Protein AF-A0A4S4MYC1-F1 (afdb_monomer_lite)

pLDDT: mean 86.81, std 14.13, range [28.02, 98.94]

Secondary structure (DSSP, 8-state):
-EEEEEETTT-SS-EEEE--TT-SS-EE--THHHHHTT--SSPPEEEEEES-EEEEEES-EEES-SS---B-TT-EEEEEES-EEE---SSS---TT--SEEE-SEEEEEES-EEEESSEEEEE-TT-EEEEEEEEEEEETTEEEEEEESGGG-B---EEEEEEEEEEES-SEEEEEEEETT-B-EEEEEEEEEEEEES-SEEEEEEEEE--TTTSSPP--S-----EEEEEEEEEEEEEE--SS--TTS-SSSSS--PPTT--S-EEEEEE--TTSEEEEEEEEEEEEETT-PPPEEES-TT-S--------EEEEEEETTS-EEEEEE-TT-BHHHHHHHHHHHH---GGGEEEEETTEEPPTTSBTGGGT--TT-EEEEEE--------HHHHHHHHHHHHS-EEETTT--EE-TT-SS---GGGTT---EEEPPPP-

Structure (mmCIF, N/CA/C/O backbone):
data_AF-A0A4S4MYC1-F1
#
_entry.id   AF-A0A4S4MYC1-F1
#
loop_
_atom_site.group_PDB
_atom_site.id
_atom_site.type_symbol
_atom_site.label_atom_id
_atom_site.label_alt_id
_atom_site.label_comp_id
_atom_site.label_asym_id
_atom_site.label_entity_id
_atom_site.label_seq_id
_atom_site.pdbx_PDB_ins_code
_atom_site.Cartn_x
_atom_site.Cartn_y
_atom_site.Cartn_z
_atom_site.occupancy
_atom_site.B_iso_or_equiv
_atom_site.auth_seq_id
_atom_site.auth_comp_id
_atom_site.auth_asym_id
_atom_site.auth_atom_id
_atom_site.pdbx_PDB_model_num
ATOM 1 N N . MET A 1 1 ? 17.178 11.553 -14.081 1.00 64.69 1 MET A N 1
ATOM 2 C CA . MET A 1 1 ? 18.090 10.997 -15.110 1.00 64.69 1 MET A CA 1
ATOM 3 C C . MET A 1 1 ? 18.003 9.480 -15.020 1.00 64.69 1 MET A C 1
ATOM 5 O O . MET A 1 1 ? 17.957 8.999 -13.897 1.00 64.69 1 MET A O 1
ATOM 9 N N . TYR A 1 2 ? 17.915 8.751 -16.135 1.00 66.12 2 TYR A N 1
ATOM 10 C CA . TYR A 1 2 ? 17.853 7.280 -16.142 1.00 66.12 2 TYR A CA 1
ATOM 11 C C . TYR A 1 2 ? 19.213 6.680 -16.518 1.00 66.12 2 TYR A C 1
ATOM 13 O O . TYR A 1 2 ? 19.931 7.269 -17.325 1.00 66.12 2 TYR A O 1
ATOM 21 N N . LEU A 1 3 ? 19.554 5.517 -15.956 1.00 66.62 3 LEU A N 1
ATOM 22 C CA . LEU A 1 3 ? 20.748 4.747 -16.321 1.00 66.62 3 LEU A CA 1
ATOM 23 C C . LEU A 1 3 ? 20.634 4.192 -17.747 1.00 66.62 3 LEU A C 1
ATOM 25 O O . LEU A 1 3 ? 21.629 4.132 -18.462 1.00 66.62 3 LEU A O 1
ATOM 29 N N . ALA A 1 4 ? 19.422 3.828 -18.176 1.00 72.06 4 ALA A N 1
ATOM 30 C CA . ALA A 1 4 ? 19.108 3.630 -19.587 1.00 72.06 4 ALA A CA 1
ATOM 31 C C . ALA A 1 4 ? 17.648 3.996 -19.872 1.00 72.06 4 ALA A C 1
ATOM 33 O O . ALA A 1 4 ? 16.753 3.701 -19.078 1.00 72.06 4 ALA A O 1
ATOM 34 N N . GLU A 1 5 ? 17.404 4.605 -21.028 1.00 74.62 5 GLU A N 1
ATOM 35 C CA . GLU A 1 5 ? 16.067 4.977 -21.481 1.00 74.62 5 GLU A CA 1
ATOM 36 C C . GLU A 1 5 ? 15.824 4.424 -22.885 1.00 74.62 5 GLU A C 1
ATOM 38 O O . GLU A 1 5 ? 16.562 4.717 -23.824 1.00 74.62 5 GLU A O 1
ATOM 43 N N . LEU A 1 6 ? 14.774 3.617 -23.017 1.00 73.56 6 LEU A N 1
ATOM 44 C CA . LEU A 1 6 ? 14.240 3.121 -24.278 1.00 73.56 6 LEU A CA 1
ATOM 45 C C . LEU A 1 6 ? 12.907 3.818 -24.530 1.00 73.56 6 LEU A C 1
ATOM 47 O O . LEU A 1 6 ? 11.982 3.743 -23.718 1.00 73.56 6 LEU A O 1
ATOM 51 N N . SER A 1 7 ? 12.797 4.488 -25.675 1.00 74.06 7 SER A N 1
ATOM 52 C CA . SER A 1 7 ? 11.582 5.201 -26.069 1.00 74.06 7 SER A CA 1
ATOM 53 C C . SER A 1 7 ? 11.139 4.852 -27.488 1.00 74.06 7 SER A C 1
ATOM 55 O O . SER A 1 7 ? 11.907 4.328 -28.298 1.00 74.06 7 SER A O 1
ATOM 57 N N . ARG A 1 8 ? 9.883 5.171 -27.821 1.00 60.00 8 ARG A N 1
ATOM 58 C CA . ARG A 1 8 ? 9.289 4.907 -29.146 1.00 60.00 8 ARG A CA 1
ATOM 59 C C . ARG A 1 8 ? 10.082 5.483 -30.327 1.00 60.00 8 ARG A C 1
ATOM 61 O O . ARG A 1 8 ? 10.012 4.944 -31.425 1.00 60.00 8 ARG A O 1
ATOM 68 N N . SER A 1 9 ? 10.817 6.580 -30.140 1.00 62.38 9 SER A N 1
ATOM 69 C CA . SER A 1 9 ? 11.665 7.137 -31.205 1.00 62.38 9 SER A CA 1
ATOM 70 C C . SER A 1 9 ? 12.872 6.245 -31.517 1.00 62.38 9 SER A C 1
ATOM 72 O O . SER A 1 9 ? 13.378 6.284 -32.637 1.00 62.38 9 SER A O 1
ATOM 74 N N . MET A 1 10 ? 13.295 5.421 -30.554 1.00 58.19 10 MET A N 1
ATOM 75 C CA . MET A 1 10 ? 14.433 4.505 -30.656 1.00 58.19 10 MET A CA 1
ATOM 76 C C . MET A 1 10 ? 14.022 3.108 -31.140 1.00 58.19 10 MET A C 1
ATOM 78 O O . MET A 1 10 ? 14.807 2.432 -31.798 1.00 58.19 10 MET A O 1
ATOM 82 N N . VAL A 1 11 ? 12.785 2.684 -30.861 1.00 59.53 11 VAL A N 1
ATOM 83 C CA . VAL A 1 11 ? 12.263 1.354 -31.210 1.00 59.53 11 VAL A CA 1
ATOM 84 C C . VAL A 1 11 ? 11.006 1.503 -32.067 1.00 59.53 11 VAL A C 1
ATOM 86 O O . VAL A 1 11 ? 9.940 1.866 -31.572 1.00 59.53 11 VAL A O 1
ATOM 89 N N . LYS A 1 12 ? 11.126 1.225 -33.374 1.00 50.72 12 LYS A N 1
ATOM 90 C CA . LYS A 1 12 ? 10.026 1.396 -34.342 1.00 50.72 12 LYS A CA 1
ATOM 91 C C . LYS A 1 12 ? 9.040 0.213 -34.395 1.00 50.72 12 LYS A C 1
ATOM 93 O O . LYS A 1 12 ? 7.931 0.418 -34.880 1.00 50.72 12 LYS A O 1
ATOM 98 N N . ILE A 1 13 ? 9.412 -0.989 -33.925 1.00 60.53 13 ILE A N 1
ATOM 99 C CA . ILE A 1 13 ? 8.603 -2.236 -33.935 1.00 60.53 13 ILE A CA 1
ATOM 100 C C . ILE A 1 13 ? 9.058 -3.154 -32.771 1.00 60.53 13 ILE A C 1
ATOM 102 O O . ILE A 1 13 ? 10.199 -3.011 -32.340 1.00 60.53 13 ILE A O 1
ATOM 106 N N . ASN A 1 14 ? 8.178 -4.054 -32.288 1.00 64.75 14 ASN A N 1
ATOM 107 C CA . ASN A 1 14 ? 8.372 -5.161 -31.321 1.00 64.75 14 ASN A CA 1
ATOM 108 C C . ASN A 1 14 ? 9.807 -5.340 -30.786 1.00 64.75 14 ASN A C 1
ATOM 110 O O . ASN A 1 14 ? 10.698 -5.735 -31.540 1.00 64.75 14 ASN A O 1
ATOM 114 N N . PHE A 1 15 ? 10.015 -5.160 -29.477 1.00 78.69 15 PHE A N 1
ATOM 115 C CA . PHE A 1 15 ? 11.321 -5.411 -28.853 1.00 78.69 15 PHE A CA 1
ATOM 116 C C . PHE A 1 15 ? 11.326 -6.647 -27.953 1.00 78.69 15 PHE A C 1
ATOM 118 O O . PHE A 1 15 ? 10.314 -7.042 -27.378 1.00 78.69 15 PHE A O 1
ATOM 125 N N . THR A 1 16 ? 12.502 -7.245 -27.797 1.00 76.75 16 THR A N 1
ATOM 126 C CA . THR A 1 16 ? 12.794 -8.195 -26.724 1.00 76.75 16 THR A CA 1
ATOM 127 C C . THR A 1 16 ? 14.090 -7.755 -26.071 1.00 76.75 16 THR A C 1
ATOM 129 O O . THR A 1 16 ? 15.128 -7.725 -26.729 1.00 76.75 16 THR A O 1
ATOM 132 N N . LEU A 1 17 ? 14.022 -7.395 -24.793 1.00 79.25 17 LEU A N 1
ATOM 133 C CA . LEU A 1 17 ? 15.192 -7.177 -23.958 1.00 79.25 17 LEU A CA 1
ATOM 134 C C . LEU A 1 17 ? 15.398 -8.416 -23.089 1.00 79.25 17 LEU A C 1
ATOM 136 O O . LEU A 1 17 ? 14.476 -8.847 -22.393 1.00 79.25 17 LEU A O 1
ATOM 140 N N . LEU A 1 18 ? 16.602 -8.978 -23.155 1.00 78.00 18 LEU A N 1
ATOM 141 C CA . LEU A 1 18 ? 17.027 -10.094 -22.324 1.00 78.00 18 LEU A CA 1
ATOM 142 C C . LEU A 1 18 ? 18.483 -9.919 -21.906 1.00 78.00 18 LEU A C 1
ATOM 144 O O . LEU A 1 18 ? 19.284 -9.361 -22.659 1.00 78.00 18 LEU A O 1
ATOM 148 N N . MET A 1 19 ? 18.828 -10.425 -20.727 1.00 72.06 19 MET A N 1
ATOM 149 C CA . MET A 1 19 ? 20.216 -10.546 -20.292 1.00 72.06 19 MET A CA 1
ATOM 150 C C . MET A 1 19 ? 20.695 -11.980 -20.544 1.00 72.06 19 MET A C 1
ATOM 152 O O . MET A 1 19 ? 19.936 -12.929 -20.349 1.00 72.06 19 MET A O 1
ATOM 156 N N . CYS A 1 20 ? 21.933 -12.148 -21.020 1.00 64.06 20 CYS A N 1
ATOM 157 C CA . CYS A 1 20 ? 22.445 -13.471 -21.379 1.00 64.06 20 CYS A CA 1
ATOM 158 C C . CYS A 1 20 ? 22.427 -14.410 -20.161 1.00 64.06 20 CYS A C 1
ATOM 160 O O . CYS A 1 20 ? 22.874 -14.045 -19.072 1.00 64.06 20 CYS A O 1
ATOM 162 N N . THR A 1 21 ? 21.879 -15.613 -20.332 1.00 58.72 21 THR A N 1
ATOM 163 C CA . THR A 1 21 ? 21.645 -16.567 -19.236 1.00 58.72 21 THR A CA 1
ATOM 164 C C . THR A 1 21 ? 22.931 -17.190 -18.688 1.00 58.72 21 THR A C 1
ATOM 166 O O . THR A 1 21 ? 22.911 -17.747 -17.592 1.00 58.72 21 THR A O 1
ATOM 169 N N . ASP A 1 22 ? 24.030 -17.101 -19.442 1.00 56.00 22 ASP A N 1
ATOM 170 C CA . ASP A 1 22 ? 25.369 -17.593 -19.093 1.00 56.00 22 ASP A CA 1
ATOM 171 C C . ASP A 1 22 ? 26.165 -16.628 -18.194 1.00 56.00 22 ASP A C 1
ATOM 173 O O . ASP A 1 22 ? 27.115 -17.045 -17.529 1.00 56.00 22 ASP A O 1
ATOM 177 N N . LEU A 1 23 ? 25.754 -15.359 -18.109 1.00 55.72 23 LEU A N 1
ATOM 178 C CA . LEU A 1 23 ? 26.342 -14.389 -17.198 1.00 55.72 23 LEU A CA 1
ATOM 179 C C . LEU A 1 23 ? 25.822 -14.664 -15.783 1.00 55.72 23 LEU A C 1
ATOM 181 O O . LEU A 1 23 ? 24.661 -14.422 -15.425 1.00 55.72 23 LEU A O 1
ATOM 185 N N . THR A 1 24 ? 26.717 -15.194 -14.952 1.00 57.38 24 THR A N 1
ATOM 186 C CA . THR A 1 24 ? 26.489 -15.399 -13.516 1.00 57.38 24 THR A CA 1
ATOM 187 C C . THR A 1 24 ? 26.269 -14.071 -12.786 1.00 57.38 24 THR A C 1
ATOM 189 O O . THR A 1 24 ? 25.563 -14.033 -11.778 1.00 57.38 24 THR A O 1
ATOM 192 N N . THR A 1 25 ? 26.803 -12.973 -13.323 1.00 66.00 25 THR A N 1
ATOM 193 C CA . THR A 1 25 ? 26.714 -11.618 -12.771 1.00 66.00 25 THR A CA 1
ATOM 194 C C . THR A 1 25 ? 25.673 -10.789 -13.525 1.00 66.00 25 THR A C 1
ATOM 196 O O . THR A 1 25 ? 25.740 -10.665 -14.746 1.00 66.00 25 THR A O 1
ATOM 199 N N . GLY A 1 26 ? 24.698 -10.226 -12.803 1.00 78.75 26 GLY A N 1
ATOM 200 C CA . GLY A 1 26 ? 23.723 -9.287 -13.374 1.00 78.75 26 GLY A CA 1
ATOM 201 C C . GLY A 1 26 ? 24.278 -7.876 -13.543 1.00 78.75 26 GLY A C 1
ATOM 202 O O . GLY A 1 26 ? 25.455 -7.636 -13.298 1.00 78.75 26 GLY A O 1
ATOM 203 N N . THR A 1 27 ? 23.424 -6.930 -13.932 1.00 87.06 27 THR A N 1
ATOM 204 C CA . THR A 1 27 ? 23.790 -5.505 -13.946 1.00 87.06 27 THR A CA 1
ATOM 205 C C . THR A 1 27 ? 23.850 -4.980 -12.513 1.00 87.06 27 THR A C 1
ATOM 207 O O . THR A 1 27 ? 22.863 -5.107 -11.796 1.00 87.06 27 THR A O 1
ATOM 210 N N . ASP A 1 28 ? 24.973 -4.394 -12.096 1.00 89.19 28 ASP A N 1
ATOM 211 C CA . ASP A 1 28 ? 25.091 -3.679 -10.817 1.00 89.19 28 ASP A CA 1
ATOM 212 C C . ASP A 1 28 ? 24.830 -2.181 -11.034 1.00 89.19 28 ASP A C 1
ATOM 214 O O . ASP A 1 28 ? 25.480 -1.540 -11.861 1.00 89.19 28 ASP A O 1
ATOM 218 N N . GLY A 1 29 ? 23.851 -1.632 -10.317 1.00 90.62 29 GLY A N 1
ATOM 219 C CA . GLY A 1 29 ? 23.489 -0.219 -10.353 1.00 90.62 29 GLY A CA 1
ATOM 220 C C . GLY A 1 29 ? 24.380 0.670 -9.486 1.00 90.62 29 GLY A C 1
ATOM 221 O O . GLY A 1 29 ? 24.289 1.888 -9.602 1.00 90.62 29 GLY A O 1
ATOM 222 N N . LEU A 1 30 ? 25.239 0.098 -8.634 1.00 91.94 30 LEU A N 1
ATOM 223 C CA . LEU A 1 30 ? 26.107 0.815 -7.693 1.00 91.94 30 LEU A CA 1
ATOM 224 C C . LEU A 1 30 ? 25.335 1.682 -6.676 1.00 91.94 30 LEU A C 1
ATOM 226 O O . LEU A 1 30 ? 25.828 2.702 -6.193 1.00 91.94 30 LEU A O 1
ATOM 230 N N . GLY A 1 31 ? 24.124 1.254 -6.307 1.00 93.75 31 GLY A N 1
ATOM 231 C CA . GLY A 1 31 ? 23.233 1.949 -5.372 1.00 93.75 31 GLY A CA 1
ATOM 232 C C . GLY A 1 31 ? 23.787 2.100 -3.955 1.00 93.75 31 GLY A C 1
ATOM 233 O O . GLY A 1 31 ? 23.426 3.051 -3.268 1.00 93.75 31 GLY A O 1
ATOM 234 N N . GLN A 1 32 ? 24.726 1.240 -3.544 1.00 94.12 32 GLN A N 1
ATOM 235 C CA . GLN A 1 32 ? 25.288 1.230 -2.187 1.00 94.12 32 GLN A CA 1
ATOM 236 C C . GLN A 1 32 ? 25.779 2.608 -1.728 1.00 94.12 32 GLN A C 1
ATOM 238 O O . GLN A 1 32 ? 25.421 3.057 -0.644 1.00 94.12 32 GLN A O 1
ATOM 243 N N . ALA A 1 33 ? 26.553 3.297 -2.571 1.00 93.81 33 ALA A N 1
ATOM 244 C CA . ALA A 1 33 ? 27.123 4.598 -2.229 1.00 93.81 33 ALA A CA 1
ATOM 245 C C . ALA A 1 33 ? 26.042 5.668 -1.985 1.00 93.81 33 ALA A C 1
ATOM 247 O O . ALA A 1 33 ? 26.220 6.552 -1.150 1.00 93.81 33 ALA A O 1
ATOM 248 N N . TRP A 1 34 ? 24.909 5.575 -2.687 1.00 94.31 34 TRP A N 1
ATOM 249 C CA . TRP A 1 34 ? 23.787 6.503 -2.539 1.00 94.31 34 TRP A CA 1
ATOM 250 C C . TRP A 1 34 ? 23.008 6.249 -1.253 1.00 94.31 34 TRP A C 1
ATOM 252 O O . TRP A 1 34 ? 22.639 7.199 -0.561 1.00 94.31 34 TRP A O 1
ATOM 262 N N . TRP A 1 35 ? 22.786 4.976 -0.925 1.00 93.88 35 TRP A N 1
ATOM 263 C CA . TRP A 1 35 ? 22.102 4.573 0.301 1.00 93.88 35 TRP A CA 1
ATOM 264 C C . TRP A 1 35 ? 22.931 4.921 1.540 1.00 93.88 35 TRP A C 1
ATOM 266 O O . TRP A 1 35 ? 22.396 5.481 2.492 1.00 93.88 35 TRP A O 1
ATOM 276 N N . ASP A 1 36 ? 24.246 4.681 1.501 1.00 94.31 36 ASP A N 1
ATOM 277 C CA . ASP A 1 36 ? 25.169 5.031 2.591 1.00 94.31 36 ASP A CA 1
ATOM 278 C C . ASP A 1 36 ? 25.206 6.541 2.843 1.00 94.31 36 ASP A C 1
ATOM 280 O O . ASP A 1 36 ? 25.230 6.988 3.988 1.00 94.31 36 ASP A O 1
ATOM 284 N N . ALA A 1 37 ? 25.146 7.338 1.775 1.00 93.31 37 ALA A N 1
ATOM 285 C CA . ALA A 1 37 ? 25.065 8.791 1.865 1.00 93.31 37 ALA A CA 1
ATOM 286 C C . ALA A 1 37 ? 23.662 9.312 2.238 1.00 93.31 37 ALA A C 1
ATOM 288 O O . ALA A 1 37 ? 23.501 10.518 2.418 1.00 93.31 37 ALA A O 1
ATOM 289 N N . SER A 1 38 ? 22.642 8.444 2.309 1.00 89.81 38 SER A N 1
ATOM 290 C CA . SER A 1 38 ? 21.225 8.826 2.443 1.00 89.81 38 SER A CA 1
ATOM 291 C C . SER A 1 38 ? 20.786 9.894 1.423 1.00 89.81 38 SER A C 1
ATOM 293 O O . SER A 1 38 ? 19.931 10.734 1.704 1.00 89.81 38 SER A O 1
ATOM 295 N N . GLN A 1 39 ? 21.380 9.883 0.223 1.00 89.31 39 GLN A N 1
ATOM 296 C CA . GLN A 1 39 ? 21.126 10.883 -0.811 1.00 89.31 39 GLN A CA 1
ATOM 297 C C . GLN A 1 39 ? 19.890 10.502 -1.632 1.00 89.31 39 GLN A C 1
ATOM 299 O O . GLN A 1 39 ? 19.943 9.621 -2.491 1.00 89.31 39 GLN A O 1
ATOM 304 N N . GLN A 1 40 ? 18.783 11.201 -1.391 1.00 85.00 40 GLN A N 1
ATOM 305 C CA . GLN A 1 40 ? 17.510 10.971 -2.085 1.00 85.00 40 GLN A CA 1
ATOM 306 C C . GLN A 1 40 ? 17.267 11.953 -3.242 1.00 85.00 40 GLN A C 1
ATOM 308 O O . GLN A 1 40 ? 16.420 11.701 -4.098 1.00 85.00 40 GLN A O 1
ATOM 313 N N . VAL A 1 41 ? 18.023 13.052 -3.302 1.00 85.94 41 VAL A N 1
ATOM 314 C CA . VAL A 1 41 ? 17.861 14.124 -4.291 1.00 85.94 41 VAL A CA 1
ATOM 315 C C . VAL A 1 41 ? 18.827 13.919 -5.459 1.00 85.94 41 VAL A C 1
ATOM 317 O O . VAL A 1 41 ? 19.983 13.544 -5.272 1.00 85.94 41 VAL A O 1
ATOM 320 N N . ASN A 1 42 ? 18.364 14.198 -6.683 1.00 86.06 42 ASN A N 1
ATOM 321 C CA . ASN A 1 42 ? 19.170 14.177 -7.915 1.00 86.06 42 ASN A CA 1
ATOM 322 C C . ASN A 1 42 ? 19.900 12.851 -8.210 1.00 86.06 42 ASN A C 1
ATOM 324 O O . ASN A 1 42 ? 20.898 12.837 -8.932 1.00 86.06 42 ASN A O 1
ATOM 328 N N . ARG A 1 43 ? 19.399 11.727 -7.695 1.00 88.19 43 ARG A N 1
ATOM 329 C CA . ARG A 1 43 ? 19.956 10.404 -7.986 1.00 88.19 43 ARG A CA 1
ATOM 330 C C . ARG A 1 43 ? 19.450 9.838 -9.322 1.00 88.19 43 ARG A C 1
ATOM 332 O O . ARG A 1 43 ? 18.311 10.114 -9.710 1.00 88.19 43 ARG A O 1
ATOM 339 N N . PRO A 1 44 ? 20.261 9.047 -10.046 1.00 89.06 44 PRO A N 1
ATOM 340 C CA . PRO A 1 44 ? 19.783 8.324 -11.216 1.00 89.06 44 PRO A CA 1
ATOM 341 C C . PRO A 1 44 ? 18.703 7.290 -10.867 1.00 89.06 44 PRO A C 1
ATOM 343 O O . PRO A 1 44 ? 18.793 6.591 -9.860 1.00 89.06 44 PRO A O 1
ATOM 346 N N . HIS A 1 45 ? 17.714 7.157 -11.742 1.00 88.25 45 HIS A N 1
ATOM 347 C CA . HIS A 1 45 ? 16.801 6.014 -11.783 1.00 88.25 45 HIS A CA 1
ATOM 348 C C . HIS A 1 45 ? 17.371 4.943 -12.720 1.00 88.25 45 HIS A C 1
ATOM 350 O O . HIS A 1 45 ? 18.242 5.240 -13.533 1.00 88.25 45 HIS A O 1
ATOM 356 N N . GLY A 1 46 ? 16.897 3.704 -12.628 1.00 86.12 46 GLY A N 1
ATOM 357 C CA . GLY A 1 46 ? 17.333 2.599 -13.478 1.00 86.12 46 GLY A CA 1
ATOM 358 C C . GLY A 1 46 ? 16.816 2.689 -14.909 1.00 86.12 46 GLY A C 1
ATOM 359 O O . GLY A 1 46 ? 17.090 3.646 -15.633 1.00 86.12 46 GLY A O 1
ATOM 360 N N . TRP A 1 47 ? 16.103 1.651 -15.342 1.00 90.31 47 TRP A N 1
ATOM 361 C CA . TRP A 1 47 ? 15.614 1.537 -16.716 1.00 90.31 47 TRP A CA 1
ATOM 362 C C . TRP A 1 47 ? 14.220 2.128 -16.904 1.00 90.31 47 TRP A C 1
ATOM 364 O O . TRP A 1 47 ? 13.305 1.826 -16.140 1.00 90.31 47 TRP A O 1
ATOM 374 N N . ALA A 1 48 ? 14.052 2.917 -17.962 1.00 91.19 48 ALA A N 1
ATOM 375 C CA . ALA A 1 48 ? 12.757 3.412 -18.408 1.00 91.19 48 ALA A CA 1
ATOM 376 C C . ALA A 1 48 ? 12.414 2.874 -19.801 1.00 91.19 48 ALA A C 1
ATOM 378 O O . ALA A 1 48 ? 13.207 2.966 -20.736 1.00 91.19 48 ALA A O 1
ATOM 379 N N . PHE A 1 49 ? 11.202 2.348 -19.928 1.00 91.19 49 PHE A N 1
ATOM 380 C CA . PHE A 1 49 ? 10.566 1.856 -21.144 1.00 91.19 49 PHE A CA 1
ATOM 381 C C . PHE A 1 49 ? 9.348 2.734 -21.417 1.00 91.19 49 PHE A C 1
ATOM 383 O O . PHE A 1 49 ? 8.213 2.394 -21.079 1.00 91.19 49 PHE A O 1
ATOM 390 N N . SER A 1 50 ? 9.592 3.903 -21.998 1.00 90.00 50 SER A N 1
ATOM 391 C CA . SER A 1 50 ? 8.583 4.949 -22.140 1.00 90.00 50 SER A CA 1
ATOM 392 C C . SER A 1 50 ? 7.898 4.879 -23.502 1.00 90.00 50 SER A C 1
ATOM 394 O O . SER A 1 50 ? 8.546 4.977 -24.549 1.00 90.00 50 SER A O 1
ATOM 396 N N . LYS A 1 51 ? 6.563 4.804 -23.502 1.00 92.12 51 LYS A N 1
ATOM 397 C CA . LYS A 1 51 ? 5.723 4.829 -24.717 1.00 92.12 51 LYS A CA 1
ATOM 398 C C . LYS A 1 51 ? 6.028 3.704 -25.710 1.00 92.12 51 LYS A C 1
ATOM 400 O O . LYS A 1 51 ? 5.863 3.877 -26.920 1.00 92.12 51 LYS A O 1
ATOM 405 N N . ILE A 1 52 ? 6.484 2.560 -25.217 1.00 90.06 52 ILE A N 1
ATOM 406 C CA . ILE A 1 52 ? 6.753 1.389 -26.040 1.00 90.06 52 ILE A CA 1
ATOM 407 C C . ILE A 1 52 ? 5.445 0.665 -26.346 1.00 90.06 52 ILE A C 1
ATOM 409 O O . ILE A 1 52 ? 4.613 0.485 -25.466 1.00 90.06 52 ILE A O 1
ATOM 413 N N . ASN A 1 53 ? 5.257 0.237 -27.591 1.00 91.94 53 ASN A N 1
ATOM 414 C CA . ASN A 1 53 ? 4.133 -0.605 -27.982 1.00 91.94 53 ASN A CA 1
ATOM 415 C C . ASN A 1 53 ? 4.671 -1.962 -28.425 1.00 91.94 53 ASN A C 1
ATOM 417 O O . ASN A 1 53 ? 5.520 -1.997 -29.315 1.00 91.94 53 ASN A O 1
ATOM 421 N N . ASN A 1 54 ? 4.147 -3.029 -27.827 1.00 93.31 54 ASN A N 1
ATOM 422 C CA . ASN A 1 54 ? 4.558 -4.415 -28.011 1.00 93.31 54 ASN A CA 1
ATOM 423 C C . ASN A 1 54 ? 6.007 -4.681 -27.591 1.00 93.31 54 ASN A C 1
ATOM 425 O O . ASN A 1 54 ? 6.969 -4.252 -28.237 1.00 93.31 54 ASN A O 1
ATOM 429 N N . GLY A 1 55 ? 6.184 -5.491 -26.554 1.00 91.81 55 GLY A N 1
ATOM 430 C CA . GLY A 1 55 ? 7.523 -5.941 -26.221 1.00 91.81 55 GLY A CA 1
ATOM 431 C C . GLY A 1 55 ? 7.626 -6.897 -25.058 1.00 91.81 55 GLY A C 1
ATOM 432 O O . GLY A 1 55 ? 6.664 -7.157 -24.339 1.00 91.81 55 GLY A O 1
ATOM 433 N N . VAL A 1 56 ? 8.835 -7.422 -24.904 1.00 94.94 56 VAL A N 1
ATOM 434 C CA . VAL A 1 56 ? 9.182 -8.407 -23.888 1.00 94.94 56 VAL A CA 1
ATOM 435 C C . VAL A 1 56 ? 10.388 -7.922 -23.093 1.00 94.94 56 VAL A C 1
ATOM 437 O O . VAL A 1 56 ? 11.395 -7.527 -23.681 1.00 94.94 56 VAL A O 1
ATOM 440 N N . ILE A 1 57 ? 10.297 -7.985 -21.766 1.00 93.94 57 ILE A N 1
ATOM 441 C CA . ILE A 1 57 ? 11.407 -7.741 -20.838 1.00 93.94 57 ILE A CA 1
ATOM 442 C C . ILE A 1 57 ? 11.578 -9.005 -20.005 1.00 93.94 57 ILE A C 1
ATOM 444 O O . ILE A 1 57 ? 10.715 -9.316 -19.183 1.00 93.94 57 ILE A O 1
ATOM 448 N N . ARG A 1 58 ? 12.658 -9.756 -20.219 1.00 94.50 58 ARG A N 1
ATOM 449 C CA . ARG A 1 58 ? 12.813 -11.042 -19.541 1.00 94.50 58 ARG A CA 1
ATOM 450 C C . ARG A 1 58 ? 14.217 -11.368 -19.091 1.00 94.50 58 ARG A C 1
ATOM 452 O O . ARG A 1 58 ? 15.185 -10.894 -19.674 1.00 94.50 58 ARG A O 1
ATOM 459 N N . ASP A 1 59 ? 14.306 -12.228 -18.081 1.00 93.06 59 ASP A N 1
ATOM 460 C CA . ASP A 1 59 ? 15.566 -12.792 -17.586 1.00 93.06 59 ASP A CA 1
ATOM 461 C C . ASP A 1 59 ? 16.584 -11.715 -17.141 1.00 93.06 59 ASP A C 1
ATOM 463 O O . ASP A 1 59 ? 17.793 -11.953 -17.077 1.00 93.06 59 ASP A O 1
ATOM 467 N N . MET A 1 60 ? 16.105 -10.506 -16.823 1.00 91.75 60 MET A N 1
ATOM 468 C CA . MET A 1 60 ? 16.946 -9.403 -16.369 1.00 91.75 60 MET A CA 1
ATOM 469 C C . MET A 1 60 ? 17.334 -9.620 -14.908 1.00 91.75 60 MET A C 1
ATOM 471 O O . MET A 1 60 ? 16.479 -9.921 -14.078 1.00 91.75 60 MET A O 1
ATOM 475 N N . LYS A 1 61 ? 18.610 -9.415 -14.562 1.00 92.12 61 LYS A N 1
ATOM 476 C CA . LYS A 1 61 ? 19.076 -9.430 -13.166 1.00 92.12 61 LYS A CA 1
ATOM 477 C C . LYS A 1 61 ? 19.697 -8.079 -12.832 1.00 92.12 61 LYS A C 1
ATOM 479 O O . LYS A 1 61 ? 20.713 -7.717 -13.425 1.00 92.12 61 LYS A O 1
ATOM 484 N N . LEU A 1 62 ? 19.092 -7.359 -11.895 1.00 92.81 62 LEU A N 1
ATOM 485 C CA . LEU A 1 62 ? 19.519 -6.039 -11.444 1.00 92.81 62 LEU A CA 1
ATOM 486 C C . LEU A 1 62 ? 19.921 -6.095 -9.968 1.00 92.81 62 LEU A C 1
ATOM 488 O O . LEU A 1 62 ? 19.108 -6.418 -9.105 1.00 92.81 62 LEU A O 1
ATOM 492 N N . TRP A 1 63 ? 21.175 -5.764 -9.689 1.00 93.06 63 TRP A N 1
ATOM 493 C CA . TRP A 1 63 ? 21.759 -5.698 -8.355 1.00 93.06 63 TRP A CA 1
ATOM 494 C C . TRP A 1 63 ? 21.954 -4.244 -7.955 1.00 93.06 63 TRP A C 1
ATOM 496 O O . TRP A 1 63 ? 22.362 -3.424 -8.770 1.00 93.06 63 TRP A O 1
ATOM 506 N N . LYS A 1 64 ? 21.657 -3.929 -6.696 1.00 93.06 64 LYS A N 1
ATOM 507 C CA . LYS A 1 64 ? 21.860 -2.617 -6.074 1.00 93.06 64 LYS A CA 1
ATOM 508 C C . LYS A 1 64 ? 21.425 -1.432 -6.952 1.00 93.06 64 LYS A C 1
ATOM 510 O O . LYS A 1 64 ? 22.245 -0.565 -7.254 1.00 93.06 64 LYS A O 1
ATOM 515 N N . PRO A 1 65 ? 20.155 -1.367 -7.385 1.00 94.75 65 PRO A N 1
ATOM 516 C CA . PRO A 1 65 ? 19.662 -0.197 -8.099 1.00 94.75 65 PRO A CA 1
ATOM 517 C C . PRO A 1 65 ? 19.751 1.075 -7.246 1.00 94.75 65 PRO A C 1
ATOM 519 O O . PRO A 1 65 ? 19.540 1.046 -6.038 1.00 94.75 65 PRO A O 1
ATOM 522 N N . ILE A 1 66 ? 20.025 2.216 -7.875 1.00 93.94 66 ILE A N 1
ATOM 523 C CA . ILE A 1 66 ? 20.168 3.496 -7.161 1.00 93.94 66 ILE A CA 1
ATOM 524 C C . ILE A 1 66 ? 18.815 4.018 -6.643 1.00 93.94 66 ILE A C 1
ATOM 526 O O . ILE A 1 66 ? 18.729 4.551 -5.535 1.00 93.94 66 ILE A O 1
ATOM 530 N N . GLY A 1 67 ? 17.762 3.868 -7.443 1.00 91.94 67 GLY A N 1
ATOM 531 C CA . GLY A 1 67 ? 16.395 4.294 -7.146 1.00 91.94 67 GLY A CA 1
ATOM 532 C C . GLY A 1 67 ? 15.405 3.466 -7.963 1.00 91.94 67 GLY A C 1
ATOM 533 O O . GLY A 1 67 ? 15.707 2.315 -8.263 1.00 91.94 67 GLY A O 1
ATOM 534 N N . TRP A 1 68 ? 14.262 4.041 -8.347 1.00 89.69 68 TRP A N 1
ATOM 535 C CA . TRP A 1 68 ? 13.224 3.379 -9.159 1.00 89.69 68 TRP A CA 1
ATOM 536 C C . TRP A 1 68 ? 13.753 2.758 -10.449 1.00 89.69 68 TRP A C 1
ATOM 538 O O . TRP A 1 68 ? 14.609 3.350 -11.108 1.00 89.69 68 TRP A O 1
ATOM 548 N N . ASN A 1 69 ? 13.201 1.613 -10.855 1.00 91.44 69 ASN A N 1
ATOM 549 C CA . ASN A 1 69 ? 13.608 0.895 -12.065 1.00 91.44 69 ASN A CA 1
ATOM 550 C C . ASN A 1 69 ? 12.390 0.395 -12.849 1.00 91.44 69 ASN A C 1
ATOM 552 O O . ASN A 1 69 ? 11.263 0.425 -12.367 1.00 91.44 69 ASN A O 1
ATOM 556 N N . PHE A 1 70 ? 12.638 -0.051 -14.082 1.00 94.00 70 PHE A N 1
ATOM 557 C CA . PHE A 1 70 ? 11.636 -0.610 -14.993 1.00 94.00 70 PHE A CA 1
ATOM 558 C C . PHE A 1 70 ? 10.339 0.213 -15.068 1.00 94.00 70 PHE A C 1
ATOM 560 O O . PHE A 1 70 ? 9.231 -0.314 -14.949 1.00 94.00 70 PHE A O 1
ATOM 567 N N . ALA A 1 71 ? 10.477 1.523 -15.279 1.00 94.56 71 ALA A N 1
ATOM 568 C CA . ALA A 1 71 ? 9.334 2.404 -15.482 1.00 94.56 71 ALA A CA 1
ATOM 569 C C . ALA A 1 71 ? 8.717 2.159 -16.864 1.00 94.56 71 ALA A C 1
ATOM 571 O O . ALA A 1 71 ? 9.439 2.154 -17.855 1.00 94.56 71 ALA A O 1
ATOM 572 N N . THR A 1 72 ? 7.396 1.981 -16.957 1.00 95.19 72 THR A N 1
ATOM 573 C CA . THR A 1 72 ? 6.714 1.648 -18.229 1.00 95.19 72 THR A CA 1
ATOM 574 C C . THR A 1 72 ? 5.705 2.706 -18.693 1.00 95.19 72 THR A C 1
ATOM 576 O O . THR A 1 72 ? 4.734 2.408 -19.391 1.00 95.19 72 THR A O 1
ATOM 579 N N . SER A 1 73 ? 5.908 3.965 -18.306 1.00 93.56 73 SER A N 1
ATOM 580 C CA . SER A 1 73 ? 4.955 5.056 -18.542 1.00 93.56 73 SER A CA 1
ATOM 581 C C . SER A 1 73 ? 4.541 5.196 -20.011 1.00 93.56 73 SER A C 1
ATOM 583 O O . SER A 1 73 ? 5.370 5.348 -20.914 1.00 93.56 73 SER A O 1
ATOM 585 N N . GLY A 1 74 ? 3.230 5.167 -20.255 1.00 93.88 74 GLY A N 1
ATOM 586 C CA . GLY A 1 74 ? 2.617 5.275 -21.579 1.00 93.88 74 GLY A CA 1
ATOM 587 C C . GLY A 1 74 ? 2.844 4.073 -22.500 1.00 93.88 74 GLY A C 1
ATOM 588 O O . GLY A 1 74 ? 2.499 4.157 -23.679 1.00 93.88 74 GLY A O 1
ATOM 589 N N . SER A 1 75 ? 3.448 2.989 -22.012 1.00 95.50 75 SER A N 1
ATOM 590 C CA . SER A 1 75 ? 3.683 1.785 -22.808 1.00 95.50 75 SER A CA 1
ATOM 591 C C . SER A 1 75 ? 2.433 0.910 -22.916 1.00 95.50 75 SER A C 1
ATOM 593 O O . SER A 1 75 ? 1.470 1.067 -22.168 1.00 95.50 75 SER A O 1
ATOM 595 N N . SER A 1 76 ? 2.423 -0.013 -23.873 1.00 96.69 76 SER A N 1
ATOM 596 C CA . SER A 1 76 ? 1.322 -0.952 -24.059 1.00 96.69 76 SER A CA 1
ATOM 597 C C . SER A 1 76 ? 1.777 -2.305 -24.586 1.00 96.69 76 SER A C 1
ATOM 599 O O . SER A 1 76 ? 2.779 -2.385 -25.301 1.00 96.69 76 SER A O 1
ATOM 601 N N . ASN A 1 77 ? 1.020 -3.353 -24.251 1.00 97.38 77 ASN A N 1
ATOM 602 C CA . ASN A 1 77 ? 1.237 -4.725 -24.723 1.00 97.38 77 ASN A CA 1
ATOM 603 C C . ASN A 1 77 ? 2.635 -5.247 -24.350 1.00 97.38 77 ASN A C 1
ATOM 605 O O . ASN A 1 77 ? 3.408 -5.687 -25.206 1.00 97.38 77 ASN A O 1
ATOM 609 N N . LEU A 1 78 ? 2.982 -5.140 -23.067 1.00 97.50 78 LEU A N 1
ATOM 610 C CA . LEU A 1 78 ? 4.272 -5.594 -22.555 1.00 97.50 78 LEU A CA 1
ATOM 611 C C . LEU A 1 78 ? 4.131 -6.904 -21.782 1.00 97.50 78 LEU A C 1
ATOM 613 O O . LEU A 1 78 ? 3.219 -7.057 -20.970 1.00 97.50 78 LEU A O 1
ATOM 617 N N . HIS A 1 79 ? 5.079 -7.814 -21.992 1.00 98.00 79 HIS A N 1
ATOM 618 C CA . HIS A 1 79 ? 5.241 -9.013 -21.179 1.00 98.00 79 HIS A CA 1
ATOM 619 C C . HIS A 1 79 ? 6.589 -8.974 -20.445 1.00 98.00 79 HIS A C 1
ATOM 621 O O . HIS A 1 79 ? 7.649 -8.988 -21.070 1.00 98.00 79 HIS A O 1
ATOM 627 N N . ILE A 1 80 ? 6.550 -8.895 -19.117 1.00 98.06 80 ILE A N 1
ATOM 628 C CA . ILE A 1 80 ? 7.706 -8.712 -18.241 1.00 98.06 80 ILE A CA 1
ATOM 629 C C . ILE A 1 80 ? 7.857 -9.935 -17.329 1.00 98.06 80 ILE A C 1
ATOM 631 O O . ILE A 1 80 ? 7.081 -10.094 -16.387 1.00 98.06 80 ILE A O 1
ATOM 635 N N . PHE A 1 81 ? 8.839 -10.807 -17.570 1.00 98.19 81 PHE A N 1
ATOM 636 C CA . PHE A 1 81 ? 8.907 -12.070 -16.827 1.00 98.19 81 PHE A CA 1
ATOM 637 C C . PHE A 1 81 ? 10.299 -12.608 -16.505 1.00 98.19 81 PHE A C 1
ATOM 639 O O . PHE A 1 81 ? 11.272 -12.289 -17.175 1.00 98.19 81 PHE A O 1
ATOM 646 N N . ASN A 1 82 ? 10.397 -13.460 -15.482 1.00 97.00 82 ASN A N 1
ATOM 647 C CA . ASN A 1 82 ? 11.655 -14.076 -15.030 1.00 97.00 82 ASN A CA 1
ATOM 648 C C . ASN A 1 82 ? 12.750 -13.068 -14.637 1.00 97.00 82 ASN A C 1
ATOM 650 O O . ASN A 1 82 ? 13.943 -13.359 -14.735 1.00 97.00 82 ASN A O 1
ATOM 654 N N . ASN A 1 83 ? 12.377 -11.865 -14.210 1.00 96.31 83 ASN A N 1
ATOM 655 C CA . ASN A 1 83 ? 13.348 -10.853 -13.814 1.00 96.31 83 ASN A CA 1
ATOM 656 C C . ASN A 1 83 ? 13.636 -10.939 -12.311 1.00 96.31 83 ASN A C 1
ATOM 658 O O . ASN A 1 83 ? 12.765 -11.281 -11.511 1.00 96.31 83 ASN A O 1
ATOM 662 N N . LYS A 1 84 ? 14.859 -10.581 -11.919 1.00 95.62 84 LYS A N 1
ATOM 663 C CA . LYS A 1 84 ? 15.298 -10.500 -10.528 1.00 95.62 84 LYS A CA 1
ATOM 664 C C . LYS A 1 84 ? 15.860 -9.116 -10.221 1.00 95.62 84 LYS A C 1
ATOM 666 O O . LYS A 1 84 ? 16.800 -8.675 -10.877 1.00 95.62 84 LYS A O 1
ATOM 671 N N . ILE A 1 85 ? 15.319 -8.457 -9.203 1.00 96.38 85 ILE A N 1
ATOM 672 C CA . ILE A 1 85 ? 15.785 -7.161 -8.700 1.00 96.38 85 ILE A CA 1
ATOM 673 C C . ILE A 1 85 ? 16.182 -7.345 -7.240 1.00 96.38 85 ILE A C 1
ATOM 675 O O . ILE A 1 85 ? 15.391 -7.864 -6.458 1.00 96.38 85 ILE A O 1
ATOM 679 N N . VAL A 1 86 ? 17.399 -6.939 -6.878 1.00 95.81 86 VAL A N 1
ATOM 680 C CA . VAL A 1 86 ? 17.913 -7.063 -5.510 1.00 95.81 86 VAL A CA 1
ATOM 681 C C . VAL A 1 86 ? 18.583 -5.766 -5.073 1.00 95.81 86 VAL A C 1
ATOM 683 O O . VAL A 1 86 ? 19.725 -5.479 -5.433 1.00 95.81 86 VAL A O 1
ATOM 686 N N . ALA A 1 87 ? 17.878 -5.000 -4.251 1.00 95.38 87 ALA A N 1
ATOM 687 C CA . ALA A 1 87 ? 18.370 -3.848 -3.515 1.00 95.38 87 ALA A CA 1
ATOM 688 C C . ALA A 1 87 ? 18.597 -4.231 -2.045 1.00 95.38 87 ALA A C 1
ATOM 690 O O . ALA A 1 87 ? 17.811 -3.889 -1.170 1.00 95.38 87 ALA A O 1
ATOM 691 N N . VAL A 1 88 ? 19.683 -4.962 -1.781 1.00 93.12 88 VAL A N 1
ATOM 692 C CA . VAL A 1 88 ? 20.115 -5.325 -0.423 1.00 93.12 88 VAL A CA 1
ATOM 693 C C . VAL A 1 88 ? 21.415 -4.603 -0.103 1.00 93.12 88 VAL A C 1
ATOM 695 O O . VAL A 1 88 ? 22.397 -4.702 -0.847 1.00 93.12 88 VAL A O 1
ATOM 698 N N . SER A 1 89 ? 21.411 -3.867 1.006 1.00 93.00 89 SER A N 1
ATOM 699 C CA . SER A 1 89 ? 22.580 -3.138 1.488 1.00 93.00 89 SER A CA 1
ATOM 700 C C . SER A 1 89 ? 23.579 -4.064 2.171 1.00 93.00 89 SER A C 1
ATOM 702 O O . SER A 1 89 ? 23.210 -4.963 2.921 1.00 93.00 89 SER A O 1
ATOM 704 N N . THR A 1 90 ? 24.867 -3.818 1.938 1.00 94.19 90 THR A N 1
ATOM 705 C CA . THR A 1 90 ? 25.967 -4.527 2.613 1.00 94.19 90 THR A CA 1
ATOM 706 C C . THR A 1 90 ? 26.464 -3.816 3.876 1.00 94.19 90 THR A C 1
ATOM 708 O O . THR A 1 90 ? 27.356 -4.324 4.546 1.00 94.19 90 THR A O 1
ATOM 711 N N . THR A 1 91 ? 25.915 -2.643 4.199 1.00 93.31 91 THR A N 1
ATOM 712 C CA . THR A 1 91 ? 26.327 -1.778 5.326 1.00 93.31 91 THR A CA 1
ATOM 713 C C . THR A 1 91 ? 25.171 -1.480 6.288 1.00 93.31 91 THR A C 1
ATOM 715 O O . THR A 1 91 ? 25.314 -0.648 7.180 1.00 93.31 91 THR A O 1
ATOM 718 N N . ASN A 1 92 ? 24.022 -2.145 6.112 1.00 87.25 92 ASN A N 1
ATOM 719 C CA . ASN A 1 92 ? 22.752 -1.871 6.797 1.00 87.25 92 ASN A CA 1
ATOM 720 C C . ASN A 1 92 ? 22.128 -0.493 6.492 1.00 87.25 92 ASN A C 1
ATOM 722 O O . ASN A 1 92 ? 21.186 -0.093 7.171 1.00 87.25 92 ASN A O 1
ATOM 726 N N . SER A 1 93 ? 22.608 0.237 5.477 1.00 91.69 93 SER A N 1
ATOM 727 C CA . SER A 1 93 ? 21.895 1.416 4.964 1.00 91.69 93 SER A CA 1
ATOM 728 C C . SER A 1 93 ? 20.569 1.023 4.304 1.00 91.69 93 SER A C 1
ATOM 730 O O . SER A 1 93 ? 20.460 -0.035 3.685 1.00 91.69 93 SER A O 1
ATOM 732 N N . PHE A 1 94 ? 19.545 1.868 4.431 1.00 90.19 94 PHE A N 1
ATOM 733 C CA . PHE A 1 94 ? 18.231 1.571 3.865 1.00 90.19 94 PHE A CA 1
ATOM 734 C C . PHE A 1 94 ? 18.180 1.931 2.364 1.00 90.19 94 PHE A C 1
ATOM 736 O O . PHE A 1 94 ? 18.552 3.046 1.986 1.00 90.19 94 PHE A O 1
ATOM 743 N N . PRO A 1 95 ? 17.718 1.028 1.482 1.00 92.00 95 PRO A N 1
ATOM 744 C CA . PRO A 1 95 ? 17.656 1.265 0.042 1.00 92.00 95 PRO A CA 1
ATOM 745 C C . PRO A 1 95 ? 16.400 2.066 -0.352 1.00 92.00 95 PRO A C 1
ATOM 747 O O . PRO A 1 95 ? 15.493 1.551 -1.007 1.00 92.00 95 PRO A O 1
ATOM 750 N N . PHE A 1 96 ? 16.348 3.344 0.042 1.00 89.62 96 PHE A N 1
ATOM 751 C CA . PHE A 1 96 ? 15.189 4.235 -0.146 1.00 89.62 96 PHE A CA 1
ATOM 752 C C . PHE A 1 96 ? 14.700 4.280 -1.600 1.00 89.62 96 PHE A C 1
ATOM 754 O O . PHE A 1 96 ? 15.515 4.458 -2.501 1.00 89.62 96 PHE A O 1
ATOM 761 N N . ASN A 1 97 ? 13.387 4.217 -1.842 1.00 91.38 97 ASN A N 1
ATOM 762 C CA . ASN A 1 97 ? 12.747 4.346 -3.164 1.00 91.38 97 ASN A CA 1
ATOM 763 C C . ASN A 1 97 ? 13.440 3.559 -4.284 1.00 91.38 97 ASN A C 1
ATOM 765 O O . ASN A 1 97 ? 13.807 4.092 -5.334 1.00 91.38 97 ASN A O 1
ATOM 769 N N . THR A 1 98 ? 13.676 2.278 -4.021 1.00 94.81 98 THR A N 1
ATOM 770 C CA . THR A 1 98 ? 14.225 1.314 -4.979 1.00 94.81 98 THR A CA 1
ATOM 771 C C . THR A 1 98 ? 13.118 0.466 -5.602 1.00 94.81 98 THR A C 1
ATOM 773 O O . THR A 1 98 ? 13.255 -0.751 -5.714 1.00 94.81 98 THR A O 1
ATOM 776 N N . ASP A 1 99 ? 12.009 1.102 -5.996 1.00 95.81 99 ASP A N 1
ATOM 777 C CA . ASP A 1 99 ? 10.852 0.463 -6.630 1.00 95.81 99 ASP A CA 1
ATOM 778 C C . ASP A 1 99 ? 11.280 -0.554 -7.699 1.00 95.81 99 ASP A C 1
ATOM 780 O O . ASP A 1 99 ? 12.175 -0.290 -8.520 1.00 95.81 99 ASP A O 1
ATOM 784 N N . GLY A 1 100 ? 10.643 -1.726 -7.663 1.00 96.75 100 GLY A N 1
ATOM 785 C CA . GLY A 1 100 ? 10.931 -2.835 -8.563 1.00 96.75 100 GLY A CA 1
ATOM 786 C C . GLY A 1 100 ? 10.461 -2.533 -9.979 1.00 96.75 100 GLY A C 1
ATOM 787 O O . GLY A 1 100 ? 11.273 -2.325 -10.881 1.00 96.75 100 GLY A O 1
ATOM 788 N N . PHE A 1 101 ? 9.141 -2.495 -10.157 1.00 97.69 101 PHE A N 1
ATOM 789 C CA . PHE A 1 101 ? 8.484 -2.184 -11.424 1.00 97.69 101 PHE A CA 1
ATOM 790 C C . PHE A 1 101 ? 7.487 -1.038 -11.261 1.00 97.69 101 PHE A C 1
ATOM 792 O O . PHE A 1 101 ? 6.849 -0.898 -10.218 1.00 97.69 101 PHE A O 1
ATOM 799 N N . SER A 1 102 ? 7.271 -0.269 -12.330 1.00 96.38 102 SER A N 1
ATOM 800 C CA . SER A 1 102 ? 6.181 0.707 -12.389 1.00 96.38 102 SER A CA 1
ATOM 801 C C . SER A 1 102 ? 5.348 0.523 -13.654 1.00 96.38 102 SER A C 1
ATOM 803 O O . SER A 1 102 ? 5.870 0.592 -14.770 1.00 96.38 102 SER A O 1
ATOM 805 N N . ALA A 1 103 ? 4.046 0.297 -13.472 1.00 97.38 103 ALA A N 1
ATOM 806 C CA . ALA A 1 103 ? 3.036 0.167 -14.513 1.00 97.38 103 ALA A CA 1
ATOM 807 C C . ALA A 1 103 ? 2.280 1.493 -14.687 1.00 97.38 103 ALA A C 1
ATOM 809 O O . ALA A 1 103 ? 1.442 1.858 -13.866 1.00 97.38 103 ALA A O 1
ATOM 810 N N . GLY A 1 104 ? 2.571 2.204 -15.777 1.00 94.38 104 GLY A N 1
ATOM 811 C CA . GLY A 1 104 ? 1.929 3.479 -16.132 1.00 94.38 104 GLY A CA 1
ATOM 812 C C . GLY A 1 104 ? 1.324 3.469 -17.536 1.00 94.38 104 GLY A C 1
ATOM 813 O O . GLY A 1 104 ? 1.366 4.481 -18.232 1.00 94.38 104 GLY A O 1
ATOM 814 N N . GLY A 1 105 ? 0.867 2.306 -18.003 1.00 96.00 105 GLY A N 1
ATOM 815 C CA . GLY A 1 105 ? 0.399 2.085 -19.371 1.00 96.00 105 GLY A CA 1
ATOM 816 C C . GLY A 1 105 ? -0.703 1.026 -19.448 1.00 96.00 105 GLY A C 1
ATOM 817 O O . GLY A 1 105 ? -1.454 0.862 -18.495 1.00 96.00 105 GLY A O 1
ATOM 818 N N . SER A 1 106 ? -0.840 0.310 -20.568 1.00 98.19 106 SER A N 1
ATOM 819 C CA . SER A 1 106 ? -1.960 -0.630 -20.753 1.00 98.19 106 SER A CA 1
ATOM 820 C C . SER A 1 106 ? -1.577 -2.033 -21.214 1.00 98.19 106 SER A C 1
ATOM 822 O O . SER A 1 106 ? -0.581 -2.207 -21.909 1.00 98.19 106 SER A O 1
ATOM 824 N N . ASN A 1 107 ? -2.389 -3.037 -20.877 1.00 98.56 107 ASN A N 1
ATOM 825 C CA . ASN A 1 107 ? -2.206 -4.428 -21.309 1.00 98.56 107 ASN A CA 1
ATOM 826 C C . ASN A 1 107 ? -0.800 -4.945 -20.967 1.00 98.56 107 ASN A C 1
ATOM 828 O O . ASN A 1 107 ? 0.020 -5.203 -21.854 1.00 98.56 107 ASN A O 1
ATOM 832 N N . MET A 1 108 ? -0.496 -5.031 -19.677 1.00 98.50 108 MET A N 1
ATOM 833 C CA . MET A 1 108 ? 0.821 -5.459 -19.210 1.00 98.50 108 MET A CA 1
ATOM 834 C C . MET A 1 108 ? 0.700 -6.702 -18.348 1.00 98.50 108 MET A C 1
ATOM 836 O O . MET A 1 108 ? -0.077 -6.720 -17.396 1.00 98.50 108 MET A O 1
ATOM 840 N N . LEU A 1 109 ? 1.501 -7.713 -18.671 1.00 98.75 109 LEU A N 1
ATOM 841 C CA . LEU A 1 109 ? 1.650 -8.919 -17.870 1.00 98.75 109 LEU A CA 1
ATOM 842 C C . LEU A 1 109 ? 3.036 -8.924 -17.231 1.00 98.75 109 LEU A C 1
ATOM 844 O O . LEU A 1 109 ? 4.041 -8.875 -17.935 1.00 98.75 109 LEU A O 1
ATOM 848 N N . PHE A 1 110 ? 3.077 -9.017 -15.909 1.00 98.75 110 PHE A N 1
ATOM 849 C CA . PHE A 1 110 ? 4.273 -9.229 -15.112 1.00 98.75 110 PHE A CA 1
ATOM 850 C C . PHE A 1 110 ? 4.181 -10.623 -14.484 1.00 98.75 110 PHE A C 1
ATOM 852 O O . PHE A 1 110 ? 3.270 -10.866 -13.696 1.00 98.75 110 PHE A O 1
ATOM 859 N N . GLU A 1 111 ? 5.082 -11.553 -14.798 1.00 98.44 111 GLU A N 1
ATOM 860 C CA . GLU A 1 111 ? 5.020 -12.901 -14.213 1.00 98.44 111 GLU A CA 1
ATOM 861 C C . GLU A 1 111 ? 6.373 -13.489 -13.819 1.00 98.44 111 GLU A C 1
ATOM 863 O O . GLU A 1 111 ? 7.388 -13.225 -14.451 1.00 98.44 111 GLU A O 1
ATOM 868 N N . ASN A 1 112 ? 6.396 -14.323 -12.778 1.00 98.62 112 ASN A N 1
ATOM 869 C CA . ASN A 1 112 ? 7.602 -15.045 -12.352 1.00 98.62 112 ASN A CA 1
ATOM 870 C C . ASN A 1 112 ? 8.787 -14.119 -12.020 1.00 98.62 112 ASN A C 1
ATOM 872 O O . ASN A 1 112 ? 9.940 -14.448 -12.291 1.00 98.62 112 ASN A O 1
ATOM 876 N N . ASN A 1 113 ? 8.513 -12.940 -11.460 1.00 98.56 113 ASN A N 1
ATOM 877 C CA . ASN A 1 113 ? 9.547 -11.989 -11.068 1.00 98.56 113 ASN A CA 1
ATOM 878 C C . ASN A 1 113 ? 9.889 -12.143 -9.578 1.00 98.56 113 ASN A C 1
ATOM 880 O O . ASN A 1 113 ? 9.047 -12.521 -8.764 1.00 98.56 113 ASN A O 1
ATOM 884 N N . HIS A 1 114 ? 11.126 -11.816 -9.215 1.00 98.38 114 HIS A N 1
ATOM 885 C CA . HIS A 1 114 ? 11.582 -11.742 -7.830 1.00 98.38 114 HIS A CA 1
ATOM 886 C C . HIS A 1 114 ? 12.088 -10.326 -7.561 1.00 98.38 114 HIS A C 1
ATOM 888 O O . HIS A 1 114 ? 13.074 -9.898 -8.164 1.00 98.38 114 HIS A O 1
ATOM 894 N N . VAL A 1 115 ? 11.457 -9.617 -6.631 1.00 98.50 115 VAL A N 1
ATOM 895 C CA . VAL A 1 115 ? 11.879 -8.279 -6.207 1.00 98.50 115 VAL A CA 1
ATOM 896 C C . VAL A 1 115 ? 12.198 -8.306 -4.723 1.00 98.50 115 VAL A C 1
ATOM 898 O O . VAL A 1 115 ? 11.331 -8.604 -3.914 1.00 98.50 115 VAL A O 1
ATOM 901 N N . GLN A 1 116 ? 13.436 -7.964 -4.383 1.00 97.62 116 GLN A N 1
ATOM 902 C CA . GLN A 1 116 ? 13.863 -7.690 -3.020 1.00 97.62 116 GLN A CA 1
ATOM 903 C C . GLN A 1 116 ? 14.354 -6.247 -2.956 1.00 97.62 116 GLN A C 1
ATOM 905 O O . GLN A 1 116 ? 15.364 -5.929 -3.587 1.00 97.62 116 GLN A O 1
ATOM 910 N N . ASN A 1 117 ? 13.643 -5.357 -2.267 1.00 96.12 117 ASN A N 1
ATOM 911 C CA . ASN A 1 117 ? 13.953 -3.926 -2.300 1.00 96.12 117 ASN A CA 1
ATOM 912 C C . ASN A 1 117 ? 13.531 -3.156 -1.038 1.00 96.12 117 ASN A C 1
ATOM 914 O O . ASN A 1 117 ? 13.221 -3.749 -0.009 1.00 96.12 117 ASN A O 1
ATOM 918 N N . GLY A 1 118 ? 13.602 -1.821 -1.102 1.00 93.38 118 GLY A N 1
ATOM 919 C CA . GLY A 1 118 ? 13.210 -0.907 -0.023 1.00 93.38 118 GLY A CA 1
ATOM 920 C C . GLY A 1 118 ? 11.982 -0.052 -0.328 1.00 93.38 118 GLY A C 1
ATOM 921 O O . GLY A 1 118 ? 11.770 0.940 0.357 1.00 93.38 118 GLY A O 1
ATOM 922 N N . ASP A 1 119 ? 11.209 -0.372 -1.369 1.00 94.56 119 ASP A N 1
ATOM 923 C CA . ASP A 1 119 ? 9.972 0.348 -1.704 1.00 94.56 119 ASP A CA 1
ATOM 924 C C . ASP A 1 119 ? 9.006 -0.585 -2.457 1.00 94.56 119 ASP A C 1
ATOM 926 O O . ASP A 1 119 ? 9.053 -1.799 -2.279 1.00 94.56 119 ASP A O 1
ATOM 930 N N . ASP A 1 120 ? 8.100 -0.070 -3.277 1.00 97.00 120 ASP A N 1
ATOM 931 C CA . ASP A 1 120 ? 7.093 -0.871 -3.968 1.00 97.00 120 ASP A CA 1
ATOM 932 C C . ASP A 1 120 ? 7.698 -1.994 -4.839 1.00 97.00 120 ASP A C 1
ATOM 934 O O . ASP A 1 120 ? 8.635 -1.797 -5.615 1.00 97.00 120 ASP A O 1
ATOM 938 N N . CYS A 1 121 ? 7.146 -3.203 -4.721 1.00 97.94 121 CYS A N 1
ATOM 939 C CA . CYS A 1 121 ? 7.481 -4.346 -5.574 1.00 97.94 121 CYS A CA 1
ATOM 940 C C . CYS A 1 121 ? 6.975 -4.104 -7.006 1.00 97.94 121 CYS A C 1
ATOM 942 O O . CYS A 1 121 ? 7.713 -4.247 -7.984 1.00 97.94 121 CYS A O 1
ATOM 944 N N . LEU A 1 122 ? 5.718 -3.660 -7.104 1.00 98.44 122 LEU A N 1
ATOM 945 C CA . LEU A 1 122 ? 5.111 -3.082 -8.299 1.00 98.44 122 LEU A CA 1
ATOM 946 C C . LEU A 1 122 ? 4.243 -1.893 -7.879 1.00 98.44 122 LEU A C 1
ATOM 948 O O . LEU A 1 122 ? 3.375 -2.034 -7.014 1.00 98.44 122 LEU A O 1
ATOM 952 N N . THR A 1 123 ? 4.423 -0.771 -8.571 1.00 97.88 123 THR A N 1
ATOM 953 C CA . THR A 1 123 ? 3.556 0.407 -8.468 1.00 97.88 123 THR A CA 1
ATOM 954 C C . THR A 1 123 ? 2.695 0.536 -9.715 1.00 97.88 123 THR A C 1
ATOM 956 O O . THR A 1 123 ? 3.219 0.634 -10.824 1.00 97.88 123 THR A O 1
ATOM 959 N N . VAL A 1 124 ? 1.375 0.593 -9.555 1.00 98.50 124 VAL A N 1
ATOM 960 C CA . VAL A 1 124 ? 0.425 0.910 -10.629 1.00 98.50 124 VAL A CA 1
ATOM 961 C C . VAL A 1 124 ? 0.014 2.375 -10.508 1.00 98.50 124 VAL A C 1
ATOM 963 O O . VAL A 1 124 ? -0.646 2.774 -9.547 1.00 98.50 124 VAL A O 1
ATOM 966 N N . GLY A 1 125 ? 0.453 3.183 -11.470 1.00 96.56 125 GLY A N 1
ATOM 967 C CA . GLY A 1 125 ? 0.260 4.631 -11.484 1.00 96.56 125 GLY A CA 1
ATOM 968 C C . GLY A 1 125 ? -0.942 5.087 -12.313 1.00 96.56 125 GLY A C 1
ATOM 969 O O . GLY A 1 125 ? -1.596 4.297 -12.991 1.00 96.56 125 GLY A O 1
ATOM 970 N N . SER A 1 126 ? -1.204 6.396 -12.280 1.00 96.12 126 SER A N 1
ATOM 971 C CA . SER A 1 126 ? -2.276 7.041 -13.051 1.00 96.12 126 SER A CA 1
ATOM 972 C C . SER A 1 126 ? -2.214 6.702 -14.548 1.00 96.12 126 SER A C 1
ATOM 974 O O . SER A 1 126 ? -1.142 6.706 -15.157 1.00 96.12 126 SER A O 1
ATOM 976 N N . GLY A 1 127 ? -3.377 6.432 -15.141 1.00 95.75 127 GLY A N 1
ATOM 977 C CA . GLY A 1 127 ? -3.554 6.059 -16.544 1.00 95.75 127 GLY A CA 1
ATOM 978 C C . GLY A 1 127 ? -3.385 4.565 -16.830 1.00 95.75 127 GLY A C 1
ATOM 979 O O . GLY A 1 127 ? -3.547 4.153 -17.982 1.00 95.75 127 GLY A O 1
ATOM 980 N N . ALA A 1 128 ? -3.064 3.747 -15.823 1.00 98.31 128 ALA A N 1
ATOM 981 C CA . ALA A 1 128 ? -2.847 2.324 -16.024 1.00 98.31 128 ALA A CA 1
ATOM 982 C C . ALA A 1 128 ? -4.153 1.548 -16.279 1.00 98.31 128 ALA A C 1
ATOM 984 O O . ALA A 1 128 ? -5.163 1.759 -15.603 1.00 98.31 128 ALA A O 1
ATOM 985 N N . LYS A 1 129 ? -4.130 0.618 -17.242 1.00 98.62 129 LYS A N 1
ATOM 986 C CA . LYS A 1 129 ? -5.285 -0.223 -17.604 1.00 98.62 129 LYS A CA 1
ATOM 987 C C . LYS A 1 129 ? -4.884 -1.667 -17.889 1.00 98.62 129 LYS A C 1
ATOM 989 O O . LYS A 1 129 ? -3.957 -1.879 -18.662 1.00 98.62 129 LYS A O 1
ATOM 994 N N . ASN A 1 130 ? -5.657 -2.647 -17.421 1.00 98.81 130 ASN A N 1
ATOM 995 C CA . ASN A 1 130 ? -5.448 -4.061 -17.761 1.00 98.81 130 ASN A CA 1
ATOM 996 C C . ASN A 1 130 ? -4.023 -4.512 -17.394 1.00 98.81 130 ASN A C 1
ATOM 998 O O . ASN A 1 130 ? -3.191 -4.812 -18.258 1.00 98.81 130 ASN A O 1
ATOM 1002 N N . ILE A 1 131 ? -3.730 -4.454 -16.095 1.00 98.88 131 ILE A N 1
ATOM 1003 C CA . ILE A 1 131 ? -2.431 -4.813 -15.526 1.00 98.88 131 ILE A CA 1
ATOM 1004 C C . ILE A 1 131 ? -2.580 -6.127 -14.776 1.00 98.88 131 ILE A C 1
ATOM 1006 O O . ILE A 1 131 ? -3.416 -6.245 -13.885 1.00 98.88 131 ILE A O 1
ATOM 1010 N N . HIS A 1 132 ? -1.744 -7.103 -15.108 1.00 98.88 132 HIS A N 1
ATOM 1011 C CA . HIS A 1 132 ? -1.734 -8.406 -14.462 1.00 98.88 132 HIS A CA 1
ATOM 1012 C C . HIS A 1 132 ? -0.346 -8.687 -13.898 1.00 98.88 132 HIS A C 1
ATOM 1014 O O . HIS A 1 132 ? 0.623 -8.738 -14.647 1.00 98.88 132 HIS A O 1
ATOM 1020 N N . PHE A 1 133 ? -0.238 -8.870 -12.587 1.00 98.88 133 PHE A N 1
ATOM 1021 C CA . PHE A 1 133 ? 1.001 -9.248 -11.915 1.00 98.88 133 PHE A CA 1
ATOM 1022 C C . PHE A 1 133 ? 0.811 -10.579 -11.193 1.00 98.88 133 PHE A C 1
ATOM 1024 O O . PHE A 1 133 ? -0.076 -10.695 -10.345 1.00 98.88 133 PHE A O 1
ATOM 1031 N N . ARG A 1 134 ? 1.617 -11.592 -11.527 1.00 98.81 134 ARG A N 1
ATOM 1032 C CA . ARG A 1 134 ? 1.396 -12.945 -11.012 1.00 98.81 134 ARG A CA 1
ATOM 1033 C C . ARG A 1 134 ? 2.629 -13.777 -10.721 1.00 98.81 134 ARG A C 1
ATOM 1035 O O . ARG A 1 134 ? 3.708 -13.517 -11.248 1.00 98.81 134 ARG A O 1
ATOM 1042 N N . ASN A 1 135 ? 2.438 -14.828 -9.924 1.00 98.81 135 ASN A N 1
ATOM 1043 C CA . ASN A 1 135 ? 3.418 -15.897 -9.695 1.00 98.81 135 ASN A CA 1
ATOM 1044 C C . ASN A 1 135 ? 4.798 -15.354 -9.287 1.00 98.81 135 ASN A C 1
ATOM 1046 O O . ASN A 1 135 ? 5.823 -15.815 -9.774 1.00 98.81 135 ASN A O 1
ATOM 1050 N N . SER A 1 136 ? 4.822 -14.304 -8.471 1.00 98.81 136 SER A N 1
ATOM 1051 C CA . SER A 1 136 ? 6.029 -13.523 -8.192 1.00 98.81 136 SER A CA 1
ATOM 1052 C C . SER A 1 136 ? 6.318 -13.478 -6.694 1.00 98.81 136 SER A C 1
ATOM 1054 O O . SER A 1 136 ? 5.461 -13.803 -5.870 1.00 98.81 136 SER A O 1
ATOM 1056 N N . ILE A 1 137 ? 7.539 -13.081 -6.349 1.00 98.88 137 ILE A N 1
ATOM 1057 C CA . ILE A 1 137 ? 8.005 -12.949 -4.968 1.00 98.88 137 ILE A CA 1
ATOM 1058 C C . ILE A 1 137 ? 8.372 -11.486 -4.723 1.00 98.88 137 ILE A C 1
ATOM 1060 O O . ILE A 1 137 ? 9.130 -10.899 -5.499 1.00 98.88 137 ILE A O 1
ATOM 1064 N N . CYS A 1 138 ? 7.837 -10.921 -3.646 1.00 98.81 138 CYS A N 1
ATOM 1065 C CA . CYS A 1 138 ? 8.159 -9.593 -3.148 1.00 98.81 138 CYS A CA 1
ATOM 1066 C C . CYS A 1 138 ? 8.746 -9.721 -1.735 1.00 98.81 138 CYS A C 1
ATOM 1068 O O . CYS A 1 138 ? 8.091 -10.240 -0.828 1.00 98.81 138 CYS A O 1
ATOM 1070 N N . GLU A 1 139 ? 9.976 -9.249 -1.549 1.00 98.25 139 GLU A N 1
ATOM 1071 C CA . GLU A 1 139 ? 10.703 -9.297 -0.282 1.00 98.25 139 GLU A CA 1
ATOM 1072 C C . GLU A 1 139 ? 11.154 -7.897 0.154 1.00 98.25 139 GLU A C 1
ATOM 1074 O O . GLU A 1 139 ? 11.698 -7.135 -0.647 1.00 98.25 139 GLU A O 1
ATOM 1079 N N . GLY A 1 140 ? 10.985 -7.554 1.431 1.00 95.00 140 GLY A N 1
ATOM 1080 C CA . GLY A 1 140 ? 11.278 -6.194 1.896 1.00 95.00 140 GLY A CA 1
ATOM 1081 C C . GLY A 1 140 ? 10.292 -5.160 1.337 1.00 95.00 140 GLY A C 1
ATOM 1082 O O . GLY A 1 140 ? 9.207 -5.495 0.872 1.00 95.00 140 GLY A O 1
ATOM 1083 N N . GLY A 1 141 ? 10.671 -3.886 1.345 1.00 94.19 141 GLY A N 1
ATOM 1084 C CA . GLY A 1 141 ? 9.940 -2.833 0.639 1.00 94.19 141 GLY A CA 1
ATOM 1085 C C . GLY A 1 141 ? 8.468 -2.665 1.039 1.00 94.19 141 GLY A C 1
ATOM 1086 O O . GLY A 1 141 ? 8.074 -2.918 2.176 1.00 94.19 141 GLY A O 1
ATOM 1087 N N . HIS A 1 142 ? 7.637 -2.199 0.103 1.00 95.69 142 HIS A N 1
ATOM 1088 C CA . HIS A 1 142 ? 6.258 -1.744 0.341 1.00 95.69 142 HIS A CA 1
ATOM 1089 C C . HIS A 1 142 ? 5.177 -2.588 -0.351 1.00 95.69 142 HIS A C 1
ATOM 1091 O O . HIS A 1 142 ? 4.007 -2.205 -0.362 1.00 95.69 142 HIS A O 1
ATOM 1097 N N . GLY A 1 143 ? 5.533 -3.749 -0.901 1.00 97.25 143 GLY A N 1
ATOM 1098 C CA . GLY A 1 143 ? 4.558 -4.673 -1.485 1.00 97.25 143 GLY A CA 1
ATOM 1099 C C . GLY A 1 143 ? 3.947 -4.189 -2.801 1.00 97.25 143 GLY A C 1
ATOM 1100 O O . GLY A 1 143 ? 4.616 -3.551 -3.612 1.00 97.25 143 GLY A O 1
ATOM 1101 N N . LEU A 1 144 ? 2.688 -4.558 -3.056 1.00 98.62 144 LEU A N 1
ATOM 1102 C CA . LEU A 1 144 ? 1.996 -4.268 -4.316 1.00 98.62 144 LEU A CA 1
ATOM 1103 C C . LEU A 1 144 ? 1.055 -3.080 -4.162 1.00 98.62 144 LEU A C 1
ATOM 1105 O O . LEU A 1 144 ? 0.054 -3.168 -3.445 1.00 98.62 144 LEU A O 1
ATOM 1109 N N . SER A 1 145 ? 1.345 -2.003 -4.886 1.00 98.38 145 SER A N 1
ATOM 1110 C CA . SER A 1 145 ? 0.685 -0.717 -4.693 1.00 98.38 145 SER A CA 1
ATOM 1111 C C . SER A 1 145 ? -0.065 -0.231 -5.921 1.00 98.38 145 SER A C 1
ATOM 1113 O O . SER A 1 145 ? 0.453 -0.241 -7.035 1.00 98.38 145 SER A O 1
ATOM 1115 N N . ILE A 1 146 ? -1.259 0.308 -5.692 1.00 98.44 146 ILE A N 1
ATOM 1116 C CA . ILE A 1 146 ? -1.920 1.249 -6.598 1.00 98.44 146 ILE A CA 1
ATOM 1117 C C . ILE A 1 146 ? -1.777 2.658 -6.021 1.00 98.44 146 ILE A C 1
ATOM 1119 O O . ILE A 1 146 ? -2.129 2.897 -4.862 1.00 98.44 146 ILE A O 1
ATOM 1123 N N . GLY A 1 147 ? -1.288 3.589 -6.840 1.00 94.50 147 GLY A N 1
ATOM 1124 C CA . GLY A 1 147 ? -1.079 4.990 -6.485 1.00 94.50 147 GLY A CA 1
ATOM 1125 C C . GLY A 1 147 ? 0.379 5.367 -6.192 1.00 94.50 147 GLY A C 1
ATOM 1126 O O . GLY A 1 147 ? 1.292 4.580 -6.396 1.00 94.50 147 GLY A O 1
ATOM 1127 N N . SER A 1 148 ? 0.659 6.574 -5.699 1.00 93.25 148 SER A N 1
ATOM 1128 C CA . SER A 1 148 ? -0.318 7.530 -5.164 1.00 93.25 148 SER A CA 1
ATOM 1129 C C . SER A 1 148 ? -1.151 8.204 -6.254 1.00 93.25 148 SER A C 1
ATOM 1131 O O . SER A 1 148 ? -0.608 8.766 -7.200 1.00 93.25 148 SER A O 1
ATOM 1133 N N . LEU A 1 149 ? -2.478 8.140 -6.130 1.00 94.62 149 LEU A N 1
ATOM 1134 C CA . LEU A 1 149 ? -3.411 8.730 -7.098 1.00 94.62 149 LEU A CA 1
ATOM 1135 C C . LEU A 1 149 ? -3.899 10.109 -6.643 1.00 94.62 149 LEU A C 1
ATOM 1137 O O . LEU A 1 149 ? -4.171 10.315 -5.462 1.00 94.62 149 LEU A O 1
ATOM 1141 N N . GLY A 1 150 ? -4.034 11.034 -7.592 1.00 91.38 150 GLY A N 1
ATOM 1142 C CA . GLY A 1 150 ? -4.731 12.306 -7.401 1.00 91.38 150 GLY A CA 1
ATOM 1143 C C . GLY A 1 150 ? -3.968 13.362 -6.602 1.00 91.38 150 GLY A C 1
ATOM 1144 O O . GLY A 1 150 ? -4.580 14.189 -5.928 1.00 91.38 150 GLY A O 1
ATOM 1145 N N . GLU A 1 151 ? -2.634 13.347 -6.656 1.00 88.56 151 GLU A N 1
ATOM 1146 C CA . GLU A 1 151 ? -1.797 14.357 -5.997 1.00 88.56 151 GLU A CA 1
ATOM 1147 C C . GLU A 1 151 ? -2.231 15.779 -6.373 1.00 88.56 151 GLU A C 1
ATOM 1149 O O . GLU A 1 151 ? -2.555 16.054 -7.530 1.00 88.56 151 GLU A O 1
ATOM 1154 N N . GLY A 1 152 ? -2.284 16.680 -5.388 1.00 83.88 152 GLY A N 1
ATOM 1155 C CA . GLY A 1 152 ? -2.690 18.072 -5.604 1.00 83.88 152 GLY A CA 1
ATOM 1156 C C . GLY A 1 152 ? -4.127 18.249 -6.112 1.00 83.88 152 GLY A C 1
ATOM 1157 O O . GLY A 1 152 ? -4.439 19.290 -6.684 1.00 83.88 152 GLY A O 1
ATOM 1158 N N . GLY A 1 153 ? -4.994 17.244 -5.950 1.00 85.25 153 GLY A N 1
ATOM 1159 C CA . GLY A 1 153 ? -6.368 17.272 -6.456 1.00 85.25 153 GLY A CA 1
ATOM 1160 C C . GLY A 1 153 ? -6.503 16.903 -7.933 1.00 85.25 153 GLY A C 1
ATOM 1161 O O . GLY A 1 153 ? -7.575 17.071 -8.514 1.00 85.25 153 GLY A O 1
ATOM 1162 N N . THR A 1 154 ? -5.440 16.399 -8.560 1.00 88.50 154 THR A N 1
ATOM 1163 C CA . THR A 1 154 ? -5.480 15.956 -9.959 1.00 88.50 154 THR A CA 1
ATOM 1164 C C . THR A 1 154 ? -6.409 14.755 -10.153 1.00 88.50 154 THR A C 1
ATOM 1166 O O . THR A 1 154 ? -6.705 14.011 -9.218 1.00 88.50 154 THR A O 1
ATOM 1169 N N . VAL A 1 155 ? -6.895 14.570 -11.383 1.00 90.62 155 VAL A N 1
ATOM 1170 C CA . VAL A 1 155 ? -7.648 13.370 -11.773 1.00 90.62 155 VAL A CA 1
ATOM 1171 C C . VAL A 1 155 ? -6.655 12.254 -12.073 1.00 90.62 155 VAL A C 1
ATOM 1173 O O . VAL A 1 155 ? -5.763 12.429 -12.905 1.00 90.62 155 VAL A O 1
ATOM 1176 N N . ALA A 1 156 ? -6.808 11.116 -11.403 1.00 93.38 156 ALA A N 1
ATOM 1177 C CA . ALA A 1 156 ? -5.979 9.945 -11.625 1.00 93.38 156 ALA A CA 1
ATOM 1178 C C . ALA A 1 156 ? -6.827 8.673 -11.646 1.00 93.38 156 ALA A C 1
ATOM 1180 O O . ALA A 1 156 ? -7.416 8.292 -10.635 1.00 93.38 156 ALA A O 1
ATOM 1181 N N . ASP A 1 157 ? -6.838 8.015 -12.804 1.00 96.31 157 ASP A N 1
ATOM 1182 C CA . ASP A 1 157 ? -7.645 6.825 -13.055 1.00 96.31 157 ASP A CA 1
ATOM 1183 C C . ASP A 1 157 ? -6.757 5.591 -13.214 1.00 96.31 157 ASP A C 1
ATOM 1185 O O . ASP A 1 157 ? -5.687 5.652 -13.822 1.00 96.31 157 ASP A O 1
ATOM 1189 N N . VAL A 1 158 ? -7.220 4.459 -12.698 1.00 98.12 158 VAL A N 1
ATOM 1190 C CA . VAL A 1 158 ? -6.620 3.130 -12.890 1.00 98.12 158 VAL A CA 1
ATOM 1191 C C . VAL A 1 158 ? -7.766 2.158 -13.102 1.00 98.12 158 VAL A C 1
ATOM 1193 O O . VAL A 1 158 ? -8.788 2.326 -12.464 1.00 98.12 158 VAL A O 1
ATOM 1196 N N . GLN A 1 159 ? -7.655 1.149 -13.960 1.00 98.31 159 GLN A N 1
ATOM 1197 C CA . GLN A 1 159 ? -8.738 0.165 -14.099 1.00 98.31 159 GLN A CA 1
ATOM 1198 C C . GLN A 1 159 ? -8.232 -1.217 -14.489 1.00 98.31 159 GLN A C 1
ATOM 1200 O O . GLN A 1 159 ? -7.205 -1.337 -15.160 1.00 98.31 159 GLN A O 1
ATOM 1205 N N . ASP A 1 160 ? -8.999 -2.245 -14.132 1.00 98.81 160 ASP A N 1
ATOM 1206 C CA . ASP A 1 160 ? -8.749 -3.634 -14.523 1.00 98.81 160 ASP A CA 1
ATOM 1207 C C . ASP A 1 160 ? -7.351 -4.099 -14.079 1.00 98.81 160 ASP A C 1
ATOM 1209 O O . ASP A 1 160 ? -6.450 -4.306 -14.894 1.00 98.81 160 ASP A O 1
ATOM 1213 N N . VAL A 1 161 ? -7.140 -4.216 -12.768 1.00 98.94 161 VAL A N 1
ATOM 1214 C CA . VAL A 1 161 ? -5.846 -4.633 -12.204 1.00 98.94 161 VAL A CA 1
ATOM 1215 C C . VAL A 1 161 ? -6.005 -5.940 -11.442 1.00 98.94 161 VAL A C 1
ATOM 1217 O O . VAL A 1 161 ? -6.839 -6.047 -10.547 1.00 98.94 161 VAL A O 1
ATOM 1220 N N . LEU A 1 162 ? -5.179 -6.930 -11.772 1.00 98.94 162 LEU A N 1
ATOM 1221 C CA . LEU A 1 162 ? -5.154 -8.232 -11.119 1.00 98.94 162 LEU A CA 1
ATOM 1222 C C . LEU A 1 162 ? -3.757 -8.536 -10.581 1.00 98.94 162 LEU A C 1
ATOM 1224 O O . LEU A 1 162 ? -2.799 -8.677 -11.337 1.00 98.94 162 LEU A O 1
ATOM 1228 N N . PHE A 1 163 ? -3.665 -8.714 -9.271 1.00 98.94 163 PHE A N 1
ATOM 1229 C CA . PHE A 1 163 ? -2.513 -9.294 -8.598 1.00 98.94 163 PHE A CA 1
ATOM 1230 C C . PHE A 1 163 ? -2.875 -10.709 -8.144 1.00 98.94 163 PHE A C 1
ATOM 1232 O O . PHE A 1 163 ? -3.842 -10.877 -7.398 1.00 98.94 163 PHE A O 1
ATOM 1239 N N . GLU A 1 164 ? -2.133 -11.733 -8.571 1.00 98.69 164 GLU A N 1
ATOM 1240 C CA . GLU A 1 164 ? -2.456 -13.118 -8.207 1.00 98.69 164 GLU A CA 1
ATOM 1241 C C . GLU A 1 164 ? -1.246 -14.002 -7.889 1.00 98.69 164 GLU A C 1
ATOM 1243 O O . GLU A 1 164 ? -0.220 -13.938 -8.556 1.00 98.69 164 GLU A O 1
ATOM 1248 N N . ASN A 1 165 ? -1.381 -14.894 -6.907 1.00 98.81 165 ASN A N 1
ATOM 1249 C CA . ASN A 1 165 ? -0.355 -15.888 -6.558 1.00 98.81 165 ASN A CA 1
ATOM 1250 C C . ASN A 1 165 ? 1.002 -15.230 -6.241 1.00 98.81 165 ASN A C 1
ATOM 1252 O O . ASN A 1 165 ? 2.007 -15.496 -6.905 1.00 98.81 165 ASN A O 1
ATOM 1256 N N . VAL A 1 166 ? 1.022 -14.330 -5.258 1.00 98.88 166 VAL A N 1
ATOM 1257 C CA . VAL A 1 166 ? 2.236 -13.593 -4.879 1.00 98.88 166 VAL A CA 1
ATOM 1258 C C . VAL A 1 166 ? 2.635 -13.942 -3.454 1.00 98.88 166 VAL A C 1
ATOM 1260 O O . VAL A 1 166 ? 1.797 -13.943 -2.547 1.00 98.88 166 VAL A O 1
ATOM 1263 N N . GLN A 1 167 ? 3.921 -14.229 -3.267 1.00 98.88 167 GLN A N 1
ATOM 1264 C CA . GLN A 1 167 ? 4.522 -14.387 -1.951 1.00 98.88 167 GLN A CA 1
ATOM 1265 C C . GLN A 1 167 ? 5.106 -13.051 -1.491 1.00 98.88 167 GLN A C 1
ATOM 1267 O O . GLN A 1 167 ? 5.932 -12.457 -2.178 1.00 98.88 167 GLN A O 1
ATOM 1272 N N . MET A 1 168 ? 4.692 -12.619 -0.306 1.00 98.69 168 MET A N 1
ATOM 1273 C CA . MET A 1 168 ? 5.163 -11.425 0.383 1.00 98.69 168 MET A CA 1
ATOM 1274 C C . MET A 1 168 ? 5.993 -11.842 1.592 1.00 98.69 168 MET A C 1
ATOM 1276 O O . MET A 1 168 ? 5.562 -12.690 2.381 1.00 98.69 168 MET A O 1
ATOM 1280 N N . THR A 1 169 ? 7.189 -11.291 1.759 1.00 98.31 169 THR A N 1
ATOM 1281 C CA . THR A 1 169 ? 8.057 -11.617 2.900 1.00 98.31 169 THR A CA 1
ATOM 1282 C C . THR A 1 169 ? 8.782 -10.376 3.402 1.00 98.31 169 THR A C 1
ATOM 1284 O O . THR A 1 169 ? 9.516 -9.749 2.649 1.00 98.31 169 THR A O 1
ATOM 1287 N N . ASN A 1 170 ? 8.599 -10.013 4.673 1.00 96.31 170 ASN A N 1
ATOM 1288 C CA . ASN A 1 170 ? 9.176 -8.796 5.268 1.00 96.31 170 ASN A CA 1
ATOM 1289 C C . ASN A 1 170 ? 8.800 -7.501 4.513 1.00 96.31 170 ASN A C 1
ATOM 1291 O O . ASN A 1 170 ? 9.543 -6.524 4.537 1.00 96.31 170 ASN A O 1
ATOM 1295 N N . THR A 1 171 ? 7.688 -7.507 3.776 1.00 96.44 171 THR A N 1
ATOM 1296 C CA . THR A 1 171 ? 7.151 -6.323 3.096 1.00 96.44 171 THR A CA 1
ATOM 1297 C C . THR A 1 171 ? 6.298 -5.526 4.065 1.00 96.44 171 THR A C 1
ATOM 1299 O O . THR A 1 171 ? 5.544 -6.116 4.833 1.00 96.44 171 THR A O 1
ATOM 1302 N N . LEU A 1 172 ? 6.292 -4.200 3.961 1.00 94.69 172 LEU A N 1
ATOM 1303 C CA . LEU A 1 172 ? 5.438 -3.368 4.807 1.00 94.69 172 LEU A CA 1
ATOM 1304 C C . LEU A 1 172 ? 3.940 -3.612 4.558 1.00 94.69 172 LEU A C 1
ATOM 1306 O O . LEU A 1 172 ? 3.142 -3.645 5.497 1.00 94.69 172 LEU A O 1
ATOM 1310 N N . TYR A 1 173 ? 3.575 -3.833 3.294 1.00 96.88 173 TYR A N 1
ATOM 1311 C CA . TYR A 1 173 ? 2.211 -4.142 2.877 1.00 96.88 173 TYR A CA 1
ATOM 1312 C C . TYR A 1 173 ? 2.169 -5.394 2.015 1.00 96.88 173 TYR A C 1
ATOM 1314 O O . TYR A 1 173 ? 3.110 -5.670 1.279 1.00 96.88 173 TYR A O 1
ATOM 1322 N N . GLY A 1 174 ? 1.049 -6.116 2.043 1.00 97.94 174 GLY A N 1
ATOM 1323 C CA . GLY A 1 174 ? 0.749 -7.102 1.004 1.00 97.94 174 GLY A CA 1
ATOM 1324 C C . GLY A 1 174 ? 0.084 -6.418 -0.189 1.00 97.94 174 GLY A C 1
ATOM 1325 O O . GLY A 1 174 ? 0.655 -6.300 -1.271 1.00 97.94 174 GLY A O 1
ATOM 1326 N N . ALA A 1 175 ? -1.125 -5.919 0.039 1.00 98.62 175 ALA A N 1
ATOM 1327 C CA . ALA A 1 175 ? -1.905 -5.144 -0.910 1.00 98.62 175 ALA A CA 1
ATOM 1328 C C . ALA A 1 175 ? -2.066 -3.708 -0.413 1.00 98.62 175 ALA A C 1
ATOM 1330 O O . ALA A 1 175 ? -2.549 -3.489 0.702 1.00 98.62 175 ALA A O 1
ATOM 1331 N N . ARG A 1 176 ? -1.701 -2.737 -1.252 1.00 98.25 176 ARG A N 1
ATOM 1332 C CA . ARG A 1 176 ? -1.812 -1.316 -0.938 1.00 98.25 176 ARG A CA 1
ATOM 1333 C C . ARG A 1 176 ? -2.574 -0.551 -2.012 1.00 98.25 176 ARG A C 1
ATOM 1335 O O . ARG A 1 176 ? -2.273 -0.630 -3.199 1.00 98.25 176 ARG A O 1
ATOM 1342 N N . PHE A 1 177 ? -3.512 0.274 -1.574 1.00 97.44 177 PHE A N 1
ATOM 1343 C CA . PHE A 1 177 ? -4.078 1.356 -2.372 1.00 97.44 177 PHE A CA 1
ATOM 1344 C C . PHE A 1 177 ? -3.880 2.671 -1.624 1.00 97.44 177 PHE A C 1
ATOM 1346 O O . PHE A 1 177 ? -4.207 2.769 -0.440 1.00 97.44 177 PHE A O 1
ATOM 1353 N N . LYS A 1 178 ? -3.349 3.678 -2.319 1.00 93.75 178 LYS A N 1
ATOM 1354 C CA . LYS A 1 178 ? -3.102 5.014 -1.773 1.00 93.75 178 LYS A CA 1
ATOM 1355 C C . LYS A 1 178 ? -3.597 6.081 -2.751 1.00 93.75 178 LYS A C 1
ATOM 1357 O O . LYS A 1 178 ? -3.056 6.233 -3.845 1.00 93.75 178 LYS A O 1
ATOM 1362 N N . SER A 1 179 ? -4.600 6.859 -2.357 1.00 92.88 179 SER A N 1
ATOM 1363 C CA . SER A 1 179 ? -4.950 8.111 -3.038 1.00 92.88 179 SER A CA 1
ATOM 1364 C C . SER A 1 179 ? -4.825 9.289 -2.087 1.00 92.88 179 SER A C 1
ATOM 1366 O O . SER A 1 179 ? -5.109 9.173 -0.893 1.00 92.88 179 SER A O 1
ATOM 1368 N N . TRP A 1 180 ? -4.385 10.422 -2.627 1.00 88.62 180 TRP A N 1
ATOM 1369 C CA . TRP A 1 180 ? -4.221 11.650 -1.870 1.00 88.62 180 TRP A CA 1
ATOM 1370 C C . TRP A 1 180 ? -5.563 12.150 -1.324 1.00 88.62 180 TRP A C 1
ATOM 1372 O O . TRP A 1 180 ? -6.583 12.078 -2.014 1.00 88.62 180 TRP A O 1
ATOM 1382 N N . THR A 1 181 ? -5.549 12.710 -0.110 1.00 84.25 181 THR A N 1
ATOM 1383 C CA . THR A 1 181 ? -6.682 13.476 0.431 1.00 84.25 181 THR A CA 1
ATOM 1384 C C . THR A 1 181 ? -7.072 14.555 -0.579 1.00 84.25 181 THR A C 1
ATOM 1386 O O . THR A 1 181 ? -6.244 15.396 -0.934 1.00 84.25 181 THR A O 1
ATOM 1389 N N . GLY A 1 182 ? -8.343 14.566 -0.990 1.00 83.31 182 GLY A N 1
ATOM 1390 C CA . GLY A 1 182 ? -8.857 15.538 -1.959 1.00 83.31 182 GLY A CA 1
ATOM 1391 C C . GLY A 1 182 ? -8.438 15.271 -3.408 1.00 83.31 182 GLY A C 1
ATOM 1392 O O . GLY A 1 182 ? -8.611 16.142 -4.256 1.00 83.31 182 GLY A O 1
ATOM 1393 N N . GLY A 1 183 ? -7.852 14.104 -3.695 1.00 87.44 183 GLY A N 1
ATOM 1394 C CA . GLY A 1 183 ? -7.561 13.656 -5.055 1.00 87.44 183 GLY A CA 1
ATOM 1395 C C . GLY A 1 183 ? -8.826 13.353 -5.858 1.00 87.44 183 GLY A C 1
ATOM 1396 O O . GLY A 1 183 ? -9.892 13.128 -5.303 1.00 87.44 183 GLY A O 1
ATOM 1397 N N . ASN A 1 184 ? -8.729 13.305 -7.184 1.00 89.19 184 ASN A N 1
ATOM 1398 C CA . ASN A 1 184 ? -9.858 12.966 -8.053 1.00 89.19 184 ASN A CA 1
ATOM 1399 C C . ASN A 1 184 ? -9.567 11.704 -8.878 1.00 89.19 184 ASN A C 1
ATOM 1401 O O . ASN A 1 184 ? -8.430 11.238 -8.962 1.00 89.19 184 ASN A O 1
ATOM 1405 N N . GLY A 1 185 ? -10.606 11.161 -9.512 1.00 92.56 185 GLY A N 1
ATOM 1406 C CA . GLY A 1 185 ? -10.512 10.021 -10.429 1.00 92.56 185 GLY A CA 1
ATOM 1407 C C . GLY A 1 185 ? -11.276 8.789 -9.961 1.00 92.56 185 GLY A C 1
ATOM 1408 O O . GLY A 1 185 ? -12.062 8.849 -9.011 1.00 92.56 185 GLY A O 1
ATOM 1409 N N . LEU A 1 186 ? -11.048 7.681 -10.655 1.00 95.69 186 LEU A N 1
ATOM 1410 C CA . LEU A 1 186 ? -11.754 6.421 -10.481 1.00 95.69 186 LEU A CA 1
ATOM 1411 C C . LEU A 1 186 ? -10.792 5.231 -10.579 1.00 95.69 186 LEU A C 1
ATOM 1413 O O . LEU A 1 186 ? -9.999 5.122 -11.513 1.00 95.69 186 LEU A O 1
ATOM 1417 N N . ALA A 1 187 ? -10.928 4.304 -9.635 1.00 98.06 187 ALA A N 1
ATOM 1418 C CA . ALA A 1 187 ? -10.287 3.002 -9.648 1.00 98.06 187 ALA A CA 1
ATOM 1419 C C . ALA A 1 187 ? -11.342 1.884 -9.587 1.00 98.06 187 ALA A C 1
ATOM 1421 O O . ALA A 1 187 ? -11.751 1.507 -8.486 1.00 98.06 187 ALA A O 1
ATOM 1422 N N . PRO A 1 188 ? -11.829 1.366 -10.730 1.00 98.31 188 PRO A N 1
ATOM 1423 C CA . PRO A 1 188 ? -12.737 0.235 -10.767 1.00 98.31 188 PRO A CA 1
ATOM 1424 C C . PRO A 1 188 ? -12.006 -1.091 -11.034 1.00 98.31 188 PRO A C 1
ATOM 1426 O O . PRO A 1 188 ? -10.978 -1.130 -11.716 1.00 98.31 188 PRO A O 1
ATOM 1429 N N . ASN A 1 189 ? -12.605 -2.188 -10.568 1.00 98.62 189 ASN A N 1
ATOM 1430 C CA . ASN A 1 189 ? -12.234 -3.562 -10.910 1.00 98.62 189 ASN A CA 1
ATOM 1431 C C . ASN A 1 189 ? -10.764 -3.891 -10.598 1.00 98.62 189 ASN A C 1
ATOM 1433 O O . ASN A 1 189 ? -9.930 -4.089 -11.487 1.00 98.62 189 ASN A O 1
ATOM 1437 N N . VAL A 1 190 ? -10.445 -3.941 -9.305 1.00 98.88 190 VAL A N 1
ATOM 1438 C CA . VAL A 1 190 ? -9.104 -4.286 -8.822 1.00 98.88 190 VAL A CA 1
ATOM 1439 C C . VAL A 1 190 ? -9.182 -5.509 -7.927 1.00 98.88 190 VAL A C 1
ATOM 1441 O O . VAL A 1 190 ? -9.966 -5.558 -6.984 1.00 98.88 190 VAL A O 1
ATOM 1444 N N . THR A 1 191 ? -8.338 -6.499 -8.189 1.00 98.94 191 THR A N 1
ATOM 1445 C CA . THR A 1 191 ? -8.296 -7.735 -7.412 1.00 98.94 191 THR A CA 1
ATOM 1446 C C . THR A 1 191 ? -6.885 -8.046 -6.933 1.00 98.94 191 THR A C 1
ATOM 1448 O O . THR A 1 191 ? -5.951 -8.096 -7.729 1.00 98.94 191 THR A O 1
ATOM 1451 N N . TRP A 1 192 ? -6.752 -8.356 -5.645 1.00 98.88 192 TRP A N 1
ATOM 1452 C CA . TRP A 1 192 ? -5.630 -9.117 -5.100 1.00 98.88 192 TRP A CA 1
ATOM 1453 C C . TRP A 1 192 ? -6.129 -10.498 -4.687 1.00 98.88 192 TRP A C 1
ATOM 1455 O O . TRP A 1 192 ? -7.073 -10.616 -3.902 1.00 98.88 192 TRP A O 1
ATOM 1465 N N . LYS A 1 193 ? -5.503 -11.554 -5.202 1.00 98.81 193 LYS A N 1
ATOM 1466 C CA . LYS A 1 193 ? -5.950 -12.931 -4.995 1.00 98.81 193 LYS A CA 1
ATOM 1467 C C . LYS A 1 193 ? -4.790 -13.869 -4.685 1.00 98.81 193 LYS A C 1
ATOM 1469 O O . LYS A 1 193 ? -3.758 -13.809 -5.338 1.00 98.81 193 LYS A O 1
ATOM 1474 N N . ASN A 1 194 ? -4.986 -14.802 -3.756 1.00 98.81 194 ASN A N 1
ATOM 1475 C CA . ASN A 1 194 ? -3.987 -15.818 -3.404 1.00 98.81 194 ASN A CA 1
ATOM 1476 C C . ASN A 1 194 ? -2.655 -15.172 -2.983 1.00 98.81 194 ASN A C 1
ATOM 1478 O O . ASN A 1 194 ? -1.617 -15.387 -3.613 1.00 98.81 194 ASN A O 1
ATOM 1482 N N . ILE A 1 195 ? -2.705 -14.338 -1.946 1.00 98.88 195 ILE A N 1
ATOM 1483 C CA . ILE A 1 195 ? -1.529 -13.640 -1.423 1.00 98.88 195 ILE A CA 1
ATOM 1484 C C . ILE A 1 195 ? -1.062 -14.352 -0.159 1.00 98.88 195 ILE A C 1
ATOM 1486 O O . ILE A 1 195 ? -1.769 -14.389 0.851 1.00 98.88 195 ILE A O 1
ATOM 1490 N N . GLN A 1 196 ? 0.140 -14.917 -0.212 1.00 98.81 196 GLN A N 1
ATOM 1491 C CA . GLN A 1 196 ? 0.797 -15.457 0.971 1.00 98.81 196 GLN A CA 1
ATOM 1492 C C . GLN A 1 196 ? 1.672 -14.371 1.582 1.00 98.81 196 GLN A C 1
ATOM 1494 O O . GLN A 1 196 ? 2.439 -13.742 0.860 1.00 98.81 196 GLN A O 1
ATOM 1499 N N . PHE A 1 197 ? 1.597 -14.161 2.894 1.00 98.56 197 PHE A N 1
ATOM 1500 C CA . PHE A 1 197 ? 2.406 -13.141 3.560 1.00 98.56 197 PHE A CA 1
ATOM 1501 C C . PHE A 1 197 ? 3.115 -13.669 4.810 1.00 98.56 197 PHE A C 1
ATOM 1503 O O . PHE A 1 197 ? 2.575 -14.464 5.574 1.00 98.56 197 PHE A O 1
ATOM 1510 N N . THR A 1 198 ? 4.364 -13.264 5.016 1.00 98.19 198 THR A N 1
ATOM 1511 C CA . THR A 1 198 ? 5.159 -13.596 6.208 1.00 98.19 198 THR A CA 1
ATOM 1512 C C . THR A 1 198 ? 5.865 -12.339 6.681 1.00 98.19 198 THR A C 1
ATOM 1514 O O . THR A 1 198 ? 6.532 -11.691 5.877 1.00 98.19 198 THR A O 1
ATOM 1517 N N . ASN A 1 199 ? 5.699 -12.010 7.961 1.00 96.25 199 ASN A N 1
ATOM 1518 C CA . ASN A 1 199 ? 6.227 -10.802 8.588 1.00 96.25 199 ASN A CA 1
ATOM 1519 C C . ASN A 1 199 ? 5.790 -9.543 7.819 1.00 96.25 199 ASN A C 1
ATOM 1521 O O . ASN A 1 199 ? 6.607 -8.794 7.294 1.00 96.25 199 ASN A O 1
ATOM 1525 N N . VAL A 1 200 ? 4.477 -9.386 7.634 1.00 97.00 200 VAL A N 1
ATOM 1526 C CA . VAL A 1 200 ? 3.901 -8.229 6.931 1.00 97.00 200 VAL A CA 1
ATOM 1527 C C . VAL A 1 200 ? 3.026 -7.450 7.905 1.00 97.00 200 VAL A C 1
ATOM 1529 O O . VAL A 1 200 ? 1.949 -7.948 8.243 1.00 97.00 200 VAL A O 1
ATOM 1532 N N . PRO A 1 201 ? 3.449 -6.257 8.363 1.00 94.50 201 PRO A N 1
ATOM 1533 C CA . PRO A 1 201 ? 2.700 -5.472 9.344 1.00 94.50 201 PRO A CA 1
ATOM 1534 C C . PRO A 1 201 ? 1.284 -5.099 8.886 1.00 94.50 201 PRO A C 1
ATOM 1536 O O . PRO A 1 201 ? 0.344 -5.151 9.677 1.00 94.50 201 PRO A O 1
ATOM 1539 N N . PHE A 1 202 ? 1.106 -4.765 7.600 1.00 95.69 202 PHE A N 1
ATOM 1540 C CA . PHE A 1 202 ? -0.183 -4.316 7.057 1.00 95.69 202 PHE A CA 1
ATOM 1541 C C . PHE A 1 202 ? -0.586 -5.105 5.800 1.00 95.69 202 PHE A C 1
ATOM 1543 O O . PHE A 1 202 ? -0.449 -4.610 4.678 1.00 95.69 202 PHE A O 1
ATOM 1550 N N . PRO A 1 203 ? -1.106 -6.341 5.937 1.00 97.94 203 PRO A N 1
ATOM 1551 C CA . PRO A 1 203 ? -1.374 -7.211 4.790 1.00 97.94 203 PRO A CA 1
ATOM 1552 C C . PRO A 1 203 ? -2.315 -6.604 3.747 1.00 97.94 203 PRO A C 1
ATOM 1554 O O . PRO A 1 203 ? -2.058 -6.745 2.553 1.00 97.94 203 PRO A O 1
ATOM 1557 N N . ILE A 1 204 ? -3.375 -5.913 4.174 1.00 98.38 204 ILE A N 1
ATOM 1558 C CA . ILE A 1 204 ? -4.282 -5.170 3.296 1.00 98.38 204 ILE A CA 1
ATOM 1559 C C . ILE A 1 204 ? -4.436 -3.754 3.843 1.00 98.38 204 ILE A C 1
ATOM 1561 O O . ILE A 1 204 ? -4.967 -3.559 4.938 1.00 98.38 204 ILE A O 1
ATOM 1565 N N . TYR A 1 205 ? -4.020 -2.766 3.056 1.00 96.56 205 TYR A N 1
ATOM 1566 C CA . TYR A 1 205 ? -4.110 -1.357 3.409 1.00 96.56 205 TYR A CA 1
ATOM 1567 C C . TYR A 1 205 ? -4.686 -0.526 2.261 1.00 96.56 205 TYR A C 1
ATOM 1569 O O . TYR A 1 205 ? -4.100 -0.414 1.187 1.00 96.56 205 TYR A O 1
ATOM 1577 N N . VAL A 1 206 ? -5.842 0.086 2.491 1.00 95.94 206 VAL A N 1
ATOM 1578 C CA . VAL A 1 206 ? -6.515 0.955 1.523 1.00 95.94 206 VAL A CA 1
ATOM 1579 C C . VAL A 1 206 ? -6.748 2.296 2.189 1.00 95.94 206 VAL A C 1
ATOM 1581 O O . VAL A 1 206 ? -7.493 2.372 3.163 1.00 95.94 206 VAL A O 1
ATOM 1584 N N . THR A 1 207 ? -6.132 3.349 1.657 1.00 92.56 207 THR A N 1
ATOM 1585 C CA . THR A 1 207 ? -6.353 4.719 2.122 1.00 92.56 207 THR A CA 1
ATOM 1586 C C . THR A 1 207 ? -6.746 5.643 0.978 1.00 92.56 207 THR A C 1
ATOM 1588 O O . THR A 1 207 ? -6.128 5.648 -0.090 1.00 92.56 207 THR A O 1
ATOM 1591 N N . GLN A 1 208 ? -7.775 6.452 1.227 1.00 89.81 208 GLN A N 1
ATOM 1592 C CA . GLN A 1 208 ? -8.111 7.627 0.418 1.00 89.81 208 GLN A CA 1
ATOM 1593 C C . GLN A 1 208 ? -7.712 8.935 1.105 1.00 89.81 208 GLN A C 1
ATOM 1595 O O . GLN A 1 208 ? -7.939 10.022 0.578 1.00 89.81 208 GLN A O 1
ATOM 1600 N N . ASN A 1 209 ? -7.135 8.833 2.299 1.00 85.94 209 ASN A N 1
ATOM 1601 C CA . ASN A 1 209 ? -6.730 9.964 3.104 1.00 85.94 209 ASN A CA 1
ATOM 1602 C C . ASN A 1 209 ? -5.216 10.178 3.042 1.00 85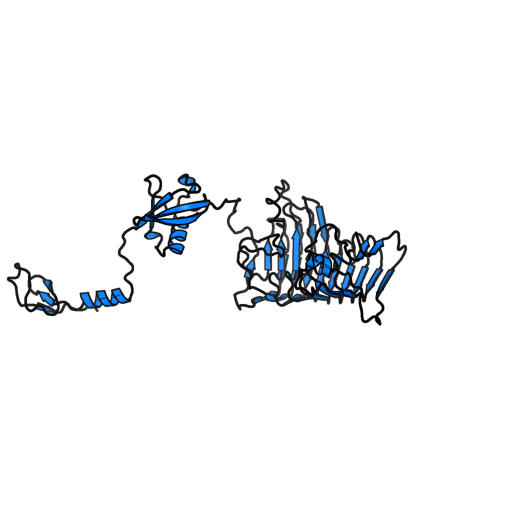.94 209 ASN A C 1
ATOM 1604 O O . ASN A 1 209 ? -4.702 10.867 3.906 1.00 85.94 209 ASN A O 1
ATOM 1608 N N . TYR A 1 210 ? -4.485 9.664 2.050 1.00 87.12 210 TYR A N 1
ATOM 1609 C CA . TYR A 1 210 ? -3.027 9.804 2.018 1.00 87.12 210 TYR A CA 1
ATOM 1610 C C . TYR A 1 210 ? -2.600 11.281 1.950 1.00 87.12 210 TYR A C 1
ATOM 1612 O O . TYR A 1 210 ? -3.114 12.062 1.149 1.00 87.12 210 TYR A O 1
ATOM 1620 N N . TRP A 1 211 ? -1.651 11.682 2.784 1.00 83.94 211 TRP A N 1
ATOM 1621 C CA . TRP A 1 211 ? -0.824 12.871 2.584 1.00 83.94 211 TRP A CA 1
ATOM 1622 C C . TRP A 1 211 ? 0.467 12.687 3.373 1.00 83.94 211 TRP A C 1
ATOM 1624 O O . TRP A 1 211 ? 0.505 11.880 4.300 1.00 83.94 211 TRP A O 1
ATOM 1634 N N . ASP A 1 212 ? 1.504 13.444 3.031 1.00 79.62 212 ASP A N 1
ATOM 1635 C CA . ASP A 1 212 ? 2.729 13.453 3.824 1.00 79.62 212 ASP A CA 1
ATOM 1636 C C . ASP A 1 212 ? 2.526 14.266 5.115 1.00 79.62 212 ASP A C 1
ATOM 1638 O O . ASP A 1 212 ? 2.545 15.501 5.115 1.00 79.62 212 ASP A O 1
ATOM 1642 N N . GLN A 1 213 ? 2.298 13.560 6.222 1.00 72.88 213 GLN A N 1
ATOM 1643 C CA . GLN A 1 213 ? 2.104 14.128 7.557 1.00 72.88 213 GLN A CA 1
ATOM 1644 C C . GLN A 1 213 ? 3.364 14.806 8.111 1.00 72.88 213 GLN A C 1
ATOM 1646 O O . GLN A 1 213 ? 3.248 15.621 9.026 1.00 72.88 213 GLN A O 1
ATOM 1651 N N . GLY A 1 214 ? 4.548 14.505 7.568 1.00 68.62 214 GLY A N 1
ATOM 1652 C CA . GLY A 1 214 ? 5.816 15.099 7.989 1.00 68.62 214 GLY A CA 1
ATOM 1653 C C . GLY A 1 214 ? 6.119 16.449 7.335 1.00 68.62 214 GLY A C 1
ATOM 1654 O O . GLY A 1 214 ? 6.931 17.210 7.860 1.00 68.62 214 GLY A O 1
ATOM 1655 N N . VAL A 1 215 ? 5.467 16.769 6.212 1.00 70.12 215 VAL A N 1
ATOM 1656 C CA . VAL A 1 215 ? 5.792 17.949 5.387 1.00 70.12 215 VAL A CA 1
ATOM 1657 C C . VAL A 1 215 ? 4.829 19.118 5.608 1.00 70.12 215 VAL A C 1
ATOM 1659 O O . VAL A 1 215 ? 5.179 20.268 5.334 1.00 70.12 215 VAL A O 1
ATOM 1662 N N . GLY A 1 216 ? 3.631 18.884 6.149 1.00 68.88 216 GLY A N 1
ATOM 1663 C CA . GLY A 1 216 ? 2.699 19.978 6.400 1.00 68.88 216 GLY A CA 1
ATOM 1664 C C . GLY A 1 216 ? 1.318 19.562 6.900 1.00 68.88 216 GLY A C 1
ATOM 1665 O O . GLY A 1 216 ? 1.045 18.378 7.114 1.00 68.88 216 GLY A O 1
ATOM 1666 N N . PRO A 1 217 ? 0.423 20.546 7.11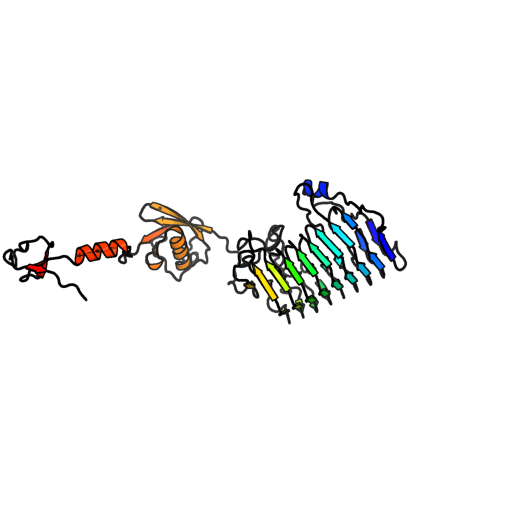0 1.00 69.75 217 PRO A N 1
ATOM 1667 C CA . PRO A 1 217 ? -0.953 20.262 7.482 1.00 69.75 217 PRO A CA 1
ATOM 1668 C C . PRO A 1 217 ? -1.649 19.472 6.372 1.00 69.75 217 PRO A C 1
ATOM 1670 O O . PRO A 1 217 ? -1.314 19.601 5.192 1.00 69.75 217 PRO A O 1
ATOM 1673 N N . ARG A 1 218 ? -2.665 18.695 6.762 1.00 73.00 218 ARG A N 1
ATOM 1674 C CA . ARG A 1 218 ? -3.539 17.993 5.819 1.00 73.00 218 ARG A CA 1
ATOM 1675 C C . ARG A 1 218 ? -3.983 18.962 4.708 1.00 73.00 218 ARG A C 1
ATOM 1677 O O . ARG A 1 218 ? -4.465 20.048 5.046 1.00 73.00 218 ARG A O 1
ATOM 1684 N N . PRO A 1 219 ? -3.851 18.595 3.419 1.00 69.44 219 PRO A N 1
ATOM 1685 C CA . PRO A 1 219 ? -4.244 19.464 2.319 1.00 69.44 219 PRO A CA 1
ATOM 1686 C C . PRO A 1 219 ? -5.682 19.965 2.493 1.00 69.44 219 PRO A C 1
ATOM 1688 O O . PRO A 1 219 ? -6.619 19.170 2.594 1.00 69.44 219 PRO A O 1
ATOM 1691 N N . ASN A 1 220 ? -5.854 21.289 2.538 1.00 57.09 220 ASN A N 1
ATOM 1692 C CA . ASN A 1 220 ? -7.164 21.934 2.605 1.00 57.09 220 ASN A CA 1
ATOM 1693 C C . ASN A 1 220 ? -7.781 21.961 1.200 1.00 57.09 220 ASN A C 1
ATOM 1695 O O . ASN A 1 220 ? -7.847 23.001 0.547 1.00 57.09 220 ASN A O 1
ATOM 1699 N N . SER A 1 221 ? -8.140 20.784 0.691 1.00 54.22 221 SER A N 1
ATOM 1700 C CA . SER A 1 221 ? -8.865 20.668 -0.568 1.00 54.22 221 SER A CA 1
ATOM 1701 C C . SER A 1 221 ? -10.298 21.150 -0.354 1.00 54.22 221 SER A C 1
ATOM 1703 O O . SER A 1 221 ? -11.068 20.534 0.379 1.00 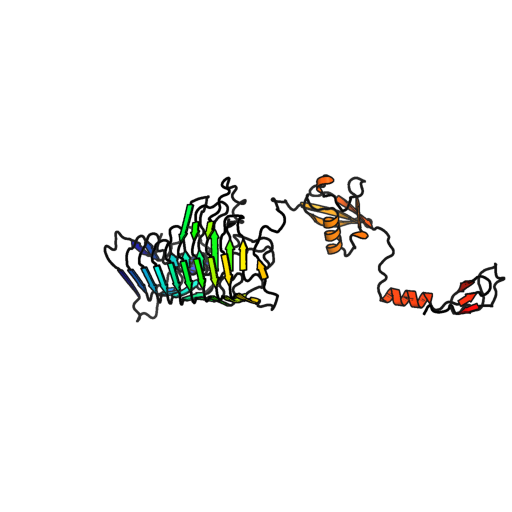54.22 221 SER A O 1
ATOM 1705 N N . SER A 1 222 ? -10.675 22.236 -1.030 1.00 45.06 222 SER A N 1
ATOM 1706 C CA . SER A 1 222 ? -12.075 22.653 -1.177 1.00 45.06 222 SER A CA 1
ATOM 1707 C C . SER A 1 222 ? -12.891 21.679 -2.035 1.00 45.06 222 SER A C 1
ATOM 1709 O O . SER A 1 222 ? -14.118 21.771 -2.075 1.00 45.06 222 SER A O 1
ATOM 1711 N N . THR A 1 223 ? -12.230 20.735 -2.714 1.00 51.75 223 THR A N 1
ATOM 1712 C CA . THR A 1 223 ? -12.899 19.632 -3.395 1.00 51.75 223 THR A CA 1
ATOM 1713 C C . THR A 1 223 ? -13.180 18.527 -2.378 1.00 51.75 223 THR A C 1
ATOM 1715 O O . THR A 1 223 ? -12.274 17.957 -1.774 1.00 51.75 223 THR A O 1
ATOM 1718 N N . ILE A 1 224 ? -14.463 18.246 -2.168 1.00 54.44 224 ILE A N 1
ATOM 1719 C CA . ILE A 1 224 ? -14.962 17.103 -1.384 1.00 54.44 224 ILE A CA 1
ATOM 1720 C C . ILE A 1 224 ? -14.768 15.763 -2.114 1.00 54.44 224 ILE A C 1
ATOM 1722 O O . ILE A 1 224 ? -15.163 14.711 -1.612 1.00 54.44 224 ILE A O 1
ATOM 1726 N N . ASN A 1 225 ? -14.194 15.802 -3.314 1.00 66.25 225 ASN A N 1
ATOM 1727 C CA . ASN A 1 225 ? -13.998 14.635 -4.146 1.00 66.25 225 ASN A CA 1
ATOM 1728 C C . ASN A 1 225 ? -12.722 13.919 -3.701 1.00 66.25 225 ASN A C 1
ATOM 1730 O O . ASN A 1 225 ? -11.689 14.550 -3.497 1.00 66.25 225 ASN A O 1
ATOM 1734 N N . ASN A 1 226 ? -12.824 12.605 -3.525 1.00 81.19 226 ASN A N 1
ATOM 1735 C CA . ASN A 1 226 ? -11.683 11.712 -3.343 1.00 81.19 226 ASN A CA 1
ATOM 1736 C C . ASN A 1 226 ? -11.715 10.701 -4.493 1.00 81.19 226 ASN A C 1
ATOM 1738 O O . ASN A 1 226 ? -12.799 10.418 -5.009 1.00 81.19 226 ASN A O 1
ATOM 1742 N N . THR A 1 227 ? -10.569 10.151 -4.901 1.00 91.50 227 THR A N 1
ATOM 1743 C CA . THR A 1 227 ? -10.514 9.111 -5.942 1.00 91.50 227 THR A CA 1
ATOM 1744 C C . THR A 1 227 ? -11.475 7.978 -5.587 1.00 91.50 227 THR A C 1
ATOM 1746 O O . THR A 1 227 ? -11.304 7.320 -4.562 1.00 91.50 227 THR A O 1
ATOM 1749 N N . HIS A 1 228 ? -12.500 7.760 -6.409 1.00 93.44 228 HIS A N 1
ATOM 1750 C CA . HIS A 1 228 ? -13.528 6.761 -6.140 1.00 93.44 228 HIS A CA 1
ATOM 1751 C C . HIS A 1 228 ? -12.973 5.356 -6.368 1.00 93.44 228 HIS A C 1
ATOM 1753 O O . HIS A 1 228 ? -12.285 5.126 -7.358 1.00 93.44 228 HIS A O 1
ATOM 1759 N N . ILE A 1 229 ? -13.306 4.407 -5.493 1.00 95.75 229 ILE A N 1
ATOM 1760 C CA . ILE A 1 229 ? -12.927 2.997 -5.655 1.00 95.75 229 ILE A CA 1
ATOM 1761 C C . ILE A 1 229 ? -14.173 2.125 -5.817 1.00 95.75 229 ILE A C 1
ATOM 1763 O O . ILE A 1 229 ? -15.164 2.288 -5.095 1.00 95.75 229 ILE A O 1
ATOM 1767 N N . GLN A 1 230 ? -14.145 1.222 -6.793 1.00 96.69 230 GLN A N 1
ATOM 1768 C CA . GLN A 1 230 ? -15.280 0.368 -7.138 1.00 96.69 230 GLN A CA 1
ATOM 1769 C C . GLN A 1 230 ? -14.811 -1.059 -7.406 1.00 96.69 230 GLN A C 1
ATOM 1771 O O . GLN A 1 230 ? -13.810 -1.266 -8.085 1.00 96.69 230 GLN A O 1
ATOM 1776 N N . ASP A 1 231 ? -15.547 -2.041 -6.891 1.00 98.00 231 ASP A N 1
ATOM 1777 C CA . ASP A 1 231 ? -15.329 -3.459 -7.202 1.00 98.00 231 ASP A CA 1
ATOM 1778 C C . ASP A 1 231 ? -13.906 -3.930 -6.858 1.00 98.00 231 ASP A C 1
ATOM 1780 O O . ASP A 1 231 ? -13.191 -4.516 -7.674 1.00 98.00 231 ASP A O 1
ATOM 1784 N N . PHE A 1 232 ? -13.483 -3.635 -5.627 1.00 98.56 232 PHE A N 1
ATOM 1785 C CA . PHE A 1 232 ? -12.216 -4.114 -5.083 1.00 98.56 232 PHE A CA 1
ATOM 1786 C C . PHE A 1 232 ? -12.418 -5.478 -4.423 1.00 98.56 232 PHE A C 1
ATOM 1788 O O . PHE A 1 232 ? -13.248 -5.617 -3.522 1.00 98.56 232 PHE A O 1
ATOM 1795 N N . LEU A 1 233 ? -11.622 -6.471 -4.813 1.00 98.75 233 LEU A N 1
ATOM 1796 C CA . LEU A 1 233 ? -11.645 -7.810 -4.230 1.00 98.75 233 LEU A CA 1
ATOM 1797 C C . LEU A 1 233 ? -10.282 -8.177 -3.637 1.00 98.75 233 LEU A C 1
ATOM 1799 O O . LEU A 1 233 ? -9.281 -8.264 -4.340 1.00 98.75 233 LEU A O 1
ATOM 1803 N N . PHE A 1 234 ? -10.268 -8.484 -2.347 1.00 98.81 234 PHE A N 1
ATOM 1804 C CA . PHE A 1 234 ? -9.151 -9.120 -1.658 1.00 98.81 234 PHE A CA 1
ATOM 1805 C C . PHE A 1 234 ? -9.575 -10.542 -1.316 1.00 98.81 234 PHE A C 1
ATOM 1807 O O . PHE A 1 234 ? -10.496 -10.734 -0.520 1.00 98.81 234 PHE A O 1
ATOM 1814 N N . GLN A 1 235 ? -8.953 -11.540 -1.937 1.00 98.75 235 GLN A N 1
ATOM 1815 C CA . GLN A 1 235 ? -9.363 -12.931 -1.786 1.00 98.75 235 GLN A CA 1
ATOM 1816 C C . GLN A 1 235 ? -8.195 -13.844 -1.426 1.00 98.75 235 GLN A C 1
ATOM 1818 O O . GLN A 1 235 ? -7.160 -13.820 -2.087 1.00 98.75 235 GLN A O 1
ATOM 1823 N N . ASN A 1 236 ? -8.409 -14.732 -0.453 1.00 98.69 236 ASN A N 1
ATOM 1824 C CA . ASN A 1 236 ? -7.462 -15.791 -0.102 1.00 98.69 236 ASN A CA 1
ATOM 1825 C C . ASN A 1 236 ? -6.089 -15.227 0.300 1.00 98.69 236 ASN A C 1
ATOM 1827 O O . ASN A 1 236 ? -5.075 -15.458 -0.363 1.00 98.69 236 ASN A O 1
ATOM 1831 N N . PHE A 1 237 ? -6.086 -14.436 1.372 1.00 98.81 237 PHE A N 1
ATOM 1832 C CA . PHE A 1 237 ? -4.864 -13.947 2.010 1.00 98.81 237 PHE A CA 1
ATOM 1833 C C . PHE A 1 237 ? -4.530 -14.859 3.183 1.00 98.81 237 PHE A C 1
ATOM 1835 O O . PHE A 1 237 ? -5.385 -15.069 4.043 1.00 98.81 237 PHE A O 1
ATOM 1842 N N . VAL A 1 238 ? -3.304 -15.378 3.246 1.00 98.62 238 VAL A N 1
ATOM 1843 C CA . VAL A 1 238 ? -2.890 -16.308 4.309 1.00 98.62 238 VAL A CA 1
ATOM 1844 C C . VAL A 1 238 ? -1.493 -15.960 4.803 1.00 98.62 238 VAL A C 1
ATOM 1846 O O . VAL A 1 238 ? -0.560 -15.897 4.001 1.00 98.62 238 VAL A O 1
ATOM 1849 N N . GLY A 1 239 ? -1.317 -15.755 6.111 1.00 98.06 239 GLY A N 1
ATOM 1850 C CA . GLY A 1 239 ? -0.001 -15.347 6.589 1.00 98.06 239 GLY A CA 1
ATOM 1851 C C . GLY A 1 239 ? 0.154 -14.907 8.038 1.00 98.06 239 GLY A C 1
ATOM 1852 O O . GLY A 1 239 ? -0.748 -15.049 8.866 1.00 98.06 239 GLY A O 1
ATOM 1853 N N . ALA A 1 240 ? 1.347 -14.382 8.329 1.00 97.06 240 ALA A N 1
ATOM 1854 C CA . ALA A 1 240 ? 1.746 -13.855 9.632 1.00 97.06 240 ALA A CA 1
ATOM 1855 C C . ALA A 1 240 ? 1.959 -12.330 9.596 1.00 97.06 240 ALA A C 1
ATOM 1857 O O . ALA A 1 240 ? 2.652 -11.820 8.715 1.00 97.06 240 ALA A O 1
ATOM 1858 N N . ILE A 1 241 ? 1.353 -11.633 10.558 1.00 97.50 241 ILE A N 1
ATOM 1859 C CA . ILE A 1 241 ? 1.454 -10.188 10.776 1.00 97.50 241 ILE A CA 1
ATOM 1860 C C . ILE A 1 241 ? 2.596 -9.922 11.751 1.00 97.50 241 ILE A C 1
ATOM 1862 O O . ILE A 1 241 ? 2.556 -10.426 12.876 1.00 97.50 241 ILE A O 1
ATOM 1866 N N . GLU A 1 242 ? 3.557 -9.106 11.330 1.00 95.12 242 GLU A N 1
ATOM 1867 C CA . GLU A 1 242 ? 4.599 -8.557 12.201 1.00 95.12 242 GLU A CA 1
ATOM 1868 C C . GLU A 1 242 ? 3.982 -7.435 13.051 1.00 95.12 242 GLU A C 1
ATOM 1870 O O . GLU A 1 242 ? 3.884 -6.283 12.630 1.00 95.12 242 GLU A O 1
ATOM 1875 N N . ASP A 1 243 ? 3.474 -7.790 14.235 1.00 93.06 243 ASP A N 1
ATOM 1876 C CA . ASP A 1 243 ? 2.765 -6.863 15.128 1.00 93.06 243 ASP A CA 1
ATOM 1877 C C . ASP A 1 243 ? 3.658 -6.233 16.210 1.00 93.06 243 ASP A C 1
ATOM 1879 O O . ASP A 1 243 ? 3.175 -5.520 17.094 1.00 93.06 243 ASP A O 1
ATOM 1883 N N . VAL A 1 244 ? 4.967 -6.478 16.130 1.00 88.94 244 VAL A N 1
ATOM 1884 C CA . VAL A 1 244 ? 6.021 -5.879 16.955 1.00 88.94 244 VAL A CA 1
ATOM 1885 C C . VAL A 1 244 ? 7.174 -5.443 16.047 1.00 88.94 244 VAL A C 1
ATOM 1887 O O . VAL A 1 244 ? 7.499 -6.166 15.118 1.00 88.94 244 VAL A O 1
ATOM 1890 N N . PRO A 1 245 ? 7.812 -4.284 16.283 1.00 86.38 245 PRO A N 1
ATOM 1891 C CA . PRO A 1 245 ? 7.670 -3.395 17.434 1.00 86.38 245 PRO A CA 1
ATOM 1892 C C . PRO A 1 245 ? 6.575 -2.321 17.276 1.00 86.38 245 PRO A C 1
ATOM 1894 O O . PRO A 1 245 ? 6.669 -1.282 17.927 1.00 86.38 245 PRO A O 1
ATOM 1897 N N . TYR A 1 246 ? 5.562 -2.522 16.422 1.00 84.62 246 TYR A N 1
ATOM 1898 C CA . TYR A 1 246 ? 4.558 -1.489 16.143 1.00 84.62 246 TYR A CA 1
ATOM 1899 C C . TYR A 1 246 ? 3.899 -0.934 17.419 1.00 84.62 246 TYR A C 1
ATOM 1901 O O . TYR A 1 246 ? 3.384 -1.672 18.264 1.00 84.62 246 TYR A O 1
ATOM 1909 N N . VAL A 1 247 ? 3.880 0.396 17.530 1.00 78.81 247 VAL A N 1
ATOM 1910 C CA . VAL A 1 247 ? 3.243 1.129 18.631 1.00 78.81 247 VAL A CA 1
ATOM 1911 C C . VAL A 1 247 ? 2.010 1.847 18.097 1.00 78.81 247 VAL A C 1
ATOM 1913 O O . VAL A 1 247 ? 2.079 2.517 17.071 1.00 78.81 247 VAL A O 1
ATOM 1916 N N . GLU A 1 248 ? 0.876 1.739 18.786 1.00 78.69 248 GLU A N 1
ATOM 1917 C CA . GLU A 1 248 ? -0.345 2.458 18.405 1.00 78.69 248 GLU A CA 1
ATOM 1918 C C . GLU A 1 248 ? -0.088 3.967 18.253 1.00 78.69 248 GLU 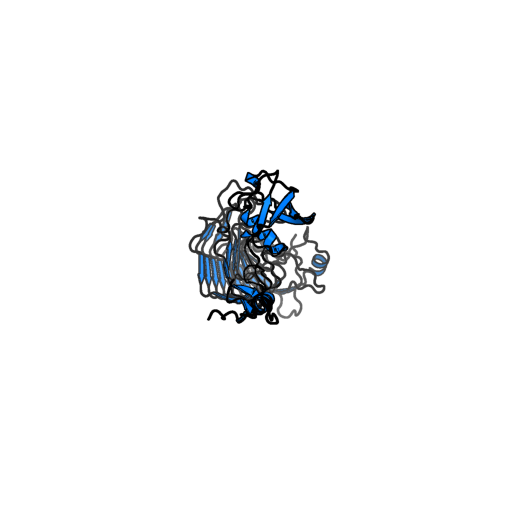A C 1
ATOM 1920 O O . GLU A 1 248 ? 0.539 4.601 19.104 1.00 78.69 248 GLU A O 1
ATOM 1925 N N . GLY A 1 249 ? -0.557 4.529 17.136 1.00 67.31 249 GLY A N 1
ATOM 1926 C CA . GLY A 1 249 ? -0.298 5.920 16.754 1.00 67.31 249 GLY A CA 1
ATOM 1927 C C . GLY A 1 249 ? 1.027 6.152 16.019 1.00 67.31 249 GLY A C 1
ATOM 1928 O O . GLY A 1 249 ? 1.278 7.279 15.596 1.00 67.31 249 GLY A O 1
ATOM 1929 N N . SER A 1 250 ? 1.858 5.120 15.831 1.00 74.62 250 SER A N 1
ATOM 1930 C CA . SER A 1 250 ? 3.002 5.177 14.914 1.00 74.62 250 SER A CA 1
ATOM 1931 C C . SER A 1 250 ? 2.560 5.030 13.454 1.00 74.62 250 SER A C 1
ATOM 1933 O O . SER A 1 250 ? 1.438 4.599 13.154 1.00 74.62 250 SER A O 1
ATOM 1935 N N . CYS A 1 251 ? 3.424 5.437 12.524 1.00 79.81 251 CYS A N 1
ATOM 1936 C CA . CYS A 1 251 ? 3.087 5.413 11.110 1.00 79.81 251 CYS A CA 1
ATOM 1937 C C . CYS A 1 251 ? 2.807 4.006 10.602 1.00 79.81 251 CYS A C 1
ATOM 1939 O O . CYS A 1 251 ? 3.510 3.054 10.923 1.00 79.81 251 CYS A O 1
ATOM 1941 N N . VAL A 1 252 ? 1.807 3.910 9.730 1.00 80.12 252 VAL A N 1
ATOM 1942 C CA . VAL A 1 252 ? 1.533 2.686 8.974 1.00 80.12 252 VAL A CA 1
ATOM 1943 C C . VAL A 1 252 ? 2.383 2.606 7.704 1.00 80.12 252 VAL A C 1
ATOM 1945 O O . VAL A 1 252 ? 2.161 1.729 6.885 1.00 80.12 252 VAL A O 1
ATOM 1948 N N . SER A 1 253 ? 3.308 3.550 7.508 1.00 69.56 253 SER A N 1
ATOM 1949 C CA . SER A 1 253 ? 4.269 3.672 6.402 1.00 69.56 253 SER A CA 1
ATOM 1950 C C . SER A 1 253 ? 5.684 3.829 6.968 1.00 69.56 253 SER A C 1
ATOM 1952 O O . SER A 1 253 ? 5.839 4.377 8.060 1.00 69.56 253 SER A O 1
ATOM 1954 N N . ASP A 1 254 ? 6.695 3.372 6.233 1.00 60.34 254 ASP A N 1
ATOM 1955 C CA . ASP A 1 254 ? 8.110 3.574 6.551 1.00 60.34 254 ASP A CA 1
ATOM 1956 C C . ASP A 1 254 ? 8.849 4.009 5.271 1.00 60.34 254 ASP A C 1
ATOM 1958 O O . ASP A 1 254 ? 8.787 3.276 4.294 1.00 60.34 254 ASP A O 1
ATOM 1962 N N . PRO A 1 255 ? 9.492 5.188 5.200 1.00 63.09 255 PRO A N 1
ATOM 1963 C CA . PRO A 1 255 ? 9.518 6.224 6.225 1.00 63.09 255 PRO A CA 1
ATOM 1964 C C . PRO A 1 255 ? 8.114 6.742 6.571 1.00 63.09 255 PRO A C 1
ATOM 1966 O O . PRO A 1 255 ? 7.155 6.619 5.810 1.00 63.09 255 PRO A O 1
ATOM 1969 N N . CYS A 1 256 ? 8.003 7.277 7.786 1.00 67.06 256 CYS A N 1
ATOM 1970 C CA . CYS A 1 256 ? 6.752 7.652 8.441 1.00 67.06 256 CYS A CA 1
ATOM 1971 C C . CYS A 1 256 ? 6.074 8.852 7.759 1.00 67.06 256 CYS A C 1
ATOM 1973 O O . CYS A 1 256 ? 6.218 9.991 8.198 1.00 67.06 256 CYS A O 1
ATOM 1975 N N . TRP A 1 257 ? 5.326 8.591 6.686 1.00 68.56 257 TRP A N 1
ATOM 1976 C CA . TRP A 1 257 ? 4.563 9.607 5.951 1.00 68.56 257 TRP A CA 1
ATOM 1977 C C . TRP A 1 257 ? 3.118 9.712 6.416 1.00 68.56 257 TRP A C 1
ATOM 1979 O O . TRP A 1 257 ? 2.492 10.756 6.269 1.00 68.56 257 TRP A O 1
ATOM 1989 N N . PHE A 1 258 ? 2.563 8.629 6.951 1.00 76.56 258 PHE A N 1
ATOM 1990 C CA . PHE A 1 258 ? 1.151 8.556 7.279 1.00 76.56 258 PHE A CA 1
ATOM 1991 C C . PHE A 1 258 ? 0.880 7.574 8.418 1.00 76.56 258 PHE A C 1
ATOM 1993 O O . PHE A 1 258 ? 1.191 6.383 8.315 1.00 76.56 258 PHE A O 1
ATOM 2000 N N . ALA A 1 259 ? 0.274 8.072 9.493 1.00 81.50 259 ALA A N 1
ATOM 2001 C CA . ALA A 1 259 ? -0.323 7.288 10.562 1.00 81.50 259 ALA A CA 1
ATOM 2002 C C . ALA A 1 259 ? -1.846 7.239 10.397 1.00 81.50 259 ALA A C 1
ATOM 2004 O O . ALA A 1 259 ? -2.488 8.255 10.114 1.00 81.50 259 ALA A O 1
ATOM 2005 N N . VAL A 1 260 ? -2.419 6.055 10.623 1.00 83.06 260 VAL A N 1
ATOM 2006 C CA . VAL A 1 260 ? -3.869 5.845 10.662 1.00 83.06 260 VAL A CA 1
ATOM 2007 C C . VAL A 1 260 ? -4.317 5.889 12.125 1.00 83.06 260 VAL A C 1
ATOM 2009 O O . VAL A 1 260 ? -3.874 5.051 12.918 1.00 83.06 260 VAL A O 1
ATOM 2012 N N . PRO A 1 261 ? -5.185 6.836 12.521 1.00 80.25 261 PRO A N 1
ATOM 2013 C CA . PRO A 1 261 ? -5.695 6.899 13.886 1.00 80.25 261 PRO A CA 1
ATOM 2014 C C . PRO A 1 261 ? -6.356 5.585 14.329 1.00 80.25 261 PRO A C 1
ATOM 2016 O O . PRO A 1 261 ? -7.201 5.033 13.626 1.00 80.25 261 PRO A O 1
ATOM 2019 N N . GLY A 1 262 ? -5.976 5.092 15.511 1.00 81.50 262 GLY A N 1
ATOM 2020 C CA . GLY A 1 262 ? -6.499 3.850 16.088 1.00 81.50 262 GLY A CA 1
ATOM 2021 C C . GLY A 1 262 ? -5.940 2.562 15.476 1.00 81.50 262 GLY A C 1
ATOM 2022 O O . GLY A 1 262 ? -6.377 1.479 15.861 1.00 81.50 262 GLY A O 1
ATOM 2023 N N . ALA A 1 263 ? -4.995 2.646 14.532 1.00 88.38 263 ALA A N 1
ATOM 2024 C CA . ALA A 1 263 ? -4.277 1.468 14.057 1.00 88.38 263 ALA A CA 1
ATOM 2025 C C . ALA A 1 263 ? -3.317 0.988 15.141 1.00 88.38 263 ALA A C 1
ATOM 2027 O O . ALA A 1 263 ? -2.685 1.778 15.843 1.00 88.38 263 ALA A O 1
ATOM 2028 N N . THR A 1 264 ? -3.218 -0.326 15.287 1.00 89.62 264 THR A N 1
ATOM 2029 C CA . THR A 1 264 ? -2.554 -0.944 16.437 1.00 89.62 264 THR A CA 1
ATOM 2030 C C . THR A 1 264 ? -1.484 -1.962 16.056 1.00 89.62 264 THR A C 1
ATOM 2032 O O . THR A 1 264 ? -0.916 -2.612 16.943 1.00 89.62 264 THR A O 1
ATOM 2035 N N . GLY A 1 265 ? -1.262 -2.136 14.751 1.00 89.94 265 GLY A N 1
ATOM 2036 C CA . GLY A 1 265 ? -0.307 -3.081 14.175 1.00 89.94 265 GLY A CA 1
ATOM 2037 C C . GLY A 1 265 ? -0.816 -4.518 14.150 1.00 89.94 265 GLY A C 1
ATOM 2038 O O . GLY A 1 265 ? -0.047 -5.432 13.898 1.00 89.94 265 GLY A O 1
ATOM 2039 N N . LYS A 1 266 ? -2.100 -4.742 14.452 1.00 94.56 266 LYS A N 1
ATOM 2040 C CA . LYS A 1 266 ? -2.713 -6.088 14.513 1.00 94.56 266 LYS A CA 1
ATOM 2041 C C . LYS A 1 266 ? -3.781 -6.284 13.446 1.00 94.56 266 LYS A C 1
ATOM 2043 O O . LYS A 1 266 ? -4.471 -7.305 13.422 1.00 94.56 266 LYS A O 1
ATOM 2048 N N . GLU A 1 267 ? -3.979 -5.275 12.613 1.00 95.00 267 GLU A N 1
ATOM 2049 C CA . GLU A 1 267 ? -4.998 -5.251 11.586 1.00 95.00 267 GLU A CA 1
ATOM 2050 C C . GLU A 1 267 ? -4.543 -6.045 10.356 1.00 95.00 267 GLU A C 1
ATOM 2052 O O . GLU A 1 267 ? -3.589 -5.673 9.684 1.00 95.00 267 GLU A O 1
ATOM 2057 N N . VAL A 1 268 ? -5.267 -7.113 10.010 1.00 96.56 268 VAL A N 1
ATOM 2058 C CA . VAL A 1 268 ? -5.069 -7.799 8.720 1.00 96.56 268 VAL A CA 1
ATOM 2059 C C . VAL A 1 268 ? -5.654 -6.991 7.558 1.00 96.56 268 VAL A C 1
ATOM 2061 O O . VAL A 1 268 ? -5.221 -7.133 6.418 1.00 96.56 268 VAL A O 1
ATOM 2064 N N . VAL A 1 269 ? -6.627 -6.126 7.859 1.00 96.56 269 VAL A N 1
ATOM 2065 C CA . VAL A 1 269 ? -7.251 -5.189 6.923 1.00 96.56 269 VAL A CA 1
ATOM 2066 C C . VAL A 1 269 ? -7.375 -3.822 7.583 1.00 96.56 269 VAL A C 1
ATOM 2068 O O . VAL A 1 269 ? -7.959 -3.715 8.663 1.00 96.56 269 VAL A O 1
ATOM 2071 N N . ILE A 1 270 ? -6.901 -2.783 6.899 1.00 95.06 270 ILE A N 1
ATOM 2072 C CA . ILE A 1 270 ? -7.166 -1.379 7.213 1.00 95.06 270 ILE A CA 1
ATOM 2073 C C . ILE A 1 270 ? -7.806 -0.714 5.994 1.00 95.06 270 ILE A C 1
ATOM 2075 O O . ILE A 1 270 ? -7.174 -0.559 4.951 1.00 95.06 270 ILE A O 1
ATOM 2079 N N . PHE A 1 271 ? -9.057 -0.294 6.150 1.00 93.94 271 PHE A N 1
ATOM 2080 C CA . PHE A 1 271 ? -9.801 0.535 5.211 1.00 93.94 271 PHE A CA 1
ATOM 2081 C C . PHE A 1 271 ? -9.995 1.932 5.813 1.00 93.94 271 PHE A C 1
ATOM 2083 O O . PHE A 1 271 ? -10.905 2.193 6.606 1.00 93.94 271 PHE A O 1
ATOM 2090 N N . ASP A 1 272 ? -9.106 2.831 5.411 1.00 91.19 272 ASP A N 1
ATOM 2091 C CA . ASP A 1 272 ? -9.093 4.253 5.732 1.00 91.19 272 ASP A CA 1
ATOM 2092 C C . ASP A 1 272 ? -9.737 5.048 4.580 1.00 91.19 272 ASP A C 1
ATOM 2094 O O . ASP A 1 272 ? -9.080 5.668 3.741 1.00 91.19 272 ASP A O 1
ATOM 2098 N N . LEU A 1 273 ? -11.063 4.934 4.496 1.00 87.69 273 LEU A N 1
ATOM 2099 C CA . LEU A 1 273 ? -11.857 5.369 3.347 1.00 87.69 273 LEU A CA 1
ATOM 2100 C C . LEU A 1 273 ? -12.605 6.674 3.614 1.00 87.69 273 LEU A C 1
ATOM 2102 O O . LEU A 1 273 ? -13.038 6.950 4.736 1.00 87.69 273 LEU A O 1
ATOM 2106 N N . TYR A 1 274 ? -12.829 7.443 2.551 1.00 82.62 274 TYR A N 1
ATOM 2107 C CA . TYR A 1 274 ? -13.653 8.643 2.588 1.00 82.62 274 TYR A CA 1
ATOM 2108 C C . TYR A 1 274 ? -15.142 8.286 2.395 1.00 82.62 274 TYR A C 1
ATOM 2110 O O . TYR A 1 274 ? -15.478 7.511 1.488 1.00 82.62 274 TYR A O 1
ATOM 2118 N N . PRO A 1 275 ? -16.074 8.841 3.194 1.00 80.44 275 PRO A N 1
ATOM 2119 C CA . PRO A 1 275 ? -17.498 8.531 3.072 1.00 80.44 275 PRO A CA 1
ATOM 2120 C C . PRO A 1 275 ? -18.051 8.761 1.657 1.00 80.44 275 PRO A C 1
ATOM 2122 O O . PRO A 1 275 ? -17.797 9.793 1.047 1.00 80.44 275 PRO A O 1
ATOM 2125 N N . GLY A 1 276 ? -18.838 7.811 1.142 1.00 82.88 276 GLY A N 1
ATOM 2126 C CA . GLY A 1 276 ? -19.534 7.951 -0.147 1.00 82.88 276 GLY A CA 1
ATOM 2127 C C . GLY A 1 276 ? -18.667 7.777 -1.401 1.00 82.88 276 GLY A C 1
ATOM 2128 O O . GLY A 1 276 ? -19.158 7.988 -2.505 1.00 82.88 276 GLY A O 1
ATOM 2129 N N . THR A 1 277 ? -17.404 7.372 -1.258 1.00 87.94 277 THR A N 1
ATOM 2130 C CA . THR A 1 277 ? -16.458 7.265 -2.390 1.00 87.94 277 THR A CA 1
ATOM 2131 C C . THR A 1 277 ? -16.053 5.829 -2.724 1.00 87.94 277 THR A C 1
ATOM 2133 O O . THR A 1 277 ? -15.279 5.593 -3.645 1.00 87.94 277 THR A O 1
ATOM 2136 N N . THR A 1 278 ? -16.589 4.855 -1.988 1.00 90.56 278 THR A N 1
ATOM 2137 C CA . THR A 1 278 ? -16.295 3.429 -2.153 1.00 90.56 278 THR A CA 1
ATOM 2138 C C . THR A 1 278 ? -17.574 2.656 -2.435 1.00 90.56 278 THR A C 1
ATOM 2140 O O . THR A 1 278 ? -18.590 2.871 -1.774 1.00 90.56 278 THR A O 1
ATOM 2143 N N . THR A 1 279 ? -17.541 1.732 -3.391 1.00 93.69 279 THR A N 1
ATOM 2144 C CA . THR A 1 279 ? -18.634 0.784 -3.654 1.00 93.69 279 THR A CA 1
ATOM 2145 C C . THR A 1 279 ? -18.064 -0.613 -3.877 1.00 93.69 279 THR A C 1
ATOM 2147 O O . THR A 1 279 ? -17.077 -0.769 -4.581 1.00 93.69 279 THR A O 1
ATOM 2150 N N . ASN A 1 280 ? -18.686 -1.630 -3.273 1.00 94.31 280 ASN A N 1
ATOM 2151 C CA . ASN A 1 280 ? -18.323 -3.039 -3.455 1.00 94.31 280 ASN A CA 1
ATOM 2152 C C . ASN A 1 280 ? -16.830 -3.353 -3.202 1.00 94.31 280 ASN A C 1
ATOM 2154 O O . ASN A 1 280 ? -16.132 -3.892 -4.055 1.00 94.31 280 ASN A O 1
ATOM 2158 N N . ILE A 1 281 ? -16.337 -3.004 -2.011 1.00 95.00 281 ILE A N 1
ATOM 2159 C CA . ILE A 1 281 ? -15.042 -3.481 -1.515 1.00 95.00 281 ILE A CA 1
ATOM 2160 C C . ILE A 1 281 ? -15.257 -4.738 -0.672 1.00 95.00 281 ILE A C 1
ATOM 2162 O O . ILE A 1 281 ? -16.043 -4.735 0.278 1.00 95.00 281 ILE A O 1
ATOM 2166 N N . VAL A 1 282 ? -14.578 -5.826 -1.023 1.00 96.00 282 VAL A N 1
ATOM 2167 C CA . VAL A 1 282 ? -14.787 -7.140 -0.412 1.00 96.00 282 VAL A CA 1
ATOM 2168 C C . VAL A 1 282 ? -13.452 -7.736 0.004 1.00 96.00 282 VAL A C 1
ATOM 2170 O O . VAL A 1 282 ? -12.578 -7.959 -0.827 1.00 96.00 282 VAL A O 1
ATOM 2173 N N . ALA A 1 283 ? -13.318 -8.053 1.291 1.00 96.38 283 ALA A N 1
ATOM 2174 C CA . ALA A 1 283 ? -12.255 -8.903 1.812 1.00 96.38 283 ALA A CA 1
A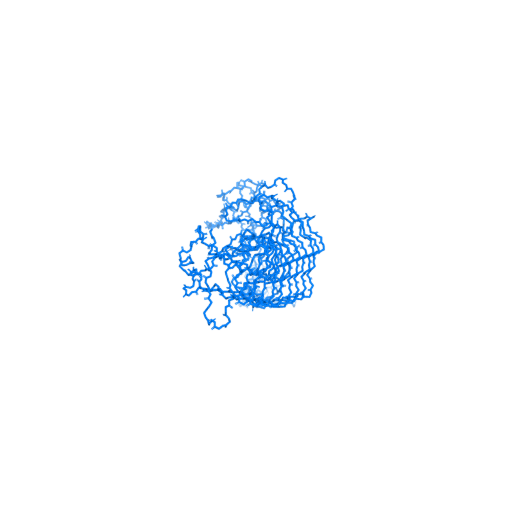TOM 2175 C C . ALA A 1 283 ? -12.852 -10.272 2.163 1.00 96.38 283 ALA A C 1
ATOM 2177 O O . ALA A 1 283 ? -13.745 -10.370 3.006 1.00 96.38 283 ALA A O 1
ATOM 2178 N N . LYS A 1 284 ? -12.395 -11.321 1.480 1.00 96.62 284 LYS A N 1
ATOM 2179 C CA . LYS A 1 284 ? -12.953 -12.672 1.552 1.00 96.62 284 LYS A CA 1
ATOM 2180 C C . LYS A 1 284 ? -11.840 -13.692 1.774 1.00 96.62 284 LYS A C 1
ATOM 2182 O O . LYS A 1 284 ? -10.805 -13.629 1.121 1.00 96.62 284 LYS A O 1
ATOM 2187 N N . ASP A 1 285 ? -12.085 -14.666 2.648 1.00 97.88 285 ASP A N 1
ATOM 2188 C CA . ASP A 1 285 ? -11.144 -15.757 2.929 1.00 97.88 285 ASP A CA 1
ATOM 2189 C C . ASP A 1 285 ? -9.777 -15.212 3.401 1.00 97.88 285 ASP A C 1
ATOM 2191 O O . ASP A 1 285 ? -8.738 -15.452 2.789 1.00 97.88 285 ASP A O 1
ATOM 2195 N N . ILE A 1 286 ? -9.796 -14.400 4.465 1.00 98.12 286 ILE A N 1
ATOM 2196 C CA . ILE A 1 286 ? -8.609 -13.741 5.027 1.00 98.12 286 ILE A CA 1
ATOM 2197 C C . ILE A 1 286 ? -8.193 -14.451 6.318 1.00 98.12 286 ILE A C 1
ATOM 2199 O O . ILE A 1 286 ? -8.927 -14.441 7.306 1.00 98.12 286 ILE A O 1
ATOM 2203 N N . PHE A 1 287 ? -7.001 -15.042 6.315 1.00 96.94 287 PHE A N 1
ATOM 2204 C CA . PHE A 1 287 ? -6.462 -15.853 7.404 1.00 96.94 287 PHE A CA 1
ATOM 2205 C C . PHE A 1 287 ? -5.098 -15.314 7.851 1.00 96.94 287 PHE A C 1
ATOM 2207 O O . PHE A 1 287 ? -4.046 -15.726 7.363 1.00 96.94 287 PHE A O 1
ATOM 2214 N N . GLY A 1 288 ? -5.116 -14.377 8.797 1.00 96.25 288 GLY A N 1
ATOM 2215 C CA . GLY A 1 288 ? -3.911 -13.867 9.452 1.00 96.25 288 GLY A CA 1
ATOM 2216 C C . GLY A 1 288 ? -3.699 -14.483 10.833 1.00 96.25 288 GLY A C 1
ATOM 2217 O O . GLY A 1 288 ? -4.658 -14.841 11.517 1.00 96.25 288 GLY A O 1
ATOM 2218 N N . ARG A 1 289 ? -2.444 -14.535 11.276 1.00 97.50 289 ARG A N 1
ATOM 2219 C CA . ARG A 1 289 ? -2.058 -14.660 12.692 1.00 97.50 289 ARG A CA 1
ATOM 2220 C C . ARG A 1 289 ? -1.071 -13.551 13.026 1.00 97.50 289 ARG A C 1
ATOM 2222 O O . ARG A 1 289 ? -0.262 -13.221 12.168 1.00 97.50 289 ARG A O 1
ATOM 2229 N N . THR A 1 290 ? -1.102 -12.993 14.229 1.00 97.44 290 THR A N 1
ATOM 2230 C CA . THR A 1 290 ? -0.017 -12.096 14.652 1.00 97.44 290 THR A CA 1
ATOM 2231 C C . THR A 1 290 ? 1.154 -12.909 15.197 1.00 97.44 290 THR A C 1
ATOM 2233 O O . THR A 1 290 ? 0.959 -14.029 15.682 1.00 97.44 290 THR A O 1
ATOM 2236 N N . GLU A 1 291 ? 2.369 -12.378 15.107 1.00 94.62 291 GLU A N 1
ATOM 2237 C CA . GLU A 1 291 ? 3.569 -13.025 15.646 1.00 94.62 291 GLU A CA 1
ATOM 2238 C C . GLU A 1 291 ? 3.497 -13.204 17.162 1.00 94.62 291 GLU A C 1
ATOM 2240 O O . GLU A 1 291 ? 3.883 -14.250 17.686 1.00 94.62 291 GLU A O 1
ATOM 2245 N N . THR A 1 292 ? 2.925 -12.228 17.870 1.00 95.00 292 THR A N 1
ATOM 2246 C CA . THR A 1 292 ? 2.731 -12.320 19.326 1.00 95.00 292 THR A CA 1
ATOM 2247 C C . THR A 1 292 ? 1.596 -13.262 19.746 1.00 95.00 292 THR A C 1
ATOM 2249 O O . THR A 1 292 ? 1.423 -13.524 20.938 1.00 95.00 292 THR A O 1
ATOM 2252 N N . GLY A 1 293 ? 0.789 -13.757 18.800 1.00 94.88 293 GLY A N 1
ATOM 2253 C CA . GLY A 1 293 ? -0.437 -14.509 19.081 1.00 94.88 293 GLY A CA 1
ATOM 2254 C C . GLY A 1 293 ? -1.607 -13.647 19.573 1.00 94.88 293 GLY A C 1
ATOM 2255 O O . GLY A 1 293 ? -2.631 -14.184 20.001 1.00 94.88 293 GLY A O 1
ATOM 2256 N N . ALA A 1 294 ? -1.478 -12.319 19.522 1.00 95.19 294 ALA A N 1
ATOM 2257 C CA . ALA A 1 294 ? -2.573 -11.396 19.766 1.00 95.19 294 ALA A CA 1
ATOM 2258 C C . ALA A 1 294 ? -3.731 -11.596 18.772 1.00 95.19 294 ALA A C 1
ATOM 2260 O O . ALA A 1 294 ? -3.594 -12.132 17.670 1.00 95.19 294 ALA A O 1
ATOM 2261 N N . GLN A 1 295 ? -4.917 -11.142 19.176 1.00 95.50 295 GLN A N 1
ATOM 2262 C CA . GLN A 1 295 ? -6.097 -11.228 18.329 1.00 95.50 295 GLN A CA 1
ATOM 2263 C C . GLN A 1 295 ? -5.941 -10.332 17.093 1.00 95.50 295 GLN A C 1
ATOM 2265 O O . GLN A 1 295 ? -5.769 -9.117 17.216 1.00 95.50 295 GLN A O 1
ATOM 2270 N N . VAL A 1 296 ? -6.073 -10.941 15.914 1.00 96.19 296 VAL A N 1
ATOM 2271 C CA . VAL A 1 296 ? -6.116 -10.236 14.629 1.00 96.19 296 VAL A CA 1
ATOM 2272 C C . VAL A 1 296 ? -7.345 -9.334 14.559 1.00 96.19 296 VAL A C 1
ATOM 2274 O O . VAL A 1 296 ? -8.446 -9.720 14.960 1.00 96.19 296 VAL A O 1
ATOM 2277 N N . ARG A 1 297 ? -7.152 -8.127 14.028 1.00 94.56 297 ARG A N 1
ATOM 2278 C CA . ARG A 1 297 ? -8.190 -7.108 13.869 1.00 94.56 297 ARG A CA 1
ATOM 2279 C C . ARG A 1 297 ? -8.485 -6.804 12.406 1.00 94.56 297 ARG A C 1
ATOM 2281 O O . ARG A 1 297 ? -7.693 -7.096 11.516 1.00 94.56 297 ARG A O 1
ATOM 2288 N N . ALA A 1 298 ? -9.627 -6.170 12.175 1.00 93.31 298 ALA A N 1
ATOM 2289 C CA . ALA A 1 298 ? -9.949 -5.502 10.925 1.00 93.31 298 ALA A CA 1
ATOM 2290 C C . ALA A 1 298 ? -10.468 -4.099 11.249 1.00 93.31 298 ALA A C 1
ATOM 2292 O O . ALA A 1 298 ? -11.275 -3.927 12.165 1.00 93.31 298 ALA A O 1
ATOM 2293 N N . MET A 1 299 ? -10.010 -3.106 10.497 1.00 90.94 299 MET A N 1
ATOM 2294 C CA . MET A 1 299 ? -10.441 -1.720 10.604 1.00 90.94 299 MET A CA 1
ATOM 2295 C C . MET A 1 299 ? -11.180 -1.339 9.325 1.00 90.94 299 MET A C 1
ATOM 2297 O O . MET A 1 299 ? -10.574 -1.247 8.267 1.00 90.94 299 MET A O 1
ATOM 2301 N N . CYS A 1 300 ? -12.491 -1.105 9.423 1.00 79.50 300 CYS A N 1
ATOM 2302 C CA . CYS A 1 300 ? -13.337 -0.776 8.266 1.00 79.50 300 CYS A CA 1
ATOM 2303 C C . CYS A 1 300 ? -13.827 0.680 8.245 1.00 79.50 300 CYS A C 1
ATOM 2305 O O . CYS A 1 300 ? -14.590 1.060 7.360 1.00 79.50 300 CYS A O 1
ATOM 2307 N N . ASN A 1 301 ? -13.473 1.477 9.256 1.00 67.81 301 ASN A N 1
ATOM 2308 C CA . ASN A 1 301 ? -13.863 2.877 9.343 1.00 67.81 301 ASN A CA 1
ATOM 2309 C C . ASN A 1 301 ? -12.914 3.650 10.271 1.00 67.81 301 ASN A C 1
ATOM 2311 O O . ASN A 1 301 ? -13.169 3.756 11.472 1.00 67.81 301 ASN A O 1
ATOM 2315 N N . ALA A 1 302 ? -11.852 4.225 9.707 1.00 56.75 302 ALA A N 1
ATOM 2316 C CA . ALA A 1 302 ? -10.931 5.098 10.441 1.00 56.75 302 ALA A CA 1
ATOM 2317 C C . ALA A 1 302 ? -11.594 6.405 10.949 1.00 56.75 302 ALA A C 1
ATOM 2319 O O . ALA A 1 302 ? -11.023 7.105 11.779 1.00 56.75 302 ALA A O 1
ATOM 2320 N N . THR A 1 303 ? -12.827 6.721 10.513 1.00 47.22 303 THR A N 1
ATOM 2321 C CA . THR A 1 303 ? -13.580 7.940 10.886 1.00 47.22 303 THR A CA 1
ATOM 2322 C C . THR A 1 303 ? -14.771 7.695 11.827 1.00 47.22 303 THR A C 1
ATOM 2324 O O . THR A 1 303 ? -15.567 8.601 12.062 1.00 47.22 303 THR A O 1
ATOM 2327 N N . LYS A 1 304 ? -14.890 6.500 12.432 1.00 38.94 304 LYS A N 1
ATOM 2328 C CA . LYS A 1 304 ? -15.785 6.256 13.588 1.00 38.94 304 LYS A CA 1
ATOM 2329 C C . LYS A 1 304 ? -15.084 6.366 14.950 1.00 38.94 304 LYS A C 1
ATOM 2331 O O . LYS A 1 304 ? -15.644 5.945 15.959 1.00 38.94 304 LYS A O 1
ATOM 2336 N N . ALA A 1 305 ? -13.902 6.974 14.988 1.00 31.69 305 ALA A N 1
ATOM 2337 C CA . ALA A 1 305 ? -13.495 7.775 16.136 1.00 31.69 305 ALA A CA 1
ATOM 2338 C C . ALA A 1 305 ? -14.155 9.164 15.988 1.00 31.69 305 ALA A C 1
ATOM 2340 O O . ALA A 1 305 ? -14.274 9.640 14.856 1.00 31.69 305 ALA A O 1
ATOM 2341 N N . PRO A 1 306 ? -14.641 9.802 17.071 1.00 28.02 306 PRO A N 1
ATOM 2342 C CA . PRO A 1 306 ? -15.238 11.133 16.984 1.00 28.02 306 PRO A CA 1
ATOM 2343 C C . PRO A 1 306 ? -14.267 12.094 16.281 1.00 28.02 306 PRO A C 1
ATOM 2345 O O . PRO A 1 306 ? -13.054 11.888 16.357 1.00 28.02 306 PRO A O 1
ATOM 2348 N N . PRO A 1 307 ? -14.777 13.121 15.579 1.00 29.53 307 PRO A N 1
ATOM 2349 C CA . PRO A 1 307 ? -13.933 14.042 14.839 1.00 29.53 307 PRO A CA 1
ATOM 2350 C C . PRO A 1 307 ? -12.918 14.635 15.814 1.00 29.53 307 PRO A C 1
ATOM 2352 O O . PRO A 1 307 ? -13.300 15.364 16.725 1.00 29.53 307 PRO A O 1
ATOM 2355 N N . HIS A 1 308 ? -11.636 14.334 15.627 1.00 31.81 308 HIS A N 1
ATOM 2356 C CA . HIS A 1 308 ? -10.608 15.253 16.074 1.00 31.81 308 HIS A CA 1
ATOM 2357 C C . HIS A 1 308 ? -10.442 16.290 14.961 1.00 31.81 308 HIS A C 1
ATOM 2359 O O . HIS A 1 308 ? -9.773 16.010 13.963 1.00 31.81 308 HIS A O 1
ATOM 2365 N N . PRO A 1 309 ? -11.014 17.505 15.103 1.00 39.34 309 PRO A N 1
ATOM 2366 C CA . PRO A 1 309 ? -10.303 18.666 14.596 1.00 39.34 309 PRO A CA 1
ATOM 2367 C C . PRO A 1 309 ? -8.937 18.668 15.289 1.00 39.34 309 PRO A C 1
ATOM 2369 O O . PRO A 1 309 ? -8.786 18.086 16.357 1.00 39.34 309 PRO A O 1
ATOM 2372 N N . THR A 1 310 ? -7.929 19.285 14.697 1.00 44.81 310 THR A N 1
ATOM 2373 C CA . THR A 1 310 ? -6.623 19.502 15.326 1.00 44.81 310 THR A CA 1
ATOM 2374 C C . THR A 1 310 ? -6.783 20.075 16.741 1.00 44.81 310 THR A C 1
ATOM 2376 O O . THR A 1 310 ? -6.890 21.290 16.907 1.00 44.81 310 THR A O 1
ATOM 2379 N N . VAL A 1 311 ? -6.831 19.220 17.766 1.00 47.88 311 VAL A N 1
ATOM 2380 C CA . VAL A 1 311 ? -6.822 19.659 19.154 1.00 47.88 311 VAL A CA 1
ATOM 2381 C C . VAL A 1 311 ? -5.364 19.699 19.549 1.00 47.88 311 VAL A C 1
ATOM 2383 O O . VAL A 1 311 ? -4.695 18.677 19.689 1.00 47.88 311 VAL A O 1
ATOM 2386 N N . THR A 1 312 ? -4.834 20.910 19.655 1.00 56.50 312 THR A N 1
ATOM 2387 C CA . THR A 1 312 ? -3.531 21.137 20.264 1.00 56.50 312 THR A CA 1
ATOM 2388 C C . THR A 1 312 ? -3.591 20.583 21.686 1.00 56.50 312 THR A C 1
ATOM 2390 O O . THR A 1 312 ? -4.216 21.195 22.555 1.00 56.50 312 THR A O 1
ATOM 2393 N N . LYS A 1 313 ? -2.983 19.415 21.923 1.00 72.56 313 LYS A N 1
ATOM 2394 C CA . LYS A 1 313 ? -2.778 18.909 23.283 1.00 72.56 313 LYS A CA 1
ATOM 2395 C C . LYS A 1 313 ? -2.017 19.977 24.065 1.00 72.56 313 LYS A C 1
ATOM 2397 O O . LYS A 1 313 ? -1.006 20.502 23.596 1.00 72.56 313 LYS A O 1
ATOM 2402 N N . MET A 1 314 ? -2.562 20.356 25.213 1.00 88.69 314 MET A N 1
ATOM 2403 C CA . MET A 1 314 ? -2.014 21.375 26.095 1.00 88.69 314 MET A CA 1
ATOM 2404 C C . MET A 1 314 ? -1.689 20.767 27.456 1.00 88.69 314 MET A C 1
ATOM 2406 O O . MET A 1 314 ? -2.372 19.862 27.930 1.00 88.69 314 MET A O 1
ATOM 2410 N N . GLN A 1 315 ? -0.671 21.309 28.121 1.00 91.75 315 GLN A N 1
ATOM 2411 C CA . GLN A 1 315 ? -0.332 20.912 29.485 1.00 91.75 315 GLN A CA 1
ATOM 2412 C C . GLN A 1 315 ? -1.101 21.742 30.501 1.00 91.75 315 GLN A C 1
ATOM 2414 O O . GLN A 1 315 ? -1.157 22.964 30.381 1.00 91.75 315 GLN A O 1
ATOM 2419 N N . ILE A 1 316 ? -1.626 21.091 31.534 1.00 96.50 316 ILE A N 1
ATOM 2420 C CA . ILE A 1 316 ? -2.140 21.738 32.746 1.00 96.50 316 ILE A CA 1
ATOM 2421 C C . ILE A 1 316 ? -1.505 21.108 33.987 1.00 96.50 316 ILE A C 1
ATOM 2423 O O . ILE A 1 316 ? -0.975 19.994 33.950 1.00 96.50 316 ILE A O 1
ATOM 2427 N N . PHE A 1 317 ? -1.594 21.809 35.112 1.00 96.81 317 PHE A N 1
ATOM 2428 C CA . PHE A 1 317 ? -1.066 21.366 36.396 1.00 96.81 317 PHE A CA 1
ATOM 2429 C C . PHE A 1 317 ? -2.196 21.097 37.387 1.00 96.81 317 PHE A C 1
ATOM 2431 O O . PHE A 1 317 ? -3.167 21.845 37.464 1.00 96.81 317 PHE A O 1
ATOM 2438 N N . VAL A 1 318 ? -2.054 20.056 38.201 1.00 96.94 318 VAL A N 1
ATOM 2439 C CA . VAL A 1 318 ? -2.974 19.741 39.298 1.00 96.94 318 VAL A CA 1
ATOM 2440 C C . VAL A 1 318 ? -2.190 19.708 40.600 1.00 96.94 318 VAL A C 1
ATOM 2442 O O . VAL A 1 318 ? -1.306 18.873 40.780 1.00 96.94 318 VAL A O 1
ATOM 2445 N N . LYS A 1 319 ? -2.504 20.617 41.522 1.00 96.38 319 LYS A N 1
ATOM 2446 C CA . LYS A 1 319 ? -1.900 20.673 42.854 1.00 96.38 319 LYS A CA 1
ATOM 2447 C C . LYS A 1 319 ? -2.751 19.934 43.872 1.00 96.38 319 LYS A C 1
ATOM 2449 O O . LYS A 1 319 ? -3.942 20.203 44.016 1.00 96.38 319 LYS A O 1
ATOM 2454 N N . THR A 1 320 ? -2.135 19.022 44.610 1.00 92.62 320 THR A N 1
ATOM 2455 C CA . THR A 1 320 ? -2.769 18.345 45.743 1.00 92.62 320 THR A CA 1
ATOM 2456 C C . THR A 1 320 ? -2.716 19.222 46.997 1.00 92.62 320 THR A C 1
ATOM 2458 O O . THR A 1 320 ? -1.902 20.140 47.105 1.00 92.62 320 THR A O 1
ATOM 2461 N N . LEU A 1 321 ? -3.529 18.889 48.004 1.00 87.94 321 LEU A N 1
ATOM 2462 C CA . LEU A 1 321 ? -3.463 19.523 49.331 1.00 87.94 321 LEU A CA 1
ATOM 2463 C C . LEU A 1 321 ? -2.105 19.359 50.037 1.00 87.94 321 LEU A C 1
ATOM 2465 O O . LEU A 1 321 ? -1.790 20.131 50.935 1.00 87.94 321 LEU A O 1
ATOM 2469 N N . THR A 1 322 ? -1.301 18.369 49.641 1.00 87.06 322 THR A N 1
ATOM 2470 C CA . THR A 1 322 ? 0.052 18.145 50.174 1.00 87.06 322 THR A CA 1
ATOM 2471 C C . THR A 1 322 ? 1.124 18.968 49.454 1.00 87.06 322 THR A C 1
ATOM 2473 O O . THR A 1 322 ? 2.298 18.862 49.794 1.00 87.06 322 THR A O 1
ATOM 2476 N N . GLY A 1 323 ? 0.745 19.774 48.454 1.00 86.88 323 GLY A N 1
ATOM 2477 C CA . GLY A 1 323 ? 1.661 20.602 47.666 1.00 86.88 323 GLY A CA 1
ATOM 2478 C C . GLY A 1 323 ? 2.326 19.880 46.488 1.00 86.88 323 GLY A C 1
ATOM 2479 O O . GLY A 1 323 ? 3.089 20.506 45.752 1.00 86.88 323 GLY A O 1
ATOM 2480 N N . LYS A 1 324 ? 2.023 18.593 46.257 1.00 92.50 324 LYS A N 1
ATOM 2481 C CA . LYS A 1 324 ? 2.496 17.860 45.072 1.00 92.50 324 LYS A CA 1
ATOM 2482 C C . LYS A 1 324 ? 1.821 18.426 43.822 1.00 92.50 324 LYS A C 1
ATOM 2484 O O . LYS A 1 324 ? 0.610 18.631 43.814 1.00 92.50 324 LYS A O 1
ATOM 2489 N N . THR A 1 325 ? 2.602 18.649 42.767 1.00 94.19 325 THR A N 1
ATOM 2490 C CA . THR A 1 325 ? 2.099 19.082 41.455 1.00 94.19 325 THR A CA 1
ATOM 2491 C C . THR A 1 325 ? 2.134 17.907 40.481 1.00 94.19 325 THR A C 1
ATOM 2493 O O . THR A 1 325 ? 3.159 17.244 40.351 1.00 94.19 325 THR A O 1
ATOM 2496 N N . ILE A 1 326 ? 1.012 17.649 39.813 1.00 94.94 326 ILE A N 1
ATOM 2497 C CA . ILE A 1 326 ? 0.838 16.608 38.799 1.00 94.94 326 ILE A CA 1
ATOM 2498 C C . ILE A 1 326 ? 0.664 17.309 37.452 1.00 94.94 326 ILE A C 1
ATOM 2500 O O . ILE A 1 326 ? -0.245 18.122 37.297 1.00 94.94 326 ILE A O 1
ATOM 2504 N N . THR A 1 327 ? 1.513 16.998 36.477 1.00 94.88 327 THR A N 1
ATOM 2505 C CA . THR A 1 327 ? 1.386 17.528 35.110 1.00 94.88 327 THR A CA 1
ATOM 2506 C C . THR A 1 327 ? 0.500 16.608 34.279 1.00 94.88 327 THR A C 1
ATOM 2508 O O . THR A 1 327 ? 0.739 15.396 34.247 1.00 94.88 327 THR A O 1
ATOM 2511 N N . LEU A 1 328 ? -0.501 17.158 33.594 1.00 93.69 328 LEU A N 1
ATOM 2512 C CA . LEU A 1 328 ? -1.410 16.416 32.719 1.00 93.69 328 LEU A CA 1
ATOM 2513 C C . LEU A 1 328 ? -1.378 16.983 31.301 1.00 93.69 328 LEU A C 1
ATOM 2515 O O . LEU A 1 328 ? -1.469 18.193 31.121 1.00 93.69 328 LEU A O 1
ATOM 2519 N N . GLU A 1 329 ? -1.307 16.086 30.320 1.00 89.56 329 GLU A N 1
ATOM 2520 C CA . GLU A 1 329 ? -1.573 16.389 28.912 1.00 89.56 329 GLU A CA 1
ATOM 2521 C C . GLU A 1 329 ? -3.075 16.236 28.662 1.00 89.56 329 GLU A C 1
ATOM 2523 O O . GLU A 1 329 ? -3.645 15.145 28.837 1.00 89.56 329 GLU A O 1
ATOM 2528 N N . VAL A 1 330 ? -3.718 17.339 28.298 1.00 89.25 330 VAL A N 1
ATOM 2529 C CA . VAL A 1 330 ? -5.171 17.450 28.163 1.00 89.25 330 VAL A CA 1
ATOM 2530 C C . VAL A 1 330 ? -5.549 18.201 26.899 1.00 89.25 330 VAL A C 1
ATOM 2532 O O . VAL A 1 330 ? -4.737 18.867 26.259 1.00 89.25 330 VAL A O 1
ATOM 2535 N N . GLU A 1 331 ? -6.821 18.122 26.569 1.00 84.06 331 GLU A N 1
ATOM 2536 C CA . GLU A 1 331 ? -7.437 18.836 25.466 1.00 84.06 331 GLU A CA 1
ATOM 2537 C C . GLU A 1 331 ? -8.465 19.835 25.992 1.00 84.06 331 GLU A C 1
ATOM 2539 O O . GLU A 1 331 ? -9.111 19.583 27.003 1.00 84.06 331 GLU A O 1
ATOM 2544 N N . SER A 1 332 ? -8.660 20.980 25.332 1.00 83.69 332 SER A N 1
ATOM 2545 C CA . SER A 1 332 ? -9.665 21.961 25.784 1.00 83.69 332 SER A CA 1
ATOM 2546 C C . SER A 1 332 ? -11.088 21.378 25.802 1.00 83.69 332 SER A C 1
ATOM 2548 O O . SER A 1 332 ? -11.919 21.795 26.610 1.00 83.69 332 SER A O 1
ATOM 2550 N N . SER A 1 333 ? -11.345 20.373 24.963 1.00 83.44 333 SER A N 1
ATOM 2551 C CA . SER A 1 333 ? -12.578 19.586 24.915 1.00 83.44 333 SER A CA 1
ATOM 2552 C C . SER A 1 333 ? -12.665 18.464 25.954 1.00 83.44 333 SER A C 1
ATOM 2554 O O . SER A 1 333 ? -13.735 17.871 26.079 1.00 83.44 333 SER A O 1
ATOM 2556 N N . ASP A 1 334 ? -11.595 18.149 26.698 1.00 85.12 334 ASP A N 1
ATOM 2557 C CA . ASP A 1 334 ? -11.657 17.120 27.740 1.00 85.12 334 ASP A CA 1
ATOM 2558 C C . ASP A 1 334 ? -12.702 17.497 28.789 1.00 85.12 334 ASP A C 1
ATOM 2560 O O . ASP A 1 334 ? -12.709 18.617 29.311 1.00 85.12 334 ASP A O 1
ATOM 2564 N N . THR A 1 335 ? -13.571 16.543 29.124 1.00 92.31 335 THR A N 1
ATOM 2565 C CA . THR A 1 335 ? -14.494 16.692 30.247 1.00 92.31 335 THR A CA 1
ATOM 2566 C C . THR A 1 335 ? -13.750 16.602 31.574 1.00 92.31 335 THR A C 1
ATOM 2568 O O . THR A 1 335 ? -12.652 16.045 31.672 1.00 92.31 335 THR A O 1
ATOM 2571 N N . ILE A 1 336 ? -14.355 17.118 32.638 1.00 95.69 336 ILE A N 1
ATOM 2572 C CA . ILE A 1 336 ? -13.800 16.983 33.988 1.00 95.69 336 ILE A CA 1
ATOM 2573 C C . ILE A 1 336 ? -13.690 15.506 34.394 1.00 95.69 336 ILE A C 1
ATOM 2575 O O . ILE A 1 336 ? -12.727 15.144 35.072 1.00 95.69 336 ILE A O 1
ATOM 2579 N N . ASP A 1 337 ? -14.594 14.644 33.924 1.00 91.38 337 ASP A N 1
ATOM 2580 C CA . ASP A 1 337 ? -14.467 13.189 34.074 1.00 91.38 337 ASP A CA 1
ATOM 2581 C C . ASP A 1 337 ? -13.200 12.629 33.413 1.00 91.38 337 ASP A C 1
ATOM 2583 O O . ASP A 1 337 ? -12.462 11.874 34.052 1.00 91.38 337 ASP A O 1
ATOM 2587 N N . ASN A 1 338 ? -12.877 13.054 32.186 1.00 90.12 338 ASN A N 1
ATOM 2588 C CA . ASN A 1 338 ? -11.646 12.640 31.503 1.00 90.12 338 ASN A CA 1
ATOM 2589 C C . ASN A 1 338 ? -10.396 13.085 32.275 1.00 90.12 338 ASN A C 1
ATOM 2591 O O . ASN A 1 338 ? -9.442 12.321 32.432 1.00 90.12 338 ASN A O 1
ATOM 2595 N N . VAL A 1 339 ? -10.398 14.314 32.800 1.00 94.12 339 VAL A N 1
ATOM 2596 C CA . VAL A 1 339 ? -9.284 14.841 33.605 1.00 94.12 339 VAL A CA 1
ATOM 2597 C C . VAL A 1 339 ? -9.106 14.026 34.887 1.00 94.12 339 VAL A C 1
ATOM 2599 O O . VAL A 1 339 ? -7.976 13.703 35.258 1.00 94.12 339 VAL A O 1
ATOM 2602 N N . LYS A 1 340 ? -10.201 13.634 35.548 1.00 94.50 340 LYS A N 1
ATOM 2603 C CA . LYS A 1 340 ? -10.145 12.770 36.733 1.00 94.50 340 LYS A CA 1
ATOM 2604 C C . LYS A 1 340 ? -9.632 11.368 36.418 1.00 94.50 340 LYS A C 1
ATOM 2606 O O . LYS A 1 340 ? -8.845 10.833 37.197 1.00 94.50 340 LYS A O 1
ATOM 2611 N N . ALA A 1 341 ? -10.028 10.785 35.288 1.00 89.25 341 ALA A N 1
ATOM 2612 C CA . ALA A 1 341 ? -9.491 9.503 34.837 1.00 89.25 341 ALA A CA 1
ATOM 2613 C C . ALA A 1 341 ? -7.965 9.580 34.646 1.00 89.25 341 ALA A C 1
ATOM 2615 O O . ALA A 1 341 ? -7.231 8.784 35.223 1.00 89.25 341 ALA A O 1
ATOM 2616 N N . LYS A 1 342 ? -7.457 10.634 33.995 1.00 91.06 342 LYS A N 1
ATOM 2617 C CA . LYS A 1 342 ? -6.004 10.851 33.840 1.00 91.06 342 LYS A CA 1
ATOM 2618 C C . LYS A 1 342 ? -5.267 10.990 35.182 1.00 91.06 342 LYS A C 1
ATOM 2620 O O . LYS A 1 342 ? -4.121 10.564 35.311 1.00 91.06 342 LYS A O 1
ATOM 2625 N N . ILE A 1 343 ? -5.899 11.586 36.196 1.00 93.69 343 ILE A N 1
ATOM 2626 C CA . ILE A 1 343 ? -5.344 11.645 37.561 1.00 93.69 343 ILE A CA 1
ATOM 2627 C C . ILE A 1 343 ? -5.361 10.261 38.216 1.00 93.69 343 ILE A C 1
ATOM 2629 O O . ILE A 1 343 ? -4.403 9.913 38.904 1.00 93.69 343 ILE A O 1
ATOM 2633 N N . GLN A 1 344 ? -6.413 9.465 38.005 1.00 88.81 344 GLN A N 1
ATOM 2634 C CA . GLN A 1 344 ? -6.474 8.088 38.493 1.00 88.81 344 GLN A CA 1
ATOM 2635 C C . GLN A 1 344 ? -5.330 7.259 37.908 1.00 88.81 344 GLN A C 1
ATOM 2637 O O . GLN A 1 344 ? -4.658 6.560 38.658 1.00 88.81 344 GLN A O 1
ATOM 2642 N N . ASP A 1 345 ? -5.068 7.378 36.611 1.00 79.62 345 ASP A N 1
ATOM 2643 C CA . ASP A 1 345 ? -4.001 6.625 35.949 1.00 79.62 345 ASP A CA 1
ATOM 2644 C C . ASP A 1 345 ? -2.614 6.975 36.506 1.00 79.62 345 ASP A C 1
ATOM 2646 O O . ASP A 1 345 ? -1.754 6.106 36.637 1.00 79.62 345 ASP A O 1
ATOM 2650 N N . LYS A 1 346 ? -2.392 8.243 36.881 1.00 86.81 346 LYS A N 1
ATOM 2651 C CA . LYS A 1 346 ? -1.103 8.700 37.426 1.00 86.81 346 LYS A CA 1
ATOM 2652 C C . LYS A 1 346 ? -0.932 8.468 38.923 1.00 86.81 346 LYS A C 1
ATOM 2654 O O . LYS A 1 346 ? 0.177 8.196 39.373 1.00 86.81 346 LYS A O 1
ATOM 2659 N N . GLU A 1 347 ? -1.995 8.621 39.705 1.00 89.31 347 GLU A N 1
ATOM 2660 C CA . GLU A 1 347 ? -1.916 8.663 41.171 1.00 89.31 347 GLU A CA 1
ATOM 2661 C C . GLU A 1 347 ? -2.691 7.531 41.861 1.00 89.31 347 GLU A C 1
ATOM 2663 O O . GLU A 1 347 ? -2.630 7.396 43.081 1.00 89.31 347 GLU A O 1
ATOM 2668 N N . GLY A 1 348 ? -3.446 6.723 41.112 1.00 85.62 348 GLY A N 1
ATOM 2669 C CA . GLY A 1 348 ? -4.261 5.621 41.633 1.00 85.62 348 GLY A CA 1
ATOM 2670 C C . GLY A 1 348 ? -5.522 6.056 42.388 1.00 85.62 348 GLY A C 1
ATOM 2671 O O . GLY A 1 348 ? -6.140 5.240 43.069 1.00 85.62 348 GLY A O 1
ATOM 2672 N N . ILE A 1 349 ? -5.909 7.333 42.309 1.00 88.62 349 ILE A N 1
ATOM 2673 C CA . ILE A 1 349 ? -7.025 7.907 43.074 1.00 88.62 349 ILE A CA 1
ATOM 2674 C C . ILE A 1 349 ? -8.334 7.724 42.287 1.00 88.62 349 ILE A C 1
ATOM 2676 O O . ILE A 1 349 ? -8.452 8.295 41.206 1.00 88.62 349 ILE A O 1
ATOM 2680 N N . PRO A 1 350 ? -9.349 7.006 42.798 1.00 89.19 350 PRO A N 1
ATOM 2681 C CA . PRO A 1 350 ? -10.618 6.814 42.089 1.00 89.19 350 PRO A CA 1
ATOM 2682 C C . PRO A 1 350 ? -11.338 8.141 41.735 1.00 89.19 350 PRO A C 1
ATOM 2684 O O . PRO A 1 350 ? -11.402 9.027 42.590 1.00 89.19 350 PRO A O 1
ATOM 2687 N N . PRO A 1 351 ? -11.912 8.313 40.524 1.00 89.81 351 PRO A N 1
ATOM 2688 C CA . PRO A 1 351 ? -12.527 9.567 40.061 1.00 89.81 351 PRO A CA 1
ATOM 2689 C C . PRO A 1 351 ? -13.661 10.092 40.948 1.00 89.81 351 PRO A C 1
ATOM 2691 O O . PRO A 1 351 ? -13.827 11.302 41.121 1.00 89.81 351 PRO A O 1
ATOM 2694 N N . ASP A 1 352 ? -14.419 9.190 41.572 1.00 88.81 352 ASP A N 1
ATOM 2695 C CA . ASP A 1 352 ? -15.490 9.520 42.513 1.00 88.81 352 ASP A CA 1
ATOM 2696 C C . ASP A 1 352 ? -14.957 10.128 43.824 1.00 88.81 352 ASP A C 1
ATOM 2698 O O . ASP A 1 352 ? -15.658 10.901 44.490 1.00 88.81 352 ASP A O 1
ATOM 2702 N N . GLN A 1 353 ? -13.698 9.828 44.158 1.00 90.62 353 GLN A N 1
ATOM 2703 C CA . GLN A 1 353 ? -12.955 10.399 45.280 1.00 90.62 353 GLN A CA 1
ATOM 2704 C C . GLN A 1 353 ? -12.254 11.710 44.917 1.00 90.62 353 GLN A C 1
ATOM 2706 O O . GLN A 1 353 ? -11.768 12.403 45.810 1.00 90.62 353 GLN A O 1
ATOM 2711 N N . GLN A 1 354 ? -12.223 12.102 43.645 1.00 93.88 354 GLN A N 1
ATOM 2712 C CA . GLN A 1 354 ? -11.573 13.332 43.210 1.00 93.88 354 GLN A CA 1
ATOM 2713 C C . GLN A 1 354 ? -12.552 14.511 43.170 1.00 93.88 354 GLN A C 1
ATOM 2715 O O . GLN A 1 354 ? -13.644 14.445 42.597 1.00 93.88 354 GLN A O 1
ATOM 2720 N N . ARG A 1 355 ? -12.143 15.642 43.746 1.00 95.44 355 ARG A N 1
ATOM 2721 C CA . ARG A 1 355 ? -12.810 16.940 43.605 1.00 95.44 355 ARG A CA 1
ATOM 2722 C C . ARG A 1 355 ? -11.812 17.944 43.046 1.00 95.44 355 ARG A C 1
ATOM 2724 O O . ARG A 1 355 ? -10.867 18.317 43.736 1.00 95.44 355 ARG A O 1
ATOM 2731 N N . LEU A 1 356 ? -12.050 18.389 41.816 1.00 96.94 356 LEU A N 1
ATOM 2732 C CA . LEU A 1 356 ? -11.230 19.399 41.154 1.00 96.94 356 LEU A CA 1
ATOM 2733 C C . LEU A 1 356 ? -11.821 20.794 41.360 1.00 96.94 356 LEU A C 1
ATOM 2735 O O . LEU A 1 356 ? -13.041 20.978 41.314 1.00 96.94 356 LEU A O 1
ATOM 2739 N N . ILE A 1 357 ? -10.949 21.763 41.630 1.00 96.06 357 ILE A N 1
ATOM 2740 C CA . ILE A 1 357 ? -11.295 23.161 41.893 1.00 96.06 357 ILE A CA 1
ATOM 2741 C C . ILE A 1 357 ? -10.406 24.062 41.033 1.00 96.06 357 ILE A C 1
ATOM 2743 O O . ILE A 1 357 ? -9.184 23.923 41.042 1.00 96.06 357 ILE A O 1
ATOM 2747 N N . PHE A 1 358 ? -11.010 25.023 40.338 1.00 97.00 358 PHE A N 1
ATOM 2748 C CA . PHE A 1 358 ? -10.311 26.050 39.563 1.00 97.00 358 PHE A CA 1
ATOM 2749 C C . PHE A 1 358 ? -10.959 27.412 39.814 1.00 97.00 358 PHE A C 1
ATOM 2751 O O . PHE A 1 358 ? -12.183 27.501 39.885 1.00 97.00 358 PHE A O 1
ATOM 2758 N N . ALA A 1 359 ? -10.149 28.460 40.004 1.00 92.25 359 ALA A N 1
ATOM 2759 C CA . ALA A 1 359 ? -10.623 29.819 40.300 1.00 92.25 359 ALA A CA 1
ATOM 2760 C C . ALA A 1 359 ? -11.697 29.887 41.419 1.00 92.25 359 ALA A C 1
ATOM 2762 O O . ALA A 1 359 ? -12.676 30.621 41.327 1.00 92.25 359 ALA A O 1
ATOM 2763 N N . GLY A 1 360 ? -11.547 29.069 42.470 1.00 90.31 360 GLY A N 1
ATOM 2764 C CA . GLY A 1 360 ? -12.495 28.998 43.592 1.00 90.31 360 GLY A CA 1
ATOM 2765 C C . GLY A 1 360 ? -13.799 28.238 43.309 1.00 90.31 360 GLY A C 1
ATOM 2766 O O . GLY A 1 360 ? -14.609 28.068 44.219 1.00 90.31 360 GLY A O 1
ATOM 2767 N N . LYS A 1 361 ? -14.002 27.726 42.089 1.00 92.88 361 LYS A N 1
ATOM 2768 C CA . LYS A 1 361 ? -15.191 26.967 41.686 1.00 92.88 361 LYS A CA 1
ATOM 2769 C C . LYS A 1 361 ? -14.887 25.472 41.603 1.00 92.88 361 LYS A C 1
ATOM 2771 O O . LYS A 1 361 ? -13.879 25.062 41.030 1.00 92.88 361 LYS A O 1
ATOM 2776 N N . GLN A 1 362 ? -15.771 24.645 42.165 1.00 94.38 362 GLN A N 1
ATOM 2777 C CA . GLN A 1 362 ? -15.722 23.199 41.943 1.00 94.38 362 GLN A CA 1
ATOM 2778 C C . GLN A 1 362 ? -16.122 22.887 40.499 1.00 94.38 362 GLN A C 1
ATOM 2780 O O . GLN A 1 362 ? -17.132 23.392 40.008 1.00 94.38 362 GLN A O 1
ATOM 2785 N N . LEU A 1 363 ? -15.351 22.014 39.864 1.00 96.25 363 LEU A N 1
ATOM 2786 C CA . LEU A 1 363 ? -15.597 21.566 38.504 1.00 96.25 363 LEU A CA 1
ATOM 2787 C C . LEU A 1 363 ? -16.636 20.431 38.472 1.00 96.25 363 LEU A C 1
ATOM 2789 O O . LEU A 1 363 ? -16.684 19.591 39.378 1.00 96.25 363 LEU A O 1
ATOM 2793 N N . GLU A 1 364 ? -17.493 20.454 37.454 1.00 92.94 364 GLU A N 1
ATOM 2794 C CA . GLU A 1 364 ? -18.589 19.511 37.226 1.00 92.94 364 GLU A CA 1
ATOM 2795 C C . GLU A 1 364 ? -18.183 18.479 36.175 1.00 92.94 364 GLU A C 1
ATOM 2797 O O . GLU A 1 364 ? -17.754 18.841 35.085 1.00 92.94 364 GLU A O 1
ATOM 2802 N N . ASP A 1 365 ? -18.378 17.208 36.510 1.00 87.62 365 ASP A N 1
ATOM 2803 C CA . ASP A 1 365 ? -17.977 16.009 35.761 1.00 87.62 365 ASP A CA 1
ATOM 2804 C C . ASP A 1 365 ? -18.366 16.045 34.265 1.00 87.62 365 ASP A C 1
ATOM 2806 O O . ASP A 1 365 ? -17.537 15.761 33.401 1.00 87.62 365 ASP A O 1
ATOM 2810 N N . GLY A 1 366 ? -19.571 16.538 33.952 1.00 82.75 366 GLY A N 1
ATOM 2811 C CA . GLY A 1 366 ? -20.098 16.639 32.583 1.00 82.75 366 GLY A CA 1
ATOM 2812 C C . GLY A 1 366 ? -19.732 17.903 31.790 1.00 82.75 366 GLY A C 1
ATOM 2813 O O . GLY A 1 366 ? -20.235 18.064 30.681 1.00 82.75 366 GLY A O 1
ATOM 2814 N N . ARG A 1 367 ? -18.914 18.816 32.331 1.00 86.00 367 ARG A N 1
ATOM 2815 C CA . ARG A 1 367 ? -18.434 20.017 31.615 1.00 86.00 367 ARG A CA 1
ATOM 2816 C C . ARG A 1 367 ? -17.010 19.822 31.100 1.00 86.00 367 ARG A C 1
ATOM 2818 O O . ARG A 1 367 ? -16.285 18.971 31.603 1.00 86.00 367 ARG A O 1
ATOM 2825 N N . THR A 1 368 ? -16.603 20.612 30.117 1.00 89.56 368 THR A N 1
ATOM 2826 C CA . THR A 1 368 ? -15.261 20.579 29.512 1.00 89.56 368 THR A CA 1
ATOM 2827 C C . THR A 1 368 ? -14.290 21.561 30.167 1.00 89.56 368 THR A C 1
ATOM 2829 O O . THR A 1 368 ? -14.699 22.484 30.873 1.00 89.56 368 THR A O 1
ATOM 2832 N N . LEU A 1 369 ? -12.987 21.410 29.911 1.00 90.44 369 LEU A N 1
ATOM 2833 C CA . LEU A 1 369 ? -11.976 22.401 30.300 1.00 90.44 369 LEU A CA 1
ATOM 2834 C C . LEU A 1 369 ? -12.253 23.784 29.681 1.00 90.44 369 LEU A C 1
ATOM 2836 O O . LEU A 1 369 ? -12.107 24.804 30.363 1.00 90.44 369 LEU A O 1
ATOM 2840 N N . SER A 1 370 ? -12.721 23.825 28.431 1.00 87.75 370 SER A N 1
ATOM 2841 C CA . SER A 1 370 ? -13.095 25.064 27.739 1.00 87.75 370 SER A CA 1
ATOM 2842 C C . SER A 1 370 ? -14.291 25.781 28.374 1.00 87.75 370 SER A C 1
ATOM 2844 O O . SER A 1 370 ? -14.272 27.008 28.458 1.00 87.75 370 SER A O 1
ATOM 2846 N N . ASP A 1 371 ? -15.263 25.050 28.937 1.00 87.75 371 ASP A N 1
ATOM 2847 C CA . ASP A 1 371 ? -16.412 25.642 29.646 1.00 87.75 371 ASP A CA 1
ATOM 2848 C C . ASP A 1 371 ? -15.992 26.440 30.891 1.00 87.75 371 ASP A C 1
ATOM 2850 O O . ASP A 1 371 ? -16.724 27.311 31.367 1.00 87.75 371 ASP A O 1
ATOM 2854 N N . TYR A 1 372 ? -14.809 26.138 31.433 1.00 90.62 372 TYR A N 1
ATOM 2855 C CA . TYR A 1 372 ? -14.191 26.853 32.549 1.00 90.62 372 TYR A CA 1
ATOM 2856 C C . TYR A 1 372 ? -13.071 27.804 32.113 1.00 90.62 372 TYR A C 1
ATOM 2858 O O . TYR A 1 372 ? -12.407 28.385 32.973 1.00 90.62 372 TYR A O 1
ATOM 2866 N N . ASN A 1 373 ? -12.864 27.971 30.802 1.00 90.19 373 ASN A N 1
ATOM 2867 C CA . ASN A 1 373 ? -11.767 28.733 30.210 1.00 90.19 373 ASN A CA 1
ATOM 2868 C C . ASN A 1 373 ? -10.388 28.324 30.768 1.00 90.19 373 ASN A C 1
ATOM 2870 O O . ASN A 1 373 ? -9.531 29.165 31.040 1.00 90.19 373 ASN A O 1
ATOM 2874 N N . ILE A 1 374 ? -10.191 27.022 30.990 1.00 91.25 374 ILE A N 1
ATOM 2875 C CA . ILE A 1 374 ? -8.910 26.466 31.423 1.00 91.25 374 ILE A CA 1
ATOM 2876 C C . ILE A 1 374 ? -8.007 26.370 30.193 1.00 91.25 374 ILE A C 1
ATOM 2878 O O . ILE A 1 374 ? -8.359 25.734 29.204 1.00 91.25 374 ILE A O 1
ATOM 2882 N N . GLN A 1 375 ? -6.847 27.015 30.270 1.00 90.19 375 GLN A N 1
ATOM 2883 C CA . GLN A 1 375 ? -5.879 27.139 29.179 1.00 90.19 375 GLN A CA 1
ATOM 2884 C C . GLN A 1 375 ? -4.581 26.394 29.507 1.00 90.19 375 GLN A C 1
ATOM 2886 O O . GLN A 1 375 ? -4.380 25.945 30.642 1.00 90.19 375 GLN A O 1
ATOM 2891 N N . LYS A 1 376 ? -3.669 26.320 28.532 1.00 90.38 376 LYS A N 1
ATOM 2892 C CA . LYS A 1 376 ? -2.301 25.832 28.738 1.00 90.38 376 LYS A CA 1
ATOM 2893 C C . LYS A 1 376 ? -1.678 26.479 29.985 1.00 90.38 376 LYS A C 1
ATOM 2895 O O . LYS A 1 376 ? -1.859 27.666 30.233 1.00 90.38 376 LYS A O 1
ATOM 2900 N N . GLU A 1 377 ? -0.972 25.669 30.767 1.00 91.06 377 GLU A N 1
ATOM 2901 C CA . GLU A 1 377 ? -0.287 26.021 32.019 1.00 91.06 377 GLU A CA 1
ATOM 2902 C C . GLU A 1 377 ? -1.205 26.439 33.185 1.00 91.06 377 GLU A C 1
ATOM 2904 O O . GLU A 1 377 ? -0.732 26.837 34.251 1.00 91.06 377 GLU A O 1
ATOM 2909 N N . SER A 1 378 ? -2.525 26.269 33.056 1.00 94.88 378 SER A N 1
ATOM 2910 C CA . SER A 1 378 ? -3.457 26.485 34.171 1.00 94.88 378 SER A CA 1
ATOM 2911 C C . SER A 1 378 ? -3.217 25.503 35.321 1.00 94.88 378 SER A C 1
ATOM 2913 O O . SER A 1 378 ? -2.881 24.340 35.103 1.00 94.88 378 SER A O 1
ATOM 2915 N N . THR A 1 379 ? -3.446 25.954 36.561 1.00 96.31 379 THR A N 1
ATOM 2916 C CA . THR A 1 379 ? -3.321 25.120 37.768 1.00 96.31 379 THR A CA 1
ATOM 2917 C C . THR A 1 379 ? -4.675 24.861 38.430 1.00 96.31 379 THR A C 1
ATOM 2919 O O . THR A 1 379 ? -5.328 25.785 38.917 1.00 96.31 379 THR A O 1
ATOM 2922 N N . LEU A 1 380 ? -5.071 23.593 38.509 1.00 97.56 380 LEU A N 1
ATOM 2923 C CA . LEU A 1 380 ? -6.243 23.105 39.235 1.00 97.56 380 LEU A CA 1
ATOM 2924 C C . LEU A 1 380 ? -5.826 22.609 40.625 1.00 97.56 380 LEU A C 1
ATOM 2926 O O . LEU A 1 380 ? -4.689 22.194 40.833 1.00 97.56 380 LEU A O 1
ATOM 2930 N N . HIS A 1 381 ? -6.756 22.602 41.576 1.00 96.81 381 HIS A N 1
ATOM 2931 C CA . HIS A 1 381 ? -6.545 22.042 42.911 1.00 96.81 381 HIS A CA 1
ATOM 2932 C C . HIS A 1 381 ? -7.350 20.754 43.083 1.00 96.81 381 HIS A C 1
ATOM 2934 O O . HIS A 1 381 ? -8.564 20.746 42.870 1.00 96.81 381 HIS A O 1
ATOM 2940 N N . LEU A 1 382 ? -6.678 19.680 43.495 1.00 96.00 382 LEU A N 1
ATOM 2941 C CA . LEU A 1 382 ? -7.285 18.394 43.817 1.00 96.00 382 LEU A CA 1
ATOM 2942 C C . LEU A 1 382 ? -7.517 18.277 45.324 1.00 96.00 382 LEU A C 1
ATOM 2944 O O . LEU A 1 382 ? -6.581 18.272 46.126 1.00 96.00 382 LEU A O 1
ATOM 2948 N N . VAL A 1 383 ? -8.785 18.111 45.690 1.00 93.19 383 VAL A N 1
ATOM 2949 C CA . VAL A 1 383 ? -9.238 17.774 47.040 1.00 93.19 383 VAL A CA 1
ATOM 2950 C C . VAL A 1 383 ? -9.864 16.387 47.003 1.00 93.19 383 VAL A C 1
ATOM 2952 O O . VAL A 1 383 ? -10.634 16.069 46.100 1.00 93.19 383 VAL A O 1
ATOM 2955 N N . LEU A 1 384 ? -9.565 15.553 47.994 1.00 90.25 384 LEU A N 1
ATOM 2956 C CA . LEU A 1 384 ? -10.160 14.224 48.080 1.00 90.25 384 LEU A CA 1
ATOM 2957 C C . LEU A 1 384 ? -11.519 14.288 48.778 1.00 90.25 384 LEU A C 1
ATOM 2959 O O . LEU A 1 384 ? -11.655 14.865 49.859 1.00 90.25 384 LEU A O 1
ATOM 2963 N N . ARG A 1 385 ? -12.540 13.681 48.170 1.00 80.31 385 ARG A N 1
ATOM 2964 C CA . ARG A 1 385 ? -13.812 13.408 48.839 1.00 80.31 385 ARG A CA 1
ATOM 2965 C C . ARG A 1 385 ? -13.584 12.267 49.819 1.00 80.31 385 ARG A C 1
ATOM 2967 O O . ARG A 1 385 ? -13.295 11.141 49.427 1.00 80.31 385 ARG A O 1
ATOM 2974 N N . LEU A 1 386 ? -13.755 12.551 51.104 1.00 61.56 386 LEU A N 1
ATOM 2975 C CA . LEU A 1 386 ? -13.728 11.525 52.138 1.00 61.56 386 LEU A CA 1
ATOM 2976 C C . LEU A 1 386 ? -15.018 10.694 52.053 1.00 61.56 386 LEU A C 1
ATOM 2978 O O . LEU A 1 386 ? -16.045 11.053 52.625 1.00 61.56 386 LEU A O 1
ATOM 2982 N N . ARG A 1 387 ? -14.968 9.569 51.337 1.00 58.31 387 ARG A N 1
ATOM 2983 C CA . ARG A 1 387 ? -15.842 8.414 51.583 1.00 58.31 387 ARG A CA 1
ATOM 2984 C C . ARG A 1 387 ? -14.955 7.278 52.085 1.00 58.31 387 ARG A C 1
ATOM 2986 O O . ARG A 1 387 ? -13.847 7.105 51.591 1.00 58.31 387 ARG A O 1
ATOM 2993 N N . GLY A 1 388 ? -15.408 6.595 53.139 1.00 56.66 388 GLY A N 1
ATOM 2994 C CA . GLY A 1 388 ? -14.620 5.628 53.910 1.00 56.66 388 GLY A CA 1
ATOM 2995 C C . GLY A 1 388 ? -13.838 4.666 53.016 1.00 56.66 388 GLY A C 1
ATOM 2996 O O . GLY A 1 388 ? -14.428 3.993 52.177 1.00 56.66 388 GLY A O 1
ATOM 2997 N N . GLY A 1 389 ? -12.516 4.667 53.192 1.00 51.81 389 GLY A N 1
ATOM 2998 C CA . GLY A 1 389 ? -11.566 4.038 52.283 1.00 51.81 389 GLY A CA 1
ATOM 2999 C C . GLY A 1 389 ? -11.786 2.544 52.059 1.00 51.81 389 GLY A C 1
ATOM 3000 O O . GLY A 1 389 ? -12.346 1.829 52.894 1.00 51.81 389 GLY A O 1
ATOM 3001 N N . ILE A 1 390 ? -11.279 2.078 50.919 1.00 50.84 390 ILE A N 1
ATOM 3002 C CA . ILE A 1 390 ? -11.093 0.662 50.616 1.00 50.84 390 ILE A CA 1
ATOM 3003 C C . ILE A 1 390 ? -10.162 0.102 51.696 1.00 50.84 390 ILE A C 1
ATOM 3005 O O . ILE A 1 390 ? -8.983 0.443 51.761 1.00 50.84 390 ILE A O 1
ATOM 3009 N N . ILE A 1 391 ? -10.711 -0.714 52.595 1.00 53.94 391 ILE A N 1
ATOM 3010 C CA . ILE A 1 391 ? -9.911 -1.412 53.598 1.00 53.94 391 ILE A CA 1
ATOM 3011 C C . ILE A 1 391 ? -9.174 -2.528 52.864 1.00 53.94 391 ILE A C 1
ATOM 3013 O O . ILE A 1 391 ? -9.795 -3.490 52.407 1.00 53.94 391 ILE A O 1
ATOM 3017 N N . GLU A 1 392 ? -7.858 -2.376 52.762 1.00 56.12 392 GLU A N 1
ATOM 3018 C CA . GLU A 1 392 ? -6.929 -3.384 52.260 1.00 56.12 392 GLU A CA 1
ATOM 3019 C C . GLU A 1 392 ? -7.257 -4.755 52.903 1.00 56.12 392 GLU A C 1
ATOM 3021 O O . GLU A 1 392 ? -7.556 -4.808 54.104 1.00 56.12 392 GLU A O 1
ATOM 3026 N N . PRO A 1 393 ? -7.316 -5.867 52.142 1.00 60.94 393 PRO A N 1
ATOM 3027 C CA . PRO A 1 393 ? -7.810 -7.147 52.652 1.00 60.94 393 PRO A CA 1
ATOM 3028 C C . PRO A 1 393 ? -7.125 -7.600 53.946 1.00 60.94 393 PRO A C 1
ATOM 3030 O O . PRO A 1 393 ? -7.796 -8.143 54.831 1.00 60.94 393 PRO A O 1
ATOM 3033 N N . SER A 1 394 ? -5.832 -7.300 54.118 1.00 62.59 394 SER A N 1
ATOM 3034 C CA . SER A 1 394 ? -5.110 -7.615 55.352 1.00 62.59 394 SER A CA 1
ATOM 3035 C C . SER A 1 394 ? -5.579 -6.759 56.546 1.00 62.59 394 SER A C 1
ATOM 3037 O O . SER A 1 394 ? -5.792 -7.282 57.646 1.00 62.59 394 SER A O 1
ATOM 3039 N N . LEU A 1 395 ? -5.898 -5.477 56.327 1.00 60.47 395 LEU A N 1
ATOM 3040 C CA . LEU A 1 395 ? -6.526 -4.595 57.319 1.00 60.47 395 LEU A CA 1
ATOM 3041 C C . LEU A 1 395 ? -7.978 -4.983 57.629 1.00 60.47 395 LEU A C 1
ATOM 3043 O O . LEU A 1 395 ? -8.414 -4.812 58.767 1.00 60.47 395 LEU A O 1
ATOM 3047 N N . LYS A 1 396 ? -8.731 -5.557 56.680 1.00 60.31 396 LYS A N 1
ATOM 3048 C CA . LYS A 1 396 ? -10.090 -6.081 56.931 1.00 60.31 396 LYS A CA 1
ATOM 3049 C C . LYS A 1 396 ? -10.034 -7.300 57.849 1.00 60.31 396 LYS A C 1
ATOM 3051 O O . LYS A 1 396 ? -10.864 -7.427 58.754 1.00 60.31 396 LYS A O 1
ATOM 3056 N N . VAL A 1 397 ? -9.029 -8.157 57.676 1.00 63.12 397 VAL A N 1
ATOM 3057 C CA . VAL A 1 397 ? -8.732 -9.276 58.583 1.00 63.12 397 VAL A CA 1
ATOM 3058 C C . VAL A 1 397 ? -8.276 -8.764 59.957 1.00 63.12 397 VAL A C 1
ATOM 3060 O O . VAL A 1 397 ? -8.749 -9.249 60.986 1.00 63.12 397 VAL A O 1
ATOM 3063 N N . LEU A 1 398 ? -7.448 -7.717 60.013 1.00 61.28 398 LEU A N 1
ATOM 3064 C CA . LEU A 1 398 ? -7.015 -7.108 61.276 1.00 61.28 398 LEU A CA 1
ATOM 3065 C C . LEU A 1 398 ? -8.179 -6.440 62.036 1.00 61.28 398 LEU A C 1
ATOM 3067 O O . LEU A 1 398 ? -8.346 -6.639 63.242 1.00 61.28 398 LEU A O 1
ATOM 3071 N N . ALA A 1 399 ? -9.025 -5.688 61.329 1.00 58.47 399 ALA A N 1
ATOM 3072 C CA . ALA A 1 399 ? -10.182 -4.981 61.874 1.00 58.47 399 ALA A CA 1
ATOM 3073 C C . ALA A 1 399 ? -11.299 -5.939 62.308 1.00 58.47 399 ALA A C 1
ATOM 3075 O O . ALA A 1 399 ? -11.955 -5.702 63.327 1.00 58.47 399 ALA A O 1
ATOM 3076 N N . SER A 1 400 ? -11.502 -7.044 61.582 1.00 61.84 400 SER A N 1
ATOM 3077 C CA . SER A 1 400 ? -12.405 -8.117 62.012 1.00 61.84 400 SER A CA 1
ATOM 3078 C C . SER A 1 400 ? -11.855 -8.825 63.253 1.00 61.84 400 SER A C 1
ATOM 3080 O O . SER A 1 400 ? -12.594 -8.960 64.229 1.00 61.84 400 SER A O 1
ATOM 3082 N N . LYS A 1 401 ? -10.552 -9.129 63.324 1.00 59.81 401 LYS A N 1
ATOM 3083 C CA . LYS A 1 401 ? -9.909 -9.671 64.538 1.00 59.81 401 LYS A CA 1
ATOM 3084 C C . LYS A 1 401 ? -10.062 -8.735 65.751 1.00 59.81 401 LYS A C 1
ATOM 3086 O O . LYS A 1 401 ? -10.433 -9.183 66.833 1.00 59.81 401 LYS A O 1
ATOM 3091 N N . TYR A 1 402 ? -9.913 -7.419 65.568 1.00 59.50 402 TYR A N 1
ATOM 3092 C CA . TYR A 1 402 ? -10.080 -6.425 66.643 1.00 59.50 402 TYR A CA 1
ATOM 3093 C C . TYR A 1 402 ? -11.537 -6.204 67.097 1.00 59.50 402 TYR A C 1
ATOM 3095 O O . TYR A 1 402 ? -11.761 -5.748 68.223 1.00 59.50 402 TYR A O 1
ATOM 3103 N N . ASN A 1 403 ? -12.533 -6.514 66.257 1.00 57.84 403 ASN A N 1
ATOM 3104 C CA . ASN A 1 403 ? -13.960 -6.285 66.540 1.00 57.84 403 ASN A CA 1
ATOM 3105 C C . ASN A 1 403 ? -14.749 -7.531 66.978 1.00 57.84 403 ASN A C 1
ATOM 3107 O O . ASN A 1 403 ? -15.900 -7.383 67.422 1.00 57.84 403 ASN A O 1
ATOM 3111 N N . CYS A 1 404 ? -14.161 -8.725 66.867 1.00 60.31 404 CYS A N 1
ATOM 3112 C CA . CYS A 1 404 ? -14.782 -9.990 67.270 1.00 60.31 404 CYS A CA 1
ATOM 3113 C C . CYS A 1 404 ? -14.507 -10.339 68.739 1.00 60.31 404 CYS A C 1
ATOM 3115 O O . CYS A 1 404 ? -15.428 -10.748 69.445 1.00 60.31 404 CYS A O 1
ATOM 3117 N N . ASP A 1 405 ? -13.295 -10.074 69.234 1.00 71.12 405 ASP A N 1
ATOM 3118 C CA . ASP A 1 405 ? -12.876 -10.488 70.578 1.00 71.12 405 ASP A CA 1
ATOM 3119 C C . ASP A 1 405 ? -13.061 -9.351 71.592 1.00 71.12 405 ASP A C 1
ATOM 3121 O O . ASP A 1 405 ? -12.118 -8.681 72.017 1.00 71.12 405 ASP A O 1
ATOM 3125 N N . LYS A 1 406 ? -14.318 -9.085 71.969 1.00 80.88 406 LYS A N 1
ATOM 3126 C CA . LYS A 1 406 ? -14.673 -8.103 73.010 1.00 80.88 406 LYS A CA 1
ATOM 3127 C C . LYS A 1 406 ? -15.576 -8.723 74.071 1.00 80.88 406 LYS A C 1
ATOM 3129 O O . LYS A 1 406 ? -16.482 -9.495 73.758 1.00 80.88 406 LYS A O 1
ATOM 3134 N N . GLN A 1 407 ? -15.369 -8.312 75.318 1.00 87.25 407 GLN A N 1
ATOM 3135 C CA . GLN A 1 407 ? -16.326 -8.510 76.406 1.00 87.25 407 GLN A CA 1
ATOM 3136 C C . GLN A 1 407 ? -17.414 -7.426 76.313 1.00 87.25 407 GLN A C 1
ATOM 3138 O O . GLN A 1 407 ? -17.146 -6.292 75.920 1.00 87.25 407 GLN A O 1
ATOM 3143 N N . ILE A 1 408 ? -18.647 -7.760 76.668 1.00 90.75 408 ILE A N 1
ATOM 3144 C CA . ILE A 1 408 ? -19.806 -6.866 76.711 1.00 90.75 408 ILE A CA 1
ATOM 3145 C C . ILE A 1 408 ? -20.331 -6.860 78.142 1.00 90.75 408 ILE A C 1
ATOM 3147 O O . ILE A 1 408 ? -20.641 -7.921 78.682 1.00 90.75 408 ILE A O 1
ATOM 3151 N N . CYS A 1 409 ? -20.466 -5.685 78.755 1.00 91.25 409 CYS A N 1
ATOM 3152 C CA . CYS A 1 409 ? -21.126 -5.581 80.057 1.00 91.25 409 CYS A CA 1
ATOM 3153 C C . CYS A 1 409 ? -22.611 -5.937 79.932 1.00 91.25 409 CYS A C 1
ATOM 3155 O O . CYS A 1 409 ? -23.310 -5.380 79.090 1.00 91.25 409 CYS A O 1
ATOM 3157 N N . ARG A 1 410 ? -23.117 -6.833 80.784 1.00 92.06 410 ARG A N 1
ATOM 3158 C CA . ARG A 1 410 ? -24.529 -7.246 80.759 1.00 92.06 410 ARG A CA 1
ATOM 3159 C C . ARG A 1 410 ? -25.491 -6.153 81.224 1.00 92.06 410 ARG A C 1
ATOM 3161 O O . ARG A 1 410 ? -26.648 -6.184 80.834 1.00 92.06 410 ARG A O 1
ATOM 3168 N N . LYS A 1 411 ? -25.012 -5.191 82.020 1.00 89.62 411 LYS A N 1
ATOM 3169 C CA . LYS A 1 411 ? -25.836 -4.094 82.548 1.00 89.62 411 LYS A CA 1
ATOM 3170 C C . LYS A 1 411 ? -25.920 -2.893 81.607 1.00 89.62 411 LYS A C 1
ATOM 3172 O O . LYS A 1 411 ? -27.003 -2.377 81.383 1.00 89.62 411 LYS A O 1
ATOM 3177 N N . CYS A 1 412 ? -24.789 -2.437 81.062 1.00 91.38 412 CYS A N 1
ATOM 3178 C CA . CYS A 1 412 ? -24.739 -1.211 80.248 1.00 91.38 412 CYS A CA 1
ATOM 3179 C C . CYS A 1 412 ? -24.313 -1.432 78.792 1.00 91.38 412 CYS A C 1
ATOM 3181 O O . CYS A 1 412 ? -24.109 -0.465 78.065 1.00 91.38 412 CYS A O 1
ATOM 3183 N N . TYR A 1 413 ? -24.117 -2.686 78.370 1.00 89.44 413 TYR A N 1
ATOM 3184 C CA . TYR A 1 413 ? -23.760 -3.071 76.997 1.00 89.44 413 TYR A CA 1
ATOM 3185 C C . TYR A 1 413 ? -22.452 -2.469 76.451 1.00 89.44 413 TYR A C 1
ATOM 3187 O O . TYR A 1 413 ? -22.148 -2.597 75.263 1.00 89.44 413 TYR A O 1
ATOM 3195 N N . ALA A 1 414 ? -21.624 -1.874 77.316 1.00 88.38 414 ALA A N 1
ATOM 3196 C CA . ALA A 1 414 ? -20.325 -1.334 76.938 1.00 88.38 414 ALA A CA 1
ATOM 3197 C C . ALA A 1 414 ? -19.382 -2.436 76.429 1.00 88.38 414 ALA A C 1
ATOM 3199 O O . ALA A 1 414 ? -19.279 -3.507 77.034 1.00 88.38 414 ALA A O 1
ATOM 3200 N N . ARG A 1 415 ? -18.667 -2.145 75.335 1.00 90.19 415 ARG A N 1
ATOM 3201 C CA . ARG A 1 415 ? -17.654 -3.026 74.735 1.00 90.19 415 ARG A CA 1
ATOM 3202 C C . ARG A 1 415 ? -16.314 -2.835 75.441 1.00 90.19 415 ARG A C 1
ATOM 3204 O O . ARG A 1 415 ? -15.844 -1.710 75.585 1.00 90.19 415 ARG A O 1
ATOM 3211 N N . LEU A 1 416 ? -15.699 -3.930 75.861 1.00 87.06 416 LEU A N 1
ATOM 3212 C CA . LEU A 1 416 ? -14.487 -3.960 76.674 1.00 87.06 416 LEU A CA 1
ATOM 3213 C C . LEU A 1 416 ? -13.436 -4.878 76.030 1.00 87.06 416 LEU A C 1
ATOM 3215 O O . LEU A 1 416 ? -13.795 -5.786 75.272 1.00 87.06 416 LEU A O 1
ATOM 3219 N N . PRO A 1 417 ? -12.137 -4.669 76.315 1.00 86.69 417 PRO A N 1
ATOM 3220 C CA . PRO A 1 417 ? -11.087 -5.600 75.915 1.00 86.69 417 PRO A CA 1
ATOM 3221 C C . PRO A 1 417 ? -11.378 -7.030 76.403 1.00 86.69 417 PRO A C 1
ATOM 3223 O O . PRO A 1 417 ? -11.986 -7.192 77.461 1.00 86.69 417 PRO A O 1
ATOM 3226 N N . PRO A 1 418 ? -10.921 -8.071 75.688 1.00 84.12 418 PRO A N 1
ATOM 3227 C CA . PRO A 1 418 ? -11.230 -9.460 76.032 1.00 84.12 418 PRO A CA 1
ATOM 3228 C C . PRO A 1 418 ? -10.683 -9.894 77.404 1.00 84.12 418 PRO A C 1
ATOM 3230 O O . PRO A 1 418 ? -11.252 -10.786 78.022 1.00 84.12 418 PRO A O 1
ATOM 3233 N N . ARG A 1 419 ? -9.644 -9.211 77.911 1.00 86.44 419 ARG A N 1
ATOM 3234 C CA . ARG A 1 419 ? -9.050 -9.417 79.247 1.00 86.44 419 ARG A CA 1
ATOM 3235 C C . ARG A 1 419 ? -9.719 -8.616 80.377 1.00 86.44 419 ARG A C 1
ATOM 3237 O O . ARG A 1 419 ? -9.216 -8.614 81.494 1.00 86.44 419 ARG A O 1
ATOM 3244 N N . ALA A 1 420 ? -10.789 -7.869 80.105 1.00 88.19 420 ALA A N 1
ATOM 3245 C CA . ALA A 1 420 ? -11.453 -7.085 81.144 1.00 88.19 420 ALA A CA 1
ATOM 3246 C C . ALA A 1 420 ? -12.161 -8.003 82.153 1.00 88.19 420 ALA A C 1
ATOM 3248 O O . ALA A 1 420 ? -12.929 -8.873 81.753 1.00 88.19 420 ALA A O 1
ATOM 3249 N N . THR A 1 421 ? -11.935 -7.769 83.446 1.00 89.62 421 THR A N 1
ATOM 3250 C CA . THR A 1 421 ? -12.604 -8.466 84.560 1.00 89.62 421 THR A CA 1
ATOM 3251 C C . THR A 1 421 ? -13.793 -7.674 85.115 1.00 89.62 421 THR A C 1
ATOM 3253 O O . THR A 1 421 ? -14.683 -8.244 85.740 1.00 89.62 421 THR A O 1
ATOM 3256 N N . ASN A 1 422 ? -13.859 -6.366 84.842 1.00 92.50 422 ASN A N 1
ATOM 3257 C CA . ASN A 1 422 ? -14.963 -5.484 85.210 1.00 92.50 422 ASN A CA 1
ATOM 3258 C C . ASN A 1 422 ? -15.246 -4.398 84.155 1.00 92.50 422 ASN A C 1
ATOM 3260 O O . ASN A 1 422 ? -14.418 -4.069 83.299 1.00 92.50 422 ASN A O 1
ATOM 3264 N N . CYS A 1 423 ? -16.457 -3.839 84.188 1.00 91.50 423 CYS A N 1
ATOM 3265 C CA . CYS A 1 423 ? -16.832 -2.733 83.318 1.00 91.50 423 CYS A CA 1
ATOM 3266 C C . CYS A 1 423 ? -16.276 -1.400 83.838 1.00 91.50 423 CYS A C 1
ATOM 3268 O O . CYS A 1 423 ? -16.353 -1.079 85.018 1.00 91.50 423 CYS A O 1
ATOM 3270 N N . ARG A 1 424 ? -15.767 -0.557 82.936 1.00 89.94 424 ARG A N 1
ATOM 3271 C CA . ARG A 1 424 ? -15.209 0.761 83.290 1.00 89.94 424 ARG A CA 1
ATOM 3272 C C . ARG A 1 424 ? -16.263 1.864 83.457 1.00 89.94 424 ARG A C 1
ATOM 3274 O O . ARG A 1 424 ? -15.915 2.987 83.805 1.00 89.94 424 ARG A O 1
ATOM 3281 N N . LYS A 1 425 ? -17.542 1.591 83.174 1.00 88.12 425 LYS A N 1
ATOM 3282 C CA . LYS A 1 425 ? -18.608 2.603 83.222 1.00 88.12 425 LYS A CA 1
ATOM 3283 C C . LYS A 1 425 ? -19.204 2.705 84.628 1.00 88.12 425 LYS A C 1
ATOM 3285 O O . LYS A 1 425 ? -19.743 1.727 85.143 1.00 88.12 425 LYS A O 1
ATOM 3290 N N . ARG A 1 426 ? -19.192 3.916 85.198 1.00 89.12 426 ARG A N 1
ATOM 3291 C CA . ARG A 1 426 ? -19.823 4.222 86.497 1.00 89.12 426 ARG A CA 1
ATOM 3292 C C . ARG A 1 426 ? -21.319 3.885 86.526 1.00 89.12 426 ARG A C 1
ATOM 3294 O O . ARG A 1 426 ? -21.797 3.376 87.528 1.00 89.12 426 ARG A O 1
ATOM 3301 N N . SER A 1 427 ? -22.028 4.053 85.407 1.00 87.88 427 SER A N 1
ATOM 3302 C CA . SER A 1 427 ? -23.473 3.782 85.287 1.00 87.88 427 SER A CA 1
ATOM 3303 C C . SER A 1 427 ? -23.890 2.328 85.540 1.00 87.88 427 SER A C 1
ATOM 3305 O O . SER A 1 427 ? -25.062 2.066 85.771 1.00 87.88 427 SER A O 1
ATOM 3307 N N . CYS A 1 428 ? -22.958 1.372 85.514 1.00 88.56 428 CYS A N 1
ATOM 3308 C CA . CYS A 1 428 ? -23.233 -0.020 85.886 1.00 88.56 428 CYS A CA 1
ATOM 3309 C C . CYS A 1 428 ? -22.624 -0.424 87.237 1.00 88.56 428 CYS A C 1
ATOM 3311 O O . CYS A 1 428 ? -22.560 -1.618 87.533 1.00 88.56 428 CYS A O 1
ATOM 3313 N N . GLY A 1 429 ? -22.131 0.546 88.017 1.00 91.31 429 GLY A N 1
ATOM 3314 C CA . GLY A 1 429 ? -21.425 0.304 89.277 1.00 91.31 429 GLY A CA 1
ATOM 3315 C C . GLY A 1 429 ? -20.136 -0.494 89.094 1.00 91.31 429 GLY A C 1
ATOM 3316 O O . GLY A 1 429 ? -19.817 -1.331 89.927 1.00 91.31 429 GLY A O 1
ATOM 3317 N N . HIS A 1 430 ? -19.440 -0.315 87.966 1.00 89.56 430 HIS A N 1
ATOM 3318 C CA . HIS A 1 430 ? -18.253 -1.100 87.612 1.00 89.56 430 HIS A CA 1
ATOM 3319 C C . HIS A 1 430 ? -18.466 -2.626 87.627 1.00 89.56 430 HIS A C 1
ATOM 3321 O O . HIS A 1 430 ? -17.586 -3.391 88.010 1.00 89.56 430 HIS A O 1
ATOM 3327 N N . SER A 1 431 ? -19.645 -3.083 87.192 1.00 89.12 431 SER A N 1
ATOM 3328 C CA . SER A 1 431 ? -20.039 -4.493 87.261 1.00 89.12 431 SER A CA 1
ATOM 3329 C C . SER A 1 431 ? -19.037 -5.453 86.600 1.00 89.12 431 SER A C 1
ATOM 3331 O O . SER A 1 431 ? -18.595 -5.228 85.471 1.00 89.12 431 SER A O 1
ATOM 3333 N N . SER A 1 432 ? -18.759 -6.571 87.275 1.00 90.81 432 SER A N 1
ATOM 3334 C CA . SER A 1 432 ? -18.005 -7.727 86.762 1.00 90.81 432 SER A CA 1
ATOM 3335 C C . SER A 1 432 ? -18.830 -8.658 85.864 1.00 90.81 432 SER A C 1
ATOM 3337 O O . SER A 1 432 ? -18.305 -9.618 85.306 1.00 90.81 432 SER A O 1
ATOM 3339 N N . GLN A 1 433 ? -20.124 -8.380 85.673 1.00 91.19 433 GLN A N 1
ATOM 3340 C CA . GLN A 1 433 ? -21.000 -9.200 84.837 1.00 91.19 433 GLN A CA 1
ATOM 3341 C C . GLN A 1 433 ? -20.756 -8.917 83.353 1.00 91.19 433 GLN A C 1
ATOM 3343 O O . GLN A 1 433 ? -21.430 -8.091 82.727 1.00 91.19 433 GLN A O 1
ATOM 3348 N N . LEU A 1 434 ? -19.775 -9.612 82.788 1.00 91.75 434 LEU A N 1
ATOM 3349 C CA . LEU A 1 434 ? -19.381 -9.503 81.390 1.00 91.75 434 LEU A CA 1
ATOM 3350 C C . LEU A 1 434 ? -19.789 -10.758 80.603 1.00 91.75 434 LEU A C 1
ATOM 3352 O O . LEU A 1 434 ? -20.092 -11.814 81.162 1.00 91.75 434 LEU A O 1
ATOM 3356 N N . ARG A 1 435 ? -19.879 -10.631 79.281 1.00 89.56 435 ARG A N 1
ATOM 3357 C CA . ARG A 1 435 ? -20.068 -11.761 78.366 1.00 89.56 435 ARG A CA 1
ATOM 3358 C C . ARG A 1 435 ? -19.287 -11.551 77.074 1.00 89.56 435 ARG A C 1
ATOM 3360 O O . ARG A 1 435 ? -19.191 -10.410 76.626 1.00 89.56 435 ARG A O 1
ATOM 3367 N N . PRO A 1 436 ? -18.844 -12.614 76.393 1.00 86.81 436 PRO A N 1
ATOM 3368 C CA . PRO A 1 436 ? -18.313 -12.487 75.044 1.00 86.81 436 PRO A CA 1
ATOM 3369 C C . PRO A 1 436 ? -19.342 -11.863 74.087 1.00 86.81 436 PRO A C 1
ATOM 3371 O O . PRO A 1 436 ? -20.557 -12.109 74.172 1.00 86.81 436 PRO A O 1
ATOM 3374 N N . LYS A 1 437 ? -18.863 -11.031 73.161 1.00 81.88 437 LYS A N 1
ATOM 3375 C CA . LYS A 1 437 ? -19.662 -10.543 72.036 1.00 81.88 437 LYS A CA 1
ATOM 3376 C C . LYS A 1 437 ? -19.988 -11.730 71.120 1.00 81.88 437 LYS A C 1
ATOM 3378 O O . LYS A 1 437 ? -19.095 -12.463 70.711 1.00 81.88 437 LYS A O 1
ATOM 3383 N N . LYS A 1 438 ? -21.272 -11.929 70.803 1.00 76.62 438 LYS A N 1
ATOM 3384 C CA . LYS A 1 438 ? -21.697 -12.967 69.851 1.00 76.62 438 LYS A CA 1
ATOM 3385 C C . LYS A 1 438 ? -21.127 -12.630 68.467 1.00 76.62 438 LYS A C 1
ATOM 3387 O O . LYS A 1 438 ? -21.232 -11.477 68.042 1.00 76.62 438 LYS A O 1
ATOM 3392 N N . LYS A 1 439 ? -20.538 -13.617 67.786 1.00 65.69 439 LYS A N 1
ATOM 3393 C CA . LYS A 1 439 ? -20.166 -13.498 66.370 1.00 65.69 439 LYS A CA 1
ATOM 3394 C C . LYS A 1 439 ? -21.462 -13.455 65.551 1.00 65.69 439 LYS A C 1
ATOM 3396 O O . LYS A 1 439 ? -22.366 -14.245 65.818 1.00 65.69 439 LYS A O 1
ATOM 3401 N N . LEU A 1 440 ? -21.581 -12.491 64.639 1.00 58.84 440 LEU A N 1
ATOM 3402 C CA . LEU A 1 440 ? -22.645 -12.507 63.631 1.00 58.84 440 LEU A CA 1
ATOM 3403 C C . LEU A 1 440 ? -22.342 -13.701 62.715 1.00 58.84 440 LEU A C 1
ATOM 3405 O O . LEU A 1 440 ? -21.184 -13.852 62.323 1.00 58.84 440 LEU A O 1
ATOM 3409 N N . LYS A 1 441 ? -23.323 -14.588 62.520 1.00 51.19 441 LYS A N 1
ATOM 3410 C CA . LYS A 1 441 ? -23.198 -15.715 61.588 1.00 51.19 441 LYS A CA 1
ATOM 3411 C C . LYS A 1 441 ? -23.228 -15.208 60.158 1.00 51.19 441 LYS A C 1
ATOM 3413 O O . LYS A 1 441 ? -23.995 -14.247 59.922 1.00 51.19 441 LYS A O 1
#

InterPro domains:
  IPR000626 Ubiquitin-like domain [PF00240] (31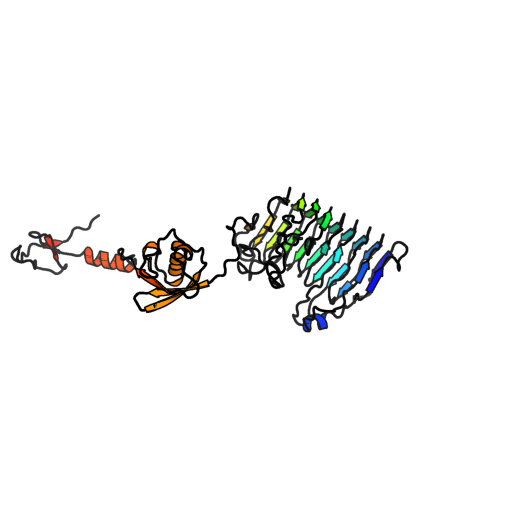6-387)
  IPR000626 Ubiquitin-like domain [PS50053] (314-389)
  IPR000626 Ubiquitin-like domain [SM00213] (314-385)
  IPR000743 Glycoside hydrolase, family 28 [PF00295] (27-243)
  IPR000743 Glycoside hydrolase, family 28 [PS00502] (135-148)
  IPR001975 Large ribosomal subunit protein eL40 domain [PF01020] (391-440)
  IPR001975 Large ribosomal subunit protein eL40 domain [SM01377] (390-441)
  IPR011050 Pectin lyase fold/virulence factor [SSF51126] (28-273)
  IPR011332 Zinc-binding ribosomal protein [SSF57829] (389-441)
  IPR012334 Pectin lyase fold [G3DSA:2.160.20.10] (7-272)
  IPR019954 Ubiquitin conserved site [PS00299] (340-365)
  IPR019956 Ubiquitin domain [PR00348] (324-344)
  IPR019956 Ubiquitin domain [PR00348] (345-365)
  IPR019956 Ubiquitin domain [PR00348] (366-387)
  IPR029071 Ubiquitin-like domain superfamily [SSF54236] (309-389)
  IPR038587 Large ribosomal subunit protein eL40 superfamily [G3DSA:4.10.1060.50] (393-441)

Foldseek 3Di:
DEPDEDECVNDVDEEEDADDPPPPDAAEQVLQVCLVVVPPPPWHFYYYQELAEHYEAEHHEYHQRNAHYAENANYERYEYEHYEHANDHPVPRASPHHEQHEARHEHYEYEHYEYAHAAEPYEYWFNYEQYEYEHYEYHHHAAHEYDCAFPPQEEGEYENEEYEHYEEENHQEHYYYHYDANGHYEYEHYEYEQYEYEAHLAHAYYAQHFDQPPPDDRDPHPRLHTHAYYAYEYYAYAYEFAQPPDAQQFASDVVRRHDQHPDRSQENEADRDRPPRYYNHDYYNHHYAYPVRDDHDHHNYSPVPDDDDPFDFAWEWEAEPVRDIDIDGDGQFDFPLNVLVRVCVVPVADSVQWWKAFPNDTGDRGDGNVVVPNHHHYYIYIDTDDDPDDQDVVNVVVVCVVPQQWKAAPQPRDTHHNPDQFDPDVVRVRHSRIDGDDDDD

Radius of gyration: 33.79 Å; chains: 1; bounding box: 53×47×124 Å

Organism: NCBI:txid2447956

Sequence (441 aa):
MYLAELSRSMVKINFTLLMCTDLTTGTDGLGQAWWDASQQVNRPHGWAFSKINNGVIRDMKLWKPIGWNFATSGSSNLHIFNNKIVAVSTTNSFPFNTDGFSAGGSNMLFENNHVQNGDDCLTVGSGAKNIHFRNSICEGGHGLSIGSLGEGGTVADVQDVLFENVQMTNTLYGARFKSWTGGNGLAPNVTWKNIQFTNVPFPIYVTQNYWDQGVGPRPNSSTINNTHIQDFLFQNFVGAIEDVPYVEGSCVSDPCWFAVPGATGKEVVIFDLYPGTTTNIVAKDIFGRTETGAQVRAMCNATKAPPHPTVTKMQIFVKTLTGKTITLEVESSDTIDNVKAKIQDKEGIPPDQQRLIFAGKQLEDGRTLSDYNIQKESTLHLVLRLRGGIIEPSLKVLASKYNCDKQICRKCYARLPPRATNCRKRSCGHSSQLRPKKKLK